Protein AF-V5A4F9-F1 (afdb_monomer_lite)

Foldseek 3Di:
DPDPAQAAPDWDDPPDPDDWDPQFDADDDDTGGAFAGPPDPVNRHHCQAVDDLPDDQVVQQVVLVVQQPDLRTWLASAQGEHCEHPQDQHERAHNVLHENHHENYEHNEEHAHDLYEYAHEYAHHNYEAAEEYHQANYEANGEYEQALYEAAEAYANALYEHEREYINAQYEGAEYHHAQYEYNGEYAHHCYEYVAEYELDNYEALEEYACALYEHAEEYHNHQYEHNYEYHCHNYEYLYEYANALYEALEEYAQDQYEHNEEYAHDNYEHNAEYHNELYEHQYEYHQALYEHAHAEHEQANYEHHAEYHLDLYEHPHYEYYHDLYEYLEEYAPAQYEHQEEYYHDNYEANYAYHLDLYEANEEYELDQYEHPYAYEHANYEHAYEYAHANYEYQHYAAQYEYQEEYELHNYEHQHEAENANYEYNYEYENANYEHCYAYECENYEALAHYECAQYEDQDHHAQHNYFHLADYDCVRYHHPPCVPDDPVVSCVVNVHQADHLVPFACAFPKDFCVCVPDDHDFDPLCVLQLDDDLVVLVLVLLLLVQDDPVVLCVACRVQLNNQLNLCRSDDDLQQKKWKKFFAADPPDDSRPGGTPHIHGQWIWGDDDGIIGTSHHDLDRSRGNYMQIFRQPQVLQVNTSNGRDSRSVSVRSSVRSVVVSVVVVVPDPCSVVNCSRCSVNRRVSVVSNVD

Secondary structure (DSSP, 8-state):
----PPBP--B------PPPPTTS----PPP-B--SBPSBTTTTB-GGGT--TTS-HHHHHHHHHHHHT-TTS--B-TT-EES-EE-TT-EE--TT---EE-TT-EE-S-EE-TT-EE-S-EE-TT-EESS-EE-TT-EESS-EE-TT-EESS-EE-TT-EEES-EE-TT-EES-EE-TT-EEES-EE-TT-EESS-EE-TT-EESS-EE-TT-EESS-EE-TT-EESS-EE-TT-EESS-EE-TT-EESS-EE-TT-EESS-EE-TT-EESS-EE-TT-EESSEEE-TT-EE-SSEEE-TT-EESSEEE-TT-EESSSEEE-TT-EESSEEE-TT-EESS-EE-TT-EE-S-EE--S-EE-S-EE-TT-EEEEEEE-TT-EESS-EE-TT-EEEEEE---EESS-EE-TT-EEEEEEE-TT-EE-S-EE-TT-EESS--B-TT-EE-S-EE-TT-EESS--B-TT-EESSPPP-TTSB-TT-TTS-HHHHHHHHT-----GGG-SSTTEEEEGGGGSSS----TTTGGGG---HHHHHHHHHHHHH--HHHHHHHHHHHHHHHHHHHTT-S-GGGEEEEEEEEE-TTS-TTTTSEEEEEEEEEEEEETTEEEEEEE-S--TT--EEEEEETT-TT-TT-GGG--HHHHHHHHHHHHHHHHHHHHTT-STHHHHHTTTHHHHHHHHHHT--

pLDDT: mean 90.41, std 10.75, range [37.41, 98.88]

Sequence (691 aa):
MTVETPRCGYEYQHLLDADPDTRVDISRPAPSQCPHPVVDAAEGQCLFHLMDDDYPVSEATEAFLDALDSESRSSSFAGAYLPGLELADEVIATADKQPLDLRGSIIDGDIDLTGSLIEVPVLLDGASVTGEFLAEDATFEAPVSLVGTIVRGGMHWQAADIAGGVVANELDAGYLDWRGVTVDGPIVFDSAAFASSLKLARGEVSDDLSLAETTFDWHIDATKLTVGGDIALSGLTADGNIDFVGTDVDGDADMRKLEVGGDAEWDHTSIGGELLASDCSIDGKAGFDDAQIRGGACVFDGAEIGEKADFASVAVPEGRFSAMEAVFHGEVWFTHAVIEGMTDLSRAVFNGATHLRDADFCADVSLRGVEGTGQTWMAGSTITGQFDCSGAEFDYFQFSATVHGDADFERTEFIDKTVFTSSTFHGRVWFDEASFAGSPDFSKTRFTNQVSFDDTEFLVEPVFEAARFASRPDFTVAEFPTDVDVDPEDRERRWQLVLVHPESLVNNGYALPIEELTGEFVVPAGVSHLVNDRLSRTKAVNAALSELEQGRWGDLVDNSLRTARTAVTQLDETEMMTLVFGVTVDTDGDFATGFFKDIVVAGVYERSSGTVVFGHLHPDLTAVDYLIPIPAIDKAFDAGAAVATRAELRKAMLRHERFRLAQLGEGGDDGERIHNAVVPVLVAAGQTSDS

Structure (mmCIF, N/CA/C/O backbone):
data_AF-V5A4F9-F1
#
_entry.id   AF-V5A4F9-F1
#
loop_
_atom_site.group_PDB
_atom_site.id
_atom_site.type_symbol
_atom_site.label_atom_id
_atom_site.label_alt_id
_atom_site.label_comp_id
_atom_site.label_asym_id
_atom_site.label_entity_id
_atom_site.label_seq_id
_atom_site.pdbx_PDB_ins_code
_atom_site.Cartn_x
_atom_site.Cartn_y
_atom_site.Cartn_z
_atom_site.occupancy
_atom_site.B_iso_or_equiv
_atom_site.auth_seq_id
_atom_site.auth_comp_id
_atom_site.auth_asym_id
_atom_site.auth_atom_id
_atom_site.pdbx_PDB_model_num
ATOM 1 N N . MET A 1 1 ? -44.267 -23.292 59.414 1.00 37.41 1 MET A N 1
ATOM 2 C CA . MET A 1 1 ? -44.729 -22.189 58.552 1.00 37.41 1 MET A CA 1
ATOM 3 C C . MET A 1 1 ? -43.613 -21.172 58.568 1.00 37.41 1 MET A C 1
ATOM 5 O O . MET A 1 1 ? -43.530 -20.387 59.501 1.00 37.41 1 MET A O 1
ATOM 9 N N . THR A 1 2 ? -42.669 -21.321 57.647 1.00 41.16 2 THR A N 1
ATOM 10 C CA . THR A 1 2 ? -41.676 -20.290 57.347 1.00 41.16 2 THR A CA 1
ATOM 11 C C . THR A 1 2 ? -42.453 -19.109 56.783 1.00 41.16 2 THR A C 1
ATOM 13 O O . THR A 1 2 ? -43.233 -19.276 55.849 1.00 41.16 2 THR A O 1
ATOM 16 N N . VAL A 1 3 ? -42.364 -17.961 57.447 1.00 47.56 3 VAL A N 1
ATOM 17 C CA . VAL A 1 3 ? -42.919 -16.713 56.925 1.00 47.56 3 VAL A CA 1
ATOM 18 C C . VAL A 1 3 ? -42.016 -16.352 55.751 1.00 47.56 3 VAL A C 1
ATOM 20 O O . VAL A 1 3 ? -40.855 -16.030 55.980 1.00 47.56 3 VAL A O 1
ATOM 23 N N . GLU A 1 4 ? -42.494 -16.520 54.517 1.00 57.84 4 GLU A N 1
ATOM 24 C CA . GLU A 1 4 ? -41.796 -15.992 53.343 1.00 57.84 4 GLU A CA 1
ATOM 25 C C . GLU A 1 4 ? -41.700 -14.477 53.520 1.00 57.84 4 GLU A C 1
ATOM 27 O O . GLU A 1 4 ? -42.716 -13.787 53.636 1.00 57.84 4 GLU A O 1
ATOM 32 N N . THR A 1 5 ? -40.475 -13.972 53.637 1.00 66.75 5 THR A N 1
ATOM 33 C CA . THR A 1 5 ? -40.205 -12.540 53.607 1.00 66.75 5 THR A CA 1
ATOM 34 C C . THR A 1 5 ? -40.685 -11.999 52.257 1.00 66.75 5 THR A C 1
ATOM 36 O O . THR A 1 5 ? -40.378 -12.603 51.225 1.00 66.75 5 THR A O 1
ATOM 39 N N . PRO A 1 6 ? -41.468 -10.907 52.231 1.00 82.44 6 PRO A N 1
ATOM 40 C CA . PRO A 1 6 ? -41.929 -10.322 50.977 1.00 82.44 6 PRO A CA 1
ATOM 41 C C . PRO A 1 6 ? -40.732 -9.919 50.102 1.00 82.44 6 PRO A C 1
ATOM 43 O O . PRO A 1 6 ? -39.720 -9.445 50.619 1.00 82.44 6 PRO A O 1
ATOM 46 N N . ARG A 1 7 ? -40.846 -10.140 48.787 1.00 85.75 7 ARG A N 1
ATOM 47 C CA . ARG A 1 7 ? -39.844 -9.751 47.777 1.00 85.75 7 ARG A CA 1
ATOM 48 C C . ARG A 1 7 ? -40.050 -8.305 47.335 1.00 85.75 7 ARG A C 1
ATOM 50 O O . ARG A 1 7 ? -41.179 -7.816 47.38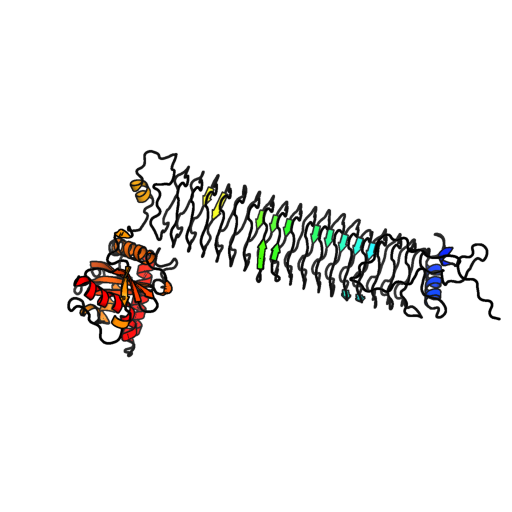0 1.00 85.75 7 ARG A O 1
ATOM 57 N N . CYS A 1 8 ? -38.967 -7.655 46.919 1.00 91.19 8 CYS A N 1
ATOM 58 C CA . CYS A 1 8 ? -38.968 -6.294 46.389 1.00 91.19 8 CYS A CA 1
ATOM 59 C C . CYS A 1 8 ? -40.014 -6.119 45.277 1.00 91.19 8 CYS A C 1
ATOM 61 O O . CYS A 1 8 ? -40.155 -6.970 44.401 1.00 91.19 8 CYS A O 1
ATOM 63 N N . GLY A 1 9 ? -40.757 -5.014 45.308 1.00 89.25 9 GLY A N 1
ATOM 64 C CA . GLY A 1 9 ? -41.769 -4.672 44.308 1.00 89.25 9 GLY A CA 1
ATOM 65 C C . GLY A 1 9 ? -41.211 -4.147 42.982 1.00 89.25 9 GLY A C 1
ATOM 66 O O . GLY A 1 9 ? -41.996 -3.921 42.067 1.00 89.25 9 GLY A O 1
ATOM 67 N N . TYR A 1 10 ? -39.895 -3.940 42.872 1.00 89.56 10 TYR A N 1
ATOM 68 C CA . TYR A 1 10 ? -39.260 -3.469 41.643 1.00 89.56 10 TYR A CA 1
ATOM 69 C C . TYR A 1 10 ? -39.286 -4.551 40.554 1.00 89.56 10 TYR A C 1
ATOM 71 O O . TYR A 1 10 ? -38.926 -5.705 40.800 1.00 89.56 10 TYR A O 1
ATOM 79 N N . GLU A 1 11 ? -39.689 -4.164 39.346 1.00 89.56 11 GLU A N 1
ATOM 80 C CA . GLU A 1 11 ? -39.709 -5.006 38.151 1.00 89.56 11 GLU A CA 1
ATOM 81 C C . GLU A 1 11 ? -38.848 -4.332 37.087 1.00 89.56 11 GLU A C 1
ATOM 83 O O . GLU A 1 11 ? -39.187 -3.254 36.594 1.00 89.56 11 GLU A O 1
ATOM 88 N N . TYR A 1 12 ? -37.715 -4.955 36.767 1.00 87.88 12 TYR A N 1
ATOM 89 C CA . TYR A 1 12 ? -36.831 -4.433 35.738 1.00 87.88 12 TYR A CA 1
ATOM 90 C C . TYR A 1 12 ? -37.509 -4.560 34.374 1.00 87.88 12 TYR A C 1
ATOM 92 O O . TYR A 1 12 ? -38.009 -5.628 34.013 1.00 87.88 12 TYR A O 1
ATOM 100 N N . GLN A 1 13 ? -37.506 -3.472 33.611 1.00 83.19 13 GLN A N 1
ATOM 101 C CA . GLN A 1 13 ? -37.866 -3.467 32.200 1.00 83.19 13 GLN A CA 1
ATOM 102 C C . GLN A 1 13 ? -36.619 -3.081 31.419 1.00 83.19 13 GLN A C 1
ATOM 104 O O . GLN A 1 13 ? -35.985 -2.074 31.723 1.00 83.19 13 GLN A O 1
ATOM 109 N N . HIS A 1 14 ? -36.266 -3.892 30.426 1.00 76.19 14 HIS A N 1
ATOM 110 C CA . HIS A 1 14 ? -35.176 -3.562 29.521 1.00 76.19 14 HIS A CA 1
ATOM 111 C C . HIS A 1 14 ? -35.612 -2.374 28.659 1.00 76.19 14 HIS A C 1
ATOM 113 O O . HIS A 1 14 ? -36.556 -2.500 27.879 1.00 76.19 14 HIS A O 1
ATOM 119 N N . LEU A 1 15 ? -34.980 -1.220 28.871 1.00 69.62 15 LEU A N 1
ATOM 120 C CA . LEU A 1 15 ? -35.311 0.047 28.210 1.00 69.62 15 LEU A CA 1
ATOM 121 C C . LEU A 1 15 ? -34.226 0.506 27.228 1.00 69.62 15 LEU A C 1
ATOM 123 O O . LEU A 1 15 ? -34.330 1.608 26.702 1.00 69.62 15 LEU A O 1
ATOM 127 N N . LEU A 1 16 ? -33.194 -0.309 27.001 1.00 73.44 16 LEU A N 1
ATOM 128 C CA . LEU A 1 16 ? -32.211 -0.035 25.958 1.00 73.44 16 LEU A CA 1
ATOM 129 C C . LEU A 1 16 ? -32.843 -0.254 24.592 1.00 73.44 16 LEU A C 1
ATOM 131 O O . LEU A 1 16 ? -33.449 -1.301 24.350 1.00 73.44 16 LEU A O 1
ATOM 135 N N . ASP A 1 17 ? -32.660 0.740 23.730 1.00 72.88 17 ASP A N 1
ATOM 136 C CA . ASP A 1 17 ? -32.975 0.648 22.308 1.00 72.88 17 ASP A CA 1
ATOM 137 C C . ASP A 1 17 ? -31.864 -0.097 21.531 1.00 72.88 17 ASP A C 1
ATOM 139 O O . ASP A 1 17 ? -32.134 -0.613 20.448 1.00 72.88 17 ASP A O 1
ATOM 143 N N . ALA A 1 18 ? -30.655 -0.195 22.104 1.00 77.75 18 ALA A N 1
ATOM 144 C CA . ALA A 1 18 ? -29.501 -0.906 21.555 1.00 77.75 18 ALA A CA 1
ATOM 145 C C . ALA A 1 18 ? -29.677 -2.432 21.639 1.00 77.75 18 ALA A C 1
ATOM 147 O O . ALA A 1 18 ? -29.839 -2.992 22.732 1.00 77.75 18 ALA A O 1
ATOM 148 N N . ASP A 1 19 ? -29.603 -3.114 20.496 1.00 84.44 19 ASP A N 1
ATOM 149 C CA . ASP A 1 19 ? -29.529 -4.572 20.449 1.00 84.44 19 ASP A CA 1
ATOM 150 C C . ASP A 1 19 ? -28.066 -5.013 20.661 1.00 84.44 19 ASP A C 1
ATOM 152 O O . ASP A 1 19 ? -27.168 -4.497 19.992 1.00 84.44 19 ASP A O 1
ATOM 156 N N . PRO A 1 20 ? -27.789 -5.962 21.573 1.00 86.31 20 PRO A N 1
ATOM 157 C CA . PRO A 1 20 ? -26.443 -6.490 21.746 1.00 86.31 20 PRO A CA 1
ATOM 158 C C . PRO A 1 20 ? -25.905 -7.171 20.490 1.00 86.31 20 PRO A C 1
ATOM 160 O O . PRO A 1 20 ? -26.603 -7.992 19.883 1.00 86.31 20 PRO A O 1
ATOM 163 N N . ASP A 1 21 ? -24.643 -6.906 20.160 1.00 91.31 21 ASP A N 1
ATOM 164 C CA . ASP A 1 21 ? -23.968 -7.609 19.072 1.00 91.31 21 ASP A CA 1
ATOM 165 C C . ASP A 1 21 ? -23.857 -9.118 19.354 1.00 91.31 21 ASP A C 1
ATOM 167 O O . ASP A 1 21 ? -23.641 -9.562 20.485 1.00 91.31 21 ASP A O 1
ATOM 171 N N . THR A 1 22 ? -24.027 -9.927 18.309 1.00 91.56 22 THR A N 1
ATOM 172 C CA . THR A 1 22 ? -24.073 -11.390 18.414 1.00 91.56 22 THR A CA 1
ATOM 173 C C . THR A 1 22 ? -22.709 -12.079 18.347 1.00 91.56 22 THR A C 1
ATOM 175 O O . THR A 1 22 ? -22.662 -13.293 18.535 1.00 91.56 22 THR A O 1
ATOM 178 N N . ARG A 1 23 ? -21.618 -11.352 18.061 1.00 93.06 23 ARG A N 1
ATOM 179 C CA . ARG A 1 23 ? -20.251 -11.907 18.018 1.00 93.06 23 ARG A CA 1
ATOM 180 C C . ARG A 1 23 ? -19.781 -12.414 19.383 1.00 93.06 23 ARG A C 1
ATOM 182 O O . ARG A 1 23 ? -19.034 -13.383 19.440 1.00 93.06 23 ARG A O 1
ATOM 189 N N . VAL A 1 24 ? -20.270 -11.822 20.473 1.00 94.50 24 VAL A N 1
ATOM 190 C CA . VAL A 1 24 ? -19.976 -12.257 21.847 1.00 94.50 24 VAL A CA 1
ATOM 191 C C . VAL A 1 24 ? -21.193 -12.994 22.418 1.00 94.50 24 VAL A C 1
ATOM 193 O O . VAL A 1 24 ? -22.259 -12.408 22.624 1.00 94.50 24 VAL A O 1
ATOM 196 N N . ASP A 1 25 ? -21.055 -14.294 22.688 1.00 92.62 25 ASP A N 1
ATOM 197 C CA . ASP A 1 25 ? -22.151 -15.114 23.222 1.00 92.62 25 ASP A CA 1
ATOM 198 C C . ASP A 1 25 ? -22.319 -14.910 24.735 1.00 92.62 25 ASP A C 1
ATOM 200 O O . ASP A 1 25 ? -21.581 -15.468 25.550 1.00 92.62 25 ASP A O 1
ATOM 204 N N . ILE A 1 26 ? -23.328 -14.120 25.120 1.00 92.25 26 ILE A N 1
ATOM 205 C CA . ILE A 1 26 ? -23.688 -13.888 26.523 1.00 92.25 26 ILE A CA 1
ATOM 206 C C . ILE A 1 26 ? -25.188 -14.085 26.730 1.00 92.25 26 ILE A C 1
ATOM 208 O O . ILE A 1 26 ? -26.036 -13.368 26.189 1.00 92.25 26 ILE A O 1
ATOM 212 N N . SER A 1 27 ? -25.532 -15.047 27.586 1.00 89.62 27 SER A N 1
ATOM 213 C CA . SER A 1 27 ? -26.918 -15.299 27.984 1.00 89.62 27 SER A CA 1
ATOM 214 C C . SER A 1 27 ? -27.457 -14.166 28.860 1.00 89.62 27 SER A C 1
ATOM 216 O O . SER A 1 27 ? -26.859 -13.828 29.874 1.00 89.62 27 SER A O 1
ATOM 218 N N . ARG A 1 28 ? -28.631 -13.620 28.519 1.00 89.31 28 ARG A N 1
ATOM 219 C CA . ARG A 1 28 ? -29.290 -12.549 29.289 1.00 89.31 28 ARG A CA 1
ATOM 220 C C . ARG A 1 28 ? -30.531 -13.068 30.023 1.00 89.31 28 ARG A C 1
ATOM 222 O O . ARG A 1 28 ? -31.419 -13.630 29.374 1.00 89.31 28 ARG A O 1
ATO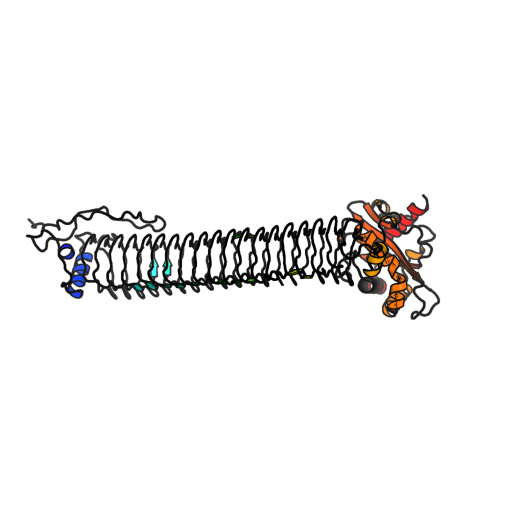M 229 N N . PRO A 1 29 ? -30.651 -12.871 31.351 1.00 86.69 29 PRO A N 1
ATOM 230 C CA . PRO A 1 29 ? -31.856 -13.241 32.087 1.00 86.69 29 PRO A CA 1
ATOM 231 C C . PRO A 1 29 ? -33.090 -12.486 31.576 1.00 86.69 29 PRO A C 1
ATOM 233 O O . PRO A 1 29 ? -33.024 -11.288 31.274 1.00 86.69 29 PRO A O 1
ATOM 236 N N . ALA A 1 30 ? -34.237 -13.170 31.515 1.00 83.44 30 ALA A N 1
ATOM 237 C CA . ALA A 1 30 ? -35.505 -12.525 31.184 1.00 83.44 30 ALA A CA 1
ATOM 238 C C . ALA A 1 30 ? -35.846 -11.439 32.227 1.00 83.44 30 ALA A C 1
ATOM 240 O O . ALA A 1 30 ? -35.592 -11.656 33.417 1.00 83.44 30 ALA A O 1
ATOM 241 N N . PRO A 1 31 ? -36.451 -10.306 31.817 1.00 78.38 31 PRO A N 1
ATOM 242 C CA . PRO A 1 31 ? -36.923 -9.290 32.751 1.00 78.38 31 PRO A CA 1
ATOM 243 C C . PRO A 1 31 ? -37.800 -9.918 33.837 1.00 78.38 31 PRO A C 1
ATOM 245 O O . PRO A 1 31 ? -38.687 -10.727 33.546 1.00 78.38 31 PRO A O 1
ATOM 248 N N . SER A 1 32 ? -37.512 -9.599 35.097 1.00 81.81 32 SER A N 1
ATOM 249 C CA . SER A 1 32 ? -38.165 -10.235 36.236 1.00 81.81 32 SER A CA 1
ATOM 250 C C . SER A 1 32 ? -38.253 -9.302 37.442 1.00 81.81 32 SER A C 1
ATOM 252 O O . SER A 1 32 ? -37.580 -8.272 37.520 1.00 81.81 32 SER A O 1
ATOM 254 N N . GLN A 1 33 ? -39.127 -9.658 38.382 1.00 89.06 33 GLN A N 1
ATOM 255 C CA . GLN A 1 33 ? -39.210 -8.994 39.677 1.00 89.06 33 GLN A CA 1
ATOM 256 C C . GLN A 1 33 ? -37.918 -9.223 40.473 1.00 89.06 33 GLN A C 1
ATOM 258 O O . GLN A 1 33 ? -37.438 -10.355 40.561 1.00 89.06 33 GLN A O 1
ATOM 263 N N . CYS A 1 34 ? -37.415 -8.166 41.110 1.00 91.38 34 CYS A N 1
ATOM 264 C CA . CYS A 1 34 ? -36.214 -8.206 41.939 1.00 91.38 34 CYS A CA 1
ATOM 265 C C . CYS A 1 34 ? -36.270 -9.351 42.986 1.00 91.38 34 CYS A C 1
ATOM 267 O O . CYS A 1 34 ? -37.263 -9.485 43.716 1.00 91.38 34 CYS A O 1
ATOM 269 N N . PRO A 1 35 ? -35.218 -10.192 43.092 1.00 89.56 35 PRO A N 1
ATOM 270 C CA . PRO A 1 35 ? -35.219 -11.388 43.942 1.00 89.56 35 PRO A CA 1
ATOM 271 C C . PRO A 1 35 ? -34.989 -11.083 45.431 1.00 89.56 35 PRO A C 1
ATOM 273 O O . PRO A 1 35 ? -35.155 -11.968 46.278 1.00 89.56 35 PRO A O 1
ATOM 276 N N . HIS A 1 36 ? -34.601 -9.850 45.762 1.00 91.06 36 HIS A N 1
ATOM 277 C CA . HIS A 1 36 ? -34.152 -9.459 47.096 1.00 91.06 36 HIS A CA 1
ATOM 278 C C . HIS A 1 36 ? -35.320 -9.188 48.058 1.00 91.06 36 HIS A C 1
ATOM 280 O O . HIS A 1 36 ? -36.369 -8.680 47.644 1.00 91.06 36 HIS A O 1
ATOM 286 N N . PRO A 1 37 ? -35.175 -9.523 49.355 1.00 89.81 37 PRO A N 1
ATOM 287 C CA . PRO A 1 37 ? -36.223 -9.301 50.343 1.00 89.81 37 PRO A CA 1
ATOM 288 C C . PRO A 1 37 ? -36.438 -7.807 50.609 1.00 89.81 37 PRO A C 1
ATOM 290 O O . PRO A 1 37 ? -35.503 -7.009 50.585 1.00 89.81 37 PRO A O 1
ATOM 293 N N . VAL A 1 38 ? -37.682 -7.445 50.915 1.00 90.69 38 VAL A N 1
ATOM 294 C CA . VAL A 1 38 ? -38.047 -6.094 51.345 1.00 90.69 38 VAL A CA 1
ATOM 295 C C . VAL A 1 38 ? -37.403 -5.791 52.696 1.00 90.69 38 VAL A C 1
ATOM 297 O O . VAL A 1 38 ? -37.549 -6.573 53.640 1.00 90.69 38 VAL A O 1
ATOM 300 N N . VAL A 1 39 ? -36.731 -4.644 52.792 1.00 85.88 39 VAL A N 1
ATOM 301 C CA . VAL A 1 39 ? -36.140 -4.151 54.048 1.00 85.88 39 VAL A CA 1
ATOM 302 C C . VAL A 1 39 ? -37.064 -3.126 54.711 1.00 85.88 39 VAL A C 1
ATOM 304 O O . VAL A 1 39 ? -37.223 -3.153 55.931 1.00 85.88 39 VAL A O 1
ATOM 307 N N . ASP A 1 40 ? -37.765 -2.311 53.912 1.00 72.94 40 ASP A N 1
ATOM 308 C CA . ASP A 1 40 ? -38.821 -1.409 54.380 1.00 72.94 40 ASP A CA 1
ATOM 309 C C . ASP A 1 40 ? -40.199 -1.823 53.837 1.00 72.94 40 ASP A C 1
ATOM 311 O O . ASP A 1 40 ? -40.502 -1.704 52.649 1.00 72.94 40 ASP A O 1
ATOM 315 N N . ALA A 1 41 ? -41.069 -2.301 54.729 1.00 68.44 41 ALA A N 1
ATOM 316 C CA . ALA A 1 41 ? -42.420 -2.732 54.380 1.00 68.44 41 ALA A CA 1
ATOM 317 C C . ALA A 1 41 ? -43.352 -1.588 53.924 1.00 68.44 41 ALA A C 1
ATOM 319 O O . ALA A 1 41 ? -44.408 -1.884 53.364 1.00 68.44 41 ALA A O 1
ATOM 320 N N . ALA A 1 42 ? -43.012 -0.320 54.191 1.00 73.94 42 ALA A N 1
ATOM 321 C CA . ALA A 1 42 ? -43.780 0.843 53.748 1.00 73.94 42 ALA A CA 1
ATOM 322 C C . ALA A 1 42 ? -43.519 1.172 52.272 1.00 73.94 42 ALA A C 1
ATOM 324 O O . ALA A 1 42 ? -44.476 1.411 51.537 1.00 73.94 42 ALA A O 1
ATOM 325 N N . GLU A 1 43 ? -42.256 1.118 51.847 1.00 79.00 43 GLU A N 1
ATOM 326 C CA . GLU A 1 43 ? -41.847 1.366 50.458 1.00 79.00 43 GLU A CA 1
ATOM 327 C C . GLU A 1 43 ? -41.951 0.102 49.586 1.00 79.00 43 GLU A C 1
ATOM 329 O O . GLU A 1 43 ? -42.124 0.172 48.372 1.00 79.00 43 GLU A O 1
ATOM 334 N N . GLY A 1 44 ? -41.902 -1.089 50.197 1.00 86.94 44 GLY A N 1
ATOM 335 C CA . GLY A 1 44 ? -42.039 -2.360 49.481 1.00 86.94 44 GLY A CA 1
ATOM 336 C C . GLY A 1 44 ? -40.829 -2.710 48.611 1.00 86.94 44 GLY A C 1
ATOM 337 O O . GLY A 1 44 ? -40.944 -3.542 47.711 1.00 86.94 44 GLY A O 1
ATOM 338 N N . GLN A 1 45 ? -39.676 -2.098 48.873 1.00 90.19 45 GLN A N 1
ATOM 339 C CA . GLN A 1 45 ? -38.439 -2.260 48.112 1.00 90.19 45 GLN A CA 1
ATOM 340 C C . GLN A 1 45 ? -37.331 -2.916 48.961 1.00 90.19 45 GLN A C 1
ATOM 342 O O . GLN A 1 45 ? -37.382 -2.927 50.198 1.00 90.19 45 GLN A O 1
ATOM 347 N N . CYS A 1 46 ? -36.356 -3.545 48.300 1.00 92.88 46 CYS A N 1
ATOM 348 C CA . CYS A 1 46 ? -35.147 -4.050 48.956 1.00 92.88 46 CYS A CA 1
ATOM 349 C C . CYS A 1 46 ? -34.139 -2.919 49.188 1.00 92.88 46 CYS A C 1
ATOM 351 O O . CYS A 1 46 ? -34.343 -1.802 48.723 1.00 92.88 46 CYS A O 1
ATOM 353 N N . LEU A 1 47 ? -33.035 -3.235 49.871 1.00 92.88 47 LEU A N 1
ATOM 354 C CA . LEU A 1 47 ? -31.951 -2.286 50.120 1.00 92.88 47 LEU A CA 1
ATOM 355 C C . LEU A 1 47 ? -31.461 -1.622 48.819 1.00 92.88 47 LEU A C 1
ATOM 357 O O . LEU A 1 47 ? -31.502 -0.408 48.725 1.00 92.88 47 LEU A O 1
ATOM 361 N N . PHE A 1 48 ? -31.112 -2.398 47.789 1.00 94.06 48 PHE A N 1
ATOM 362 C CA . PHE A 1 48 ? -30.542 -1.893 46.526 1.00 94.06 48 PHE A CA 1
ATOM 363 C C . PHE A 1 48 ? -31.477 -1.003 45.688 1.00 94.06 48 PHE A C 1
ATOM 365 O O . PHE A 1 48 ? -31.017 -0.275 44.819 1.00 94.06 48 PHE A O 1
ATOM 372 N N . HIS A 1 49 ? -32.792 -1.062 45.919 1.00 92.94 49 HIS A N 1
ATOM 373 C CA . HIS A 1 49 ? -33.772 -0.183 45.261 1.00 92.94 49 HIS A CA 1
ATOM 374 C C . HIS A 1 49 ? -34.244 0.962 46.174 1.00 92.94 49 HIS A C 1
ATOM 376 O O . HIS A 1 49 ? -35.115 1.728 45.770 1.00 92.94 49 HIS A O 1
ATOM 382 N N . LEU A 1 50 ? -33.682 1.059 47.386 1.00 91.06 50 LEU A N 1
ATOM 383 C CA . LEU A 1 50 ? -33.909 2.125 48.371 1.00 91.06 50 LEU A CA 1
ATOM 384 C C . LEU A 1 50 ? -32.649 2.921 48.721 1.00 91.06 50 LEU A C 1
ATOM 386 O O . LEU A 1 50 ? -32.792 3.993 49.303 1.00 91.06 50 LEU A O 1
ATOM 390 N N . MET A 1 51 ? -31.453 2.387 48.443 1.00 88.50 51 MET A N 1
ATOM 391 C CA . MET A 1 51 ? -30.182 3.070 48.691 1.00 88.50 51 MET A CA 1
ATOM 392 C C . MET A 1 51 ? -30.183 4.457 48.035 1.00 88.50 51 MET A C 1
ATOM 394 O O . MET A 1 51 ? -30.743 4.644 46.953 1.00 88.50 51 MET A O 1
ATOM 398 N N . ASP A 1 52 ? -29.542 5.404 48.713 1.00 85.88 52 ASP A N 1
ATOM 399 C CA . ASP A 1 52 ? -29.312 6.770 48.257 1.00 85.88 52 ASP A CA 1
ATOM 400 C C . ASP A 1 52 ? -27.810 7.101 48.265 1.00 85.88 52 ASP A C 1
ATOM 402 O O . ASP A 1 52 ? -26.968 6.270 48.618 1.00 85.88 52 ASP A O 1
ATOM 406 N N . ASP A 1 53 ? -27.478 8.314 47.832 1.00 82.75 53 ASP A N 1
ATOM 407 C CA . ASP A 1 53 ? -26.118 8.842 47.704 1.00 82.75 53 ASP A CA 1
ATOM 408 C C . ASP A 1 53 ? -25.374 8.991 49.040 1.00 82.75 53 ASP A C 1
ATOM 410 O O . ASP A 1 53 ? -24.146 9.046 49.058 1.00 82.75 53 ASP A O 1
ATOM 414 N N . ASP A 1 54 ? -26.089 9.000 50.166 1.00 88.06 54 ASP A N 1
ATOM 415 C CA . ASP A 1 54 ? -25.501 9.083 51.504 1.00 88.06 54 ASP A CA 1
ATOM 416 C C . ASP A 1 54 ? -25.146 7.694 52.089 1.00 88.06 54 ASP A C 1
ATOM 418 O O . ASP A 1 54 ? -24.541 7.614 53.169 1.00 88.06 54 ASP A O 1
ATOM 422 N N . TYR A 1 55 ? -25.512 6.589 51.420 1.00 90.94 55 TYR A N 1
ATOM 423 C CA . TYR A 1 55 ? -25.262 5.236 51.924 1.00 90.94 55 TYR A CA 1
ATOM 424 C C . TYR A 1 55 ? -23.763 4.865 51.850 1.00 90.94 55 TYR A C 1
ATOM 426 O O . TYR A 1 55 ? -23.154 4.996 50.788 1.00 90.94 55 TYR A O 1
ATOM 434 N N . PRO A 1 56 ? -23.129 4.370 52.936 1.00 93.62 56 PRO A N 1
ATOM 435 C CA . PRO A 1 56 ? -21.694 4.076 52.928 1.00 93.62 56 PRO A CA 1
ATOM 436 C C . PRO A 1 56 ? -21.308 2.981 51.924 1.00 93.62 56 PRO A C 1
ATOM 438 O O . PRO A 1 56 ? -21.848 1.876 51.974 1.00 93.62 56 PRO A O 1
ATOM 441 N N . VAL A 1 57 ? -20.309 3.257 51.079 1.00 93.69 57 VAL A N 1
ATOM 442 C CA . VAL A 1 57 ? -19.825 2.344 50.022 1.00 93.69 57 VAL A CA 1
ATOM 443 C C . VAL A 1 57 ? -19.407 0.980 50.567 1.00 93.69 57 VAL A C 1
ATOM 445 O O . VAL A 1 57 ? -19.824 -0.050 50.037 1.00 93.69 57 VAL A O 1
ATOM 448 N N . SER A 1 58 ? -18.662 0.951 51.674 1.00 94.62 58 SER A N 1
ATOM 449 C CA . SER A 1 58 ? -18.217 -0.305 52.283 1.00 94.62 58 SER A CA 1
ATOM 450 C C . SER A 1 58 ? -19.392 -1.155 52.787 1.00 94.62 58 SER A C 1
ATOM 452 O O . SER A 1 58 ? -19.402 -2.366 52.602 1.00 94.62 58 SER A O 1
ATOM 454 N N . GLU A 1 59 ? -20.420 -0.533 53.385 1.00 95.19 59 GLU A N 1
ATOM 455 C CA . GLU A 1 59 ? -21.621 -1.249 53.848 1.00 95.19 59 GLU A CA 1
ATOM 456 C C . GLU A 1 59 ? -22.475 -1.737 52.665 1.00 95.19 59 GLU A C 1
ATOM 458 O O . GLU A 1 59 ? -23.038 -2.832 52.719 1.00 95.19 59 GLU A O 1
ATOM 463 N N . ALA A 1 60 ? -22.561 -0.953 51.582 1.00 94.19 60 ALA A N 1
ATOM 464 C CA . ALA A 1 60 ? -23.250 -1.366 50.360 1.00 94.19 60 ALA A CA 1
ATOM 465 C C . ALA A 1 60 ? -22.554 -2.561 49.700 1.00 94.19 60 ALA A C 1
ATOM 467 O O . ALA A 1 60 ? -23.227 -3.506 49.290 1.00 94.19 60 ALA A O 1
ATOM 468 N N . THR A 1 61 ? -21.221 -2.530 49.648 1.00 96.12 61 THR A N 1
ATOM 469 C CA . THR A 1 61 ? -20.385 -3.593 49.081 1.00 96.12 61 THR A CA 1
ATOM 470 C C . THR A 1 61 ? -20.503 -4.884 49.894 1.00 96.12 61 THR A C 1
ATOM 472 O O . THR A 1 61 ? -20.763 -5.939 49.320 1.00 96.12 61 THR A O 1
ATOM 475 N N . GLU A 1 62 ? -20.425 -4.812 51.229 1.00 95.75 62 GLU A N 1
ATOM 476 C CA . GLU A 1 62 ? -20.667 -5.973 52.102 1.00 95.75 62 GLU A CA 1
ATOM 477 C C . GLU A 1 62 ? -22.063 -6.573 51.859 1.00 95.75 62 GLU A C 1
ATOM 479 O O . GLU A 1 62 ? -22.206 -7.783 51.678 1.00 95.75 62 GLU A O 1
ATOM 484 N N . ALA A 1 63 ? -23.104 -5.733 51.786 1.00 94.00 63 ALA A N 1
ATOM 485 C CA . ALA A 1 63 ? -24.466 -6.193 51.521 1.00 94.00 63 ALA A CA 1
ATOM 486 C C . ALA A 1 63 ? -24.631 -6.806 50.117 1.00 94.00 63 ALA A C 1
ATOM 488 O O . ALA A 1 63 ? -25.428 -7.734 49.941 1.00 94.00 63 ALA A O 1
ATOM 489 N N . PHE A 1 64 ? -23.907 -6.283 49.124 1.00 94.88 64 PHE A N 1
ATOM 490 C CA . PHE A 1 64 ? -23.864 -6.804 47.761 1.00 94.88 64 PHE A CA 1
ATOM 491 C C . PHE A 1 64 ? -23.232 -8.201 47.719 1.00 94.88 64 PHE A C 1
ATOM 493 O O . PHE A 1 64 ? -23.872 -9.127 47.217 1.00 94.88 64 PHE A O 1
ATOM 500 N N . LEU A 1 65 ? -22.052 -8.380 48.320 1.00 94.00 65 LEU A N 1
ATOM 501 C CA . LEU A 1 65 ? -21.366 -9.674 48.415 1.00 94.00 65 LEU A CA 1
ATOM 502 C C . LEU A 1 65 ? -22.215 -10.712 49.171 1.00 94.00 65 LEU A C 1
ATOM 504 O O . LEU A 1 65 ? -22.443 -11.813 48.671 1.00 94.00 65 LEU A O 1
ATOM 508 N N . ASP A 1 66 ? -22.815 -10.333 50.306 1.00 91.94 66 ASP A N 1
ATOM 509 C CA . ASP A 1 66 ? -23.737 -11.192 51.070 1.00 91.94 66 ASP A CA 1
ATOM 510 C C . ASP A 1 66 ? -24.969 -11.629 50.250 1.00 91.94 66 ASP A C 1
ATOM 512 O O . ASP A 1 66 ? -25.547 -12.708 50.452 1.00 91.94 66 ASP A O 1
ATOM 516 N N . ALA A 1 67 ? -25.449 -10.759 49.357 1.00 90.94 67 ALA A N 1
ATOM 517 C CA . ALA A 1 67 ? -26.555 -11.073 48.465 1.00 90.94 67 ALA A CA 1
ATOM 518 C C . ALA A 1 67 ? -26.117 -12.008 47.329 1.00 90.94 67 ALA A C 1
ATOM 520 O O . ALA A 1 67 ? -26.890 -12.906 46.977 1.00 90.94 67 ALA A O 1
ATOM 521 N N . LEU A 1 68 ? -24.902 -11.820 46.808 1.00 90.50 68 LEU A N 1
ATOM 522 C CA . LEU A 1 68 ? -24.296 -12.617 45.744 1.00 90.50 68 LEU A CA 1
ATOM 523 C C . LEU A 1 68 ? -24.044 -14.073 46.176 1.00 90.50 68 LEU A C 1
ATOM 525 O O . LEU A 1 68 ? -24.385 -15.000 45.440 1.00 90.50 68 LEU A O 1
ATOM 529 N N . ASP A 1 69 ? -23.586 -14.275 47.415 1.00 87.25 69 ASP A N 1
ATOM 530 C CA . ASP A 1 69 ? -23.320 -15.590 48.026 1.00 87.25 69 ASP A CA 1
ATOM 531 C C . ASP A 1 69 ? -24.589 -16.416 48.332 1.00 87.25 69 ASP A C 1
ATOM 533 O O . ASP A 1 69 ? -24.540 -17.559 48.804 1.00 87.25 69 ASP A O 1
ATOM 537 N N . SER A 1 70 ? -25.783 -15.862 48.105 1.00 84.62 70 SER A N 1
ATOM 538 C CA . SER A 1 70 ? -27.026 -16.502 48.523 1.00 84.62 70 SER A CA 1
ATOM 539 C C . SER A 1 70 ? -27.519 -17.584 47.554 1.00 84.62 70 SER A C 1
ATOM 541 O O . SER A 1 70 ? -28.186 -17.286 46.575 1.00 84.62 70 SER A O 1
ATOM 543 N N . GLU A 1 71 ? -27.422 -18.862 47.939 1.00 82.31 71 GLU A N 1
ATOM 544 C CA . GLU A 1 71 ? -27.979 -20.004 47.168 1.00 82.31 71 GLU A CA 1
ATOM 545 C C . GLU A 1 71 ? -29.507 -19.962 46.921 1.00 82.31 71 GLU A C 1
ATOM 547 O O . GLU A 1 71 ? -30.057 -20.754 46.157 1.00 82.31 71 GLU A O 1
ATOM 552 N N . SER A 1 72 ? -30.231 -19.089 47.625 1.00 76.88 72 SER A N 1
ATOM 553 C CA . SER A 1 72 ? -31.702 -19.032 47.602 1.00 76.88 72 SER A CA 1
ATOM 554 C C . SER A 1 72 ? -32.277 -17.924 46.716 1.00 76.88 72 SER A C 1
ATOM 556 O O . SER A 1 72 ? -33.502 -17.819 46.588 1.00 76.88 72 SER A O 1
ATOM 558 N N . ARG A 1 73 ? -31.416 -17.075 46.148 1.00 80.00 73 ARG A N 1
ATOM 559 C CA . ARG A 1 73 ? -31.774 -15.873 45.388 1.00 80.00 73 ARG A CA 1
ATOM 560 C C . ARG A 1 73 ? -30.924 -15.829 44.118 1.00 80.00 73 ARG A C 1
ATOM 562 O O . ARG A 1 73 ? -29.784 -16.259 44.143 1.00 80.00 73 ARG A O 1
ATOM 569 N N . SER A 1 74 ? -31.491 -15.342 43.019 1.00 82.25 74 SER A N 1
ATOM 570 C CA . SER A 1 74 ? -30.723 -15.114 41.792 1.00 82.25 74 SER A CA 1
ATOM 571 C C . SER A 1 74 ? -29.834 -13.881 41.943 1.00 82.25 74 SER A C 1
ATOM 573 O O . SER A 1 74 ? -30.235 -12.916 42.599 1.00 82.25 74 SER A O 1
ATOM 575 N N . SER A 1 75 ? -28.699 -13.865 41.255 1.00 85.31 75 SER A N 1
ATOM 576 C CA . SER A 1 75 ? -27.702 -12.784 41.279 1.00 85.31 75 SER A CA 1
ATOM 577 C C . SER A 1 75 ? -28.066 -11.584 40.395 1.00 85.31 75 SER A C 1
ATOM 579 O O . SER A 1 75 ? -27.228 -11.036 39.685 1.00 85.31 75 SER A O 1
ATOM 581 N N . SER A 1 76 ? -29.343 -11.189 40.420 1.00 91.56 76 SER A N 1
ATOM 582 C CA . SER A 1 76 ? -29.847 -10.038 39.669 1.00 91.56 76 SER A CA 1
ATOM 583 C C . SER A 1 76 ? -30.018 -8.824 40.574 1.00 91.56 76 SER A C 1
ATOM 585 O O . SER A 1 76 ? -30.718 -8.866 41.591 1.00 91.56 76 SER A O 1
ATOM 587 N N . PHE A 1 77 ? -29.375 -7.741 40.159 1.00 93.69 77 PHE A N 1
ATOM 588 C CA . PHE A 1 77 ? -29.382 -6.401 40.735 1.00 93.69 77 PHE A CA 1
ATOM 589 C C . PHE A 1 77 ? -29.821 -5.379 39.675 1.00 93.69 77 PHE A C 1
ATOM 591 O O . PHE A 1 77 ? -29.485 -4.200 39.752 1.00 93.69 77 PHE A O 1
ATOM 598 N N . ALA A 1 78 ? -30.587 -5.824 38.676 1.00 93.25 78 ALA A N 1
ATOM 599 C CA . ALA A 1 78 ? -31.024 -4.974 37.582 1.00 93.25 78 ALA A CA 1
ATOM 600 C C . ALA A 1 78 ? -31.802 -3.746 38.097 1.00 93.25 78 ALA A C 1
ATOM 602 O O . ALA A 1 78 ? -32.692 -3.851 38.955 1.00 93.25 78 ALA A O 1
ATOM 603 N N . GLY A 1 79 ? -31.443 -2.569 37.585 1.00 93.44 79 GLY A N 1
ATOM 604 C CA . GLY A 1 79 ? -32.009 -1.284 37.996 1.00 93.44 79 GLY A CA 1
ATOM 605 C C . GLY A 1 79 ? -31.682 -0.843 39.427 1.00 93.44 79 GLY A C 1
ATOM 606 O O . GLY A 1 79 ? -32.374 0.028 39.953 1.00 93.44 79 GLY A O 1
ATOM 607 N N . ALA A 1 80 ? -30.706 -1.471 40.092 1.00 94.88 80 ALA A N 1
ATOM 608 C CA . ALA A 1 80 ? -30.269 -1.083 41.431 1.00 94.88 80 ALA A CA 1
ATOM 609 C C . ALA A 1 80 ? -29.578 0.288 41.450 1.00 94.88 80 ALA A C 1
ATOM 611 O O . ALA A 1 80 ? -29.018 0.728 40.447 1.00 94.88 80 ALA A O 1
ATOM 612 N N . TYR A 1 81 ? -29.580 0.919 42.622 1.00 96.19 81 TYR A N 1
ATOM 613 C CA . TYR A 1 81 ? -28.686 2.017 42.961 1.00 96.19 81 TYR A CA 1
ATOM 614 C C . TYR A 1 81 ? -27.571 1.496 43.876 1.00 96.19 81 TYR A C 1
ATOM 616 O O . TYR A 1 81 ? -27.856 0.820 44.867 1.00 96.19 81 TYR A O 1
ATOM 624 N N . LEU A 1 82 ? -26.318 1.806 43.549 1.00 96.12 82 LEU A N 1
ATOM 625 C CA . LEU A 1 82 ? -25.128 1.441 44.317 1.00 96.12 82 LEU A CA 1
ATOM 626 C C . LEU A 1 82 ? -24.229 2.683 44.448 1.00 96.12 82 LEU A C 1
ATOM 628 O O . LEU A 1 82 ? -23.930 3.287 43.427 1.00 96.12 82 LEU A O 1
ATOM 632 N N . PRO A 1 83 ? -23.753 3.073 45.643 1.00 94.06 83 PRO A N 1
ATOM 633 C CA . PRO A 1 83 ? -22.883 4.250 45.826 1.00 94.06 83 PRO A CA 1
ATOM 634 C C . PRO A 1 83 ? -21.419 4.027 45.368 1.00 94.06 83 PRO A C 1
ATOM 636 O O . PRO A 1 83 ? -20.526 4.782 45.736 1.00 94.06 83 PRO A O 1
ATOM 639 N N . GLY A 1 84 ? -21.155 2.951 44.622 1.00 95.12 84 GLY A N 1
ATOM 640 C CA . GLY A 1 84 ? -19.827 2.408 44.320 1.00 95.12 84 GLY A CA 1
ATOM 641 C C . GLY A 1 84 ? -19.707 0.942 44.753 1.00 95.12 84 GLY A C 1
ATOM 642 O O . GLY A 1 84 ? -20.552 0.436 45.499 1.00 95.12 84 GLY A O 1
ATOM 643 N N . LEU A 1 85 ? -18.676 0.254 44.267 1.00 96.62 85 LEU A N 1
ATOM 644 C CA . LEU A 1 85 ? -18.378 -1.147 44.567 1.00 96.62 85 LEU A CA 1
ATOM 645 C C . LEU A 1 85 ? -16.873 -1.314 44.825 1.00 96.62 85 LEU A C 1
ATOM 647 O O . LEU A 1 85 ? -16.076 -1.230 43.895 1.00 96.62 85 LEU A O 1
ATOM 651 N N . GLU A 1 86 ? -16.492 -1.569 46.080 1.00 97.38 86 GLU A N 1
ATOM 652 C CA . GLU A 1 86 ? -15.096 -1.793 46.506 1.00 97.38 86 GLU A CA 1
ATOM 653 C C . GLU A 1 86 ? -14.771 -3.298 46.504 1.00 97.38 86 GLU A C 1
ATOM 655 O O . GLU A 1 86 ? -14.778 -3.948 47.547 1.00 97.38 86 GLU A O 1
ATOM 660 N N . LEU A 1 87 ? -14.539 -3.874 45.326 1.00 97.50 87 LEU A N 1
ATOM 661 C CA . LEU A 1 87 ? -14.433 -5.324 45.116 1.00 97.50 87 LEU A CA 1
ATOM 662 C C . LEU A 1 87 ? -12.995 -5.806 44.853 1.00 97.50 87 LEU A C 1
ATOM 664 O O . LEU A 1 87 ? -12.819 -6.932 44.404 1.00 97.50 87 LEU A O 1
ATOM 668 N N . ALA A 1 88 ? -11.975 -4.989 45.123 1.00 97.88 88 ALA A N 1
ATOM 669 C CA . ALA A 1 88 ? -10.582 -5.347 44.871 1.00 97.88 88 ALA A CA 1
ATOM 670 C C . ALA A 1 88 ? -10.154 -6.627 45.617 1.00 97.88 88 ALA A C 1
ATOM 672 O O . ALA A 1 88 ? -10.495 -6.823 46.784 1.00 97.88 88 ALA A O 1
ATOM 673 N N . ASP A 1 89 ? -9.361 -7.468 44.947 1.00 97.75 89 ASP A N 1
ATOM 674 C CA . ASP A 1 89 ? -8.887 -8.783 45.404 1.00 97.75 89 ASP A CA 1
ATOM 675 C C . ASP A 1 89 ? -10.003 -9.802 45.755 1.00 97.75 89 ASP A C 1
ATOM 677 O O . ASP A 1 89 ? -9.718 -10.858 46.336 1.00 97.75 89 ASP A O 1
ATOM 681 N N . GLU A 1 90 ? -11.266 -9.528 45.409 1.00 97.50 90 GLU A N 1
ATOM 682 C CA . GLU A 1 90 ? -12.390 -10.424 45.699 1.00 97.50 90 GLU A CA 1
ATOM 683 C C . GLU A 1 90 ? -12.591 -11.498 44.616 1.00 97.50 90 GLU A C 1
ATOM 685 O O . GLU A 1 90 ? -12.129 -11.397 43.474 1.00 97.50 90 GLU A O 1
ATOM 690 N N . VAL A 1 91 ? -13.323 -12.556 44.983 1.00 96.88 91 VAL A N 1
ATOM 691 C CA . VAL A 1 91 ? -13.803 -13.578 44.040 1.00 96.88 91 VAL A CA 1
ATOM 692 C C . VAL A 1 91 ? -15.291 -13.365 43.790 1.00 96.88 91 VAL A C 1
ATOM 694 O O . VAL A 1 91 ? -16.121 -13.601 44.668 1.00 96.88 91 VAL A O 1
ATOM 697 N N . ILE A 1 92 ? -15.637 -12.948 42.577 1.00 96.06 92 ILE A N 1
ATOM 698 C CA . ILE A 1 92 ? -17.009 -12.668 42.160 1.00 96.06 92 ILE A CA 1
ATOM 699 C C . ILE A 1 92 ? -17.577 -13.900 41.455 1.00 96.06 92 ILE A C 1
ATOM 701 O O . ILE A 1 92 ? -17.297 -14.166 40.286 1.00 96.06 92 ILE A O 1
ATOM 705 N N . ALA A 1 93 ? -18.407 -14.650 42.174 1.00 93.12 93 ALA A N 1
ATOM 706 C CA . ALA A 1 93 ? -19.080 -15.845 41.677 1.00 93.12 93 ALA A CA 1
ATOM 707 C C . ALA A 1 93 ? -20.567 -15.823 42.047 1.00 93.12 93 ALA A C 1
ATOM 709 O O . ALA A 1 93 ? -20.974 -15.165 42.999 1.00 93.12 93 ALA A O 1
ATOM 710 N N . THR A 1 94 ? -21.399 -16.568 41.318 1.00 87.88 94 THR A N 1
ATOM 711 C CA . THR A 1 94 ? -22.830 -16.714 41.631 1.00 87.88 94 THR A CA 1
ATOM 712 C C . THR A 1 94 ? -23.156 -18.159 41.975 1.00 87.88 94 THR A C 1
ATOM 714 O O . THR A 1 94 ? -22.676 -19.102 41.339 1.00 87.88 94 THR A O 1
ATOM 717 N N . ALA A 1 95 ? -24.007 -18.362 42.983 1.00 83.00 95 ALA A N 1
ATOM 718 C CA . ALA A 1 95 ? -24.343 -19.703 43.464 1.00 83.00 95 ALA A CA 1
ATOM 719 C C . ALA A 1 95 ? -25.002 -20.595 42.388 1.00 83.00 95 ALA A C 1
ATOM 721 O O . ALA A 1 95 ? -24.848 -21.819 42.404 1.00 83.00 95 ALA A O 1
ATOM 722 N N . ASP A 1 96 ? -25.736 -19.997 41.446 1.00 82.06 96 ASP A N 1
ATOM 723 C CA . ASP A 1 96 ? -26.417 -20.674 40.337 1.00 82.06 96 ASP A CA 1
ATOM 724 C C . ASP A 1 96 ? -25.636 -20.625 39.010 1.00 82.06 96 ASP A C 1
ATOM 726 O O . ASP A 1 96 ? -26.122 -21.142 37.995 1.00 82.06 96 ASP A O 1
ATOM 730 N N . LYS A 1 97 ? -24.425 -20.045 39.024 1.00 85.75 97 LYS A N 1
ATOM 731 C CA . LYS A 1 97 ? -23.578 -19.783 37.850 1.00 85.75 97 LYS A CA 1
ATOM 732 C C . LYS A 1 97 ? -24.268 -18.951 36.766 1.00 85.75 97 LYS A C 1
ATOM 734 O O . LYS A 1 97 ? -23.867 -19.003 35.604 1.00 85.75 97 LYS A O 1
ATOM 739 N N . GLN A 1 98 ? -25.348 -18.248 37.108 1.00 88.75 98 GLN A N 1
ATOM 740 C CA . GLN A 1 98 ? -25.958 -17.282 36.206 1.00 88.75 98 GLN A CA 1
ATOM 741 C C . GLN A 1 98 ? -25.104 -16.008 36.154 1.00 88.75 98 GLN A C 1
ATOM 743 O O . GLN A 1 98 ? -24.335 -15.751 37.084 1.00 88.75 98 GLN A O 1
ATOM 748 N N . PRO A 1 99 ? -25.234 -15.202 35.089 1.00 93.38 99 PRO A N 1
ATOM 749 C CA . PRO A 1 99 ? -24.548 -13.921 34.996 1.00 93.38 99 PRO A CA 1
ATOM 750 C C . PRO A 1 99 ? -24.810 -13.020 36.205 1.00 93.38 99 PRO A C 1
ATOM 752 O O . PRO A 1 99 ? -25.925 -12.995 36.738 1.00 93.38 99 PRO A O 1
ATOM 755 N N . LEU A 1 100 ? -23.804 -12.233 36.580 1.00 94.94 100 LEU A N 1
ATOM 756 C CA . LEU A 1 100 ? -23.988 -11.078 37.444 1.00 94.94 100 LEU A CA 1
ATOM 757 C C . LEU A 1 100 ? -24.762 -10.011 36.658 1.00 94.94 100 LEU A C 1
ATOM 759 O O . LEU A 1 100 ? -24.223 -9.371 35.757 1.00 94.94 100 LEU A O 1
ATOM 763 N N . ASP A 1 101 ? -26.047 -9.856 36.974 1.00 94.44 101 ASP A N 1
ATOM 764 C CA . ASP A 1 101 ? -26.957 -8.983 36.231 1.00 94.44 101 ASP A CA 1
ATOM 765 C C . ASP A 1 101 ? -27.088 -7.614 36.910 1.00 94.44 101 ASP A C 1
ATOM 767 O O . ASP A 1 101 ? -27.874 -7.450 37.846 1.00 94.44 101 ASP A O 1
ATOM 771 N N . LEU A 1 102 ? -26.317 -6.641 36.420 1.00 95.56 102 LEU A N 1
ATOM 772 C CA . LEU A 1 102 ? -26.303 -5.229 36.825 1.00 95.56 102 LEU A CA 1
ATOM 773 C C . LEU A 1 102 ? -26.955 -4.324 35.762 1.00 95.56 102 LEU A C 1
ATOM 775 O O . LEU A 1 102 ? -26.750 -3.112 35.745 1.00 95.56 102 LEU A O 1
ATOM 779 N N . ARG A 1 103 ? -27.764 -4.879 34.853 1.00 95.00 103 ARG A N 1
ATOM 780 C CA . ARG A 1 103 ? -28.336 -4.094 33.751 1.00 95.00 103 ARG A CA 1
ATOM 781 C C . ARG A 1 103 ? -29.195 -2.940 34.259 1.00 95.00 103 ARG A C 1
ATOM 783 O O . ARG A 1 103 ? -30.012 -3.098 35.170 1.00 95.00 103 ARG A O 1
ATOM 790 N N . GLY A 1 104 ? -29.042 -1.771 33.645 1.00 94.25 104 GLY A N 1
ATOM 791 C CA . GLY A 1 104 ? -29.767 -0.554 34.007 1.00 94.25 104 GLY A CA 1
ATOM 792 C C . GLY A 1 104 ? -29.477 -0.014 35.411 1.00 94.25 104 GLY A C 1
ATOM 793 O O . GLY A 1 104 ? -30.233 0.838 35.879 1.00 94.25 104 GLY A O 1
ATOM 794 N N . SER A 1 105 ? -28.461 -0.521 36.120 1.00 95.50 105 SER A N 1
ATOM 795 C CA . SER A 1 105 ? -28.111 -0.013 37.449 1.00 95.50 105 SER A CA 1
ATOM 796 C C . SER A 1 105 ? -27.463 1.369 37.379 1.00 95.50 105 SER A C 1
ATOM 798 O O . SER A 1 105 ? -26.753 1.681 36.424 1.00 95.50 105 SER A O 1
ATOM 800 N N . ILE A 1 106 ? -27.646 2.169 38.425 1.00 96.50 106 ILE A N 1
ATOM 801 C CA . ILE A 1 106 ? -26.889 3.400 38.654 1.00 96.50 106 ILE A CA 1
ATOM 802 C C . ILE A 1 106 ? -25.829 3.095 39.708 1.00 96.50 106 ILE A C 1
ATOM 804 O O . ILE A 1 106 ? -26.165 2.733 40.834 1.00 96.50 106 ILE A O 1
ATOM 808 N N . ILE A 1 107 ? -24.566 3.244 39.333 1.00 97.25 107 ILE A N 1
ATOM 809 C CA . ILE A 1 107 ? -23.412 3.080 40.210 1.00 97.25 107 ILE A CA 1
ATOM 810 C C . ILE A 1 107 ? -22.814 4.474 40.408 1.00 97.25 107 ILE A C 1
ATOM 812 O O . ILE A 1 107 ? -22.100 4.987 39.546 1.00 97.25 107 ILE A O 1
ATOM 816 N N . ASP A 1 108 ? -23.189 5.127 41.507 1.00 96.25 108 ASP A N 1
ATOM 817 C CA . ASP A 1 108 ? -22.767 6.487 41.841 1.00 96.25 108 ASP A CA 1
ATOM 818 C C . ASP A 1 108 ? -21.423 6.506 42.583 1.00 96.25 108 ASP A C 1
ATOM 820 O O . ASP A 1 108 ? -21.329 6.901 43.742 1.00 96.25 108 ASP A O 1
ATOM 824 N N . GLY A 1 109 ? -20.392 6.003 41.916 1.00 95.38 109 GLY A N 1
ATOM 825 C CA . GLY A 1 109 ? -19.042 5.866 42.439 1.00 95.38 109 GLY A CA 1
ATOM 826 C C . GLY A 1 109 ? -18.195 5.008 41.509 1.00 95.38 109 GLY A C 1
ATOM 827 O O . GLY A 1 109 ? -18.581 4.758 40.363 1.00 95.38 109 GLY A O 1
ATOM 828 N N . ASP A 1 110 ? -17.052 4.558 42.014 1.00 97.56 110 ASP A N 1
ATOM 829 C CA . ASP A 1 110 ? -16.151 3.676 41.277 1.00 97.56 110 ASP A CA 1
ATOM 830 C C . ASP A 1 110 ? -16.623 2.214 41.368 1.00 97.56 110 ASP A C 1
ATOM 832 O O . ASP A 1 110 ? -17.222 1.796 42.365 1.00 97.56 110 ASP A O 1
ATOM 836 N N . ILE A 1 111 ? -16.336 1.431 40.329 1.00 98.25 111 ILE A N 1
ATOM 837 C CA . ILE A 1 111 ? -16.317 -0.034 40.391 1.00 98.25 111 ILE A CA 1
ATOM 838 C C . ILE A 1 111 ? -14.848 -0.437 40.453 1.00 98.25 111 ILE A C 1
ATOM 840 O O . ILE A 1 111 ? -14.141 -0.282 39.461 1.00 98.25 111 ILE A O 1
ATOM 844 N N . ASP A 1 112 ? -14.391 -0.948 41.592 1.00 98.44 112 ASP A N 1
ATOM 845 C CA . ASP A 1 112 ? -13.012 -1.402 41.769 1.00 98.44 112 ASP A CA 1
ATOM 846 C C . ASP A 1 112 ? -12.943 -2.930 41.806 1.00 98.44 112 ASP A C 1
ATOM 848 O O . ASP A 1 112 ? -13.293 -3.537 42.809 1.00 98.44 112 ASP A O 1
ATOM 852 N N . LEU A 1 113 ? -12.508 -3.544 40.704 1.00 98.50 113 LEU A N 1
ATOM 853 C CA . LEU A 1 113 ? -12.230 -4.977 40.547 1.00 98.50 113 LEU A CA 1
ATOM 854 C C . LEU A 1 113 ? -10.724 -5.264 40.458 1.00 98.50 113 LEU A C 1
ATOM 856 O O . LEU A 1 113 ? -10.324 -6.309 39.943 1.00 98.50 113 LEU A O 1
ATOM 860 N N . THR A 1 114 ? -9.863 -4.362 40.932 1.00 98.62 114 THR A N 1
ATOM 861 C CA . THR A 1 114 ? -8.406 -4.546 40.853 1.00 98.62 114 THR A CA 1
ATOM 862 C C . THR A 1 114 ? -7.983 -5.890 41.463 1.00 98.62 114 THR A C 1
ATOM 864 O O . THR A 1 114 ? -8.396 -6.221 42.573 1.00 98.62 114 THR A O 1
ATOM 867 N N . GLY A 1 115 ? -7.207 -6.695 40.731 1.00 98.38 115 GLY A N 1
ATOM 868 C CA . GLY A 1 115 ? -6.711 -8.008 41.171 1.00 98.38 115 GLY A CA 1
ATOM 869 C C . GLY A 1 115 ? -7.784 -9.082 41.405 1.00 98.38 115 GLY A C 1
ATOM 870 O O . GLY A 1 115 ? -7.494 -10.122 41.999 1.00 98.38 115 GLY A O 1
ATOM 871 N N . SER A 1 116 ? -9.026 -8.838 40.983 1.00 98.56 116 SER A N 1
ATOM 872 C CA . SER A 1 116 ? -10.166 -9.711 41.291 1.00 98.56 116 SER A CA 1
ATOM 873 C C . SER A 1 116 ? -10.286 -10.887 40.326 1.00 98.56 116 SER A C 1
ATOM 875 O O . SER A 1 116 ? -9.875 -10.805 39.169 1.00 98.56 116 SER A O 1
ATOM 877 N N . LEU A 1 117 ? -10.919 -11.970 40.784 1.00 98.50 117 LEU A N 1
ATOM 878 C CA . LEU A 1 117 ? -11.315 -13.105 39.943 1.00 98.50 117 LEU A CA 1
ATOM 879 C C . LEU A 1 117 ? -12.833 -13.105 39.760 1.00 98.50 117 LEU A C 1
ATOM 881 O O . LEU A 1 117 ? -13.575 -13.233 40.729 1.00 98.50 117 LEU A O 1
ATOM 885 N N . ILE A 1 118 ? -13.301 -13.018 38.522 1.00 98.19 118 ILE A N 1
ATOM 886 C CA . ILE A 1 118 ? -14.717 -12.998 38.173 1.00 98.19 118 ILE A CA 1
ATOM 887 C C . ILE A 1 118 ? -15.053 -14.293 37.424 1.00 98.19 118 ILE A C 1
ATOM 889 O O . ILE A 1 118 ? -14.695 -14.460 36.263 1.00 98.19 118 ILE A O 1
ATOM 893 N N . GLU A 1 119 ? -15.745 -15.226 38.084 1.00 97.38 119 GLU A N 1
ATOM 894 C CA . GLU A 1 119 ? -16.001 -16.588 37.567 1.00 97.38 119 GLU A CA 1
ATOM 895 C C . GLU A 1 119 ? -17.228 -16.679 36.632 1.00 97.38 119 GLU A C 1
ATOM 897 O O . GLU A 1 119 ? -17.531 -17.739 36.074 1.00 97.38 119 GLU A O 1
ATOM 902 N N . VAL A 1 120 ? -18.006 -15.600 36.505 1.00 95.88 120 VAL A N 1
ATOM 903 C CA . VAL A 1 120 ? -19.297 -15.582 35.797 1.00 95.88 120 VAL A CA 1
ATOM 904 C C . VAL A 1 120 ? -19.405 -14.397 34.838 1.00 95.88 120 VAL A C 1
ATOM 906 O O . VAL A 1 120 ? -18.724 -13.395 35.044 1.00 95.88 120 VAL A O 1
ATOM 909 N N . PRO A 1 121 ? -20.281 -14.453 33.814 1.00 97.06 121 PRO A N 1
ATOM 910 C CA . PRO A 1 121 ? -20.466 -13.316 32.922 1.00 97.06 121 PRO A CA 1
ATOM 911 C C . PRO A 1 121 ? -20.965 -12.078 33.676 1.00 97.06 121 PRO A C 1
ATOM 913 O O . PRO A 1 121 ? -21.800 -12.200 34.578 1.00 97.06 121 PRO A O 1
ATOM 916 N N . VAL A 1 122 ? -20.516 -10.893 33.265 1.00 97.12 122 VAL A N 1
ATOM 917 C CA . VAL A 1 122 ? -20.942 -9.607 33.844 1.00 97.12 122 VAL A CA 1
ATOM 918 C C . VAL A 1 122 ? -21.821 -8.866 32.842 1.00 97.12 122 VAL A C 1
ATOM 920 O O . VAL A 1 122 ? -21.407 -8.628 31.710 1.00 97.12 122 VAL A O 1
ATOM 923 N N . LEU A 1 123 ? -23.041 -8.502 33.247 1.00 96.12 123 LEU A N 1
ATOM 924 C CA . LEU A 1 123 ? -23.988 -7.753 32.419 1.00 96.12 123 LEU A CA 1
ATOM 925 C C . LEU A 1 123 ? -24.208 -6.354 32.989 1.00 96.12 123 LEU A C 1
ATOM 927 O O . LEU A 1 123 ? -24.892 -6.201 33.999 1.00 96.12 123 LEU A O 1
ATOM 931 N N . LEU A 1 124 ? -23.687 -5.341 32.306 1.00 96.44 124 LEU A N 1
ATOM 932 C CA . LEU A 1 124 ? -23.839 -3.924 32.643 1.00 96.44 124 LEU A CA 1
ATOM 933 C C . LEU A 1 124 ? -24.674 -3.162 31.607 1.00 96.44 124 LEU A C 1
ATOM 935 O O . LEU A 1 124 ? -24.657 -1.934 31.605 1.00 96.44 124 LEU A O 1
ATOM 939 N N . ASP A 1 125 ? -25.424 -3.864 30.752 1.00 95.69 125 ASP A N 1
ATOM 940 C CA . ASP A 1 125 ? -26.199 -3.243 29.671 1.00 95.69 125 ASP A CA 1
ATOM 941 C C . ASP A 1 125 ? -27.046 -2.072 30.199 1.00 95.69 125 ASP A C 1
ATOM 943 O O . ASP A 1 125 ? -27.871 -2.241 31.108 1.00 95.69 125 ASP A O 1
ATOM 947 N N . GLY A 1 126 ? -26.832 -0.872 29.656 1.00 95.06 126 GLY A N 1
ATOM 948 C CA . GLY A 1 126 ? -27.525 0.363 30.042 1.00 95.06 126 GLY A CA 1
ATOM 949 C C . GLY A 1 126 ? -27.300 0.833 31.472 1.00 95.06 126 GLY A C 1
ATOM 950 O O . GLY A 1 126 ? -28.078 1.648 31.973 1.00 95.06 126 GLY A O 1
ATOM 951 N N . ALA A 1 127 ? -26.292 0.304 32.162 1.00 96.06 127 ALA A N 1
ATOM 952 C CA . ALA A 1 127 ? -25.865 0.824 33.448 1.00 96.06 127 ALA A CA 1
ATOM 953 C C . ALA A 1 127 ? -25.214 2.207 33.288 1.00 96.06 127 ALA A C 1
ATOM 955 O O . ALA A 1 127 ? -24.666 2.548 32.241 1.00 96.06 127 ALA A O 1
ATOM 956 N N . SER A 1 128 ? -25.257 3.002 34.352 1.00 96.88 128 SER A N 1
ATOM 957 C CA . SER A 1 128 ? -24.590 4.300 34.436 1.00 96.88 128 SER A CA 1
ATOM 958 C C . SER A 1 128 ? -23.621 4.288 35.609 1.00 96.88 128 SER A C 1
ATOM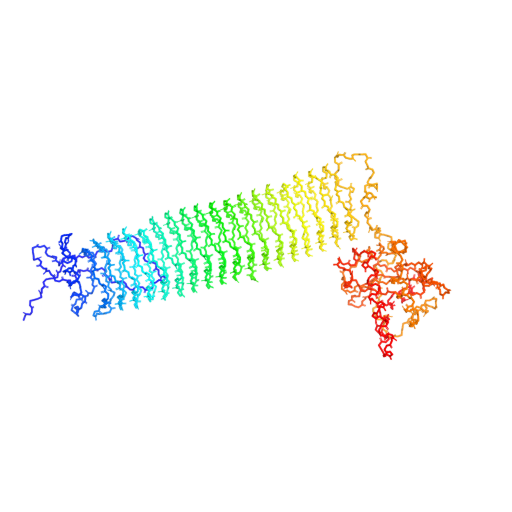 960 O O . SER A 1 128 ? -24.062 4.232 36.754 1.00 96.88 128 SER A O 1
ATOM 962 N N . VAL A 1 129 ? -22.328 4.414 35.331 1.00 97.69 129 VAL A N 1
ATOM 963 C CA . VAL A 1 129 ? -21.243 4.533 36.311 1.00 97.69 129 VAL A CA 1
ATOM 964 C C . VAL A 1 129 ? -20.789 5.990 36.351 1.00 97.69 129 VAL A C 1
ATOM 966 O O . VAL A 1 129 ? -20.398 6.557 35.327 1.00 97.69 129 VAL A O 1
ATOM 969 N N . THR A 1 130 ? -20.897 6.646 37.507 1.00 96.12 130 THR A N 1
ATOM 970 C CA . THR A 1 130 ? -20.488 8.055 37.638 1.00 96.12 130 THR A CA 1
ATOM 971 C C . THR A 1 130 ? -18.991 8.216 37.900 1.00 96.12 130 THR A C 1
ATOM 973 O O . THR A 1 130 ? -18.445 9.261 37.535 1.00 96.12 130 THR A O 1
ATOM 976 N N . GLY A 1 131 ? -18.347 7.202 38.487 1.00 95.88 131 GLY A N 1
ATOM 977 C CA . GLY A 1 131 ? -16.906 7.117 38.719 1.00 95.88 131 GLY A CA 1
ATOM 978 C C . GLY A 1 131 ? -16.146 6.344 37.637 1.00 95.88 131 GLY A C 1
ATOM 979 O O . GLY A 1 131 ? -16.567 6.288 36.477 1.00 95.88 131 GLY A O 1
ATOM 980 N N . GLU A 1 132 ? -15.001 5.781 38.019 1.00 97.00 132 GLU A N 1
ATOM 981 C CA . GLU A 1 132 ? -14.142 4.945 37.175 1.00 97.00 132 GLU A CA 1
ATOM 982 C C . GLU A 1 132 ? -14.495 3.455 37.291 1.00 97.00 132 GLU A C 1
ATOM 984 O O . GLU A 1 132 ? -14.998 2.984 38.311 1.00 97.00 132 GLU A O 1
ATOM 989 N N . PHE A 1 133 ? -14.203 2.695 36.236 1.00 97.88 133 PHE A N 1
ATOM 990 C CA . PHE A 1 133 ? -14.251 1.238 36.256 1.00 97.88 133 PHE A CA 1
ATOM 991 C C . PHE A 1 133 ? -12.821 0.689 36.237 1.00 97.88 133 PHE A C 1
ATOM 993 O O . PHE A 1 133 ? -12.181 0.600 35.186 1.00 97.88 133 PHE A O 1
ATOM 1000 N N . LEU A 1 134 ? -12.327 0.322 37.414 1.00 98.50 134 LEU A N 1
ATOM 1001 C CA . LEU A 1 134 ? -10.995 -0.221 37.637 1.00 98.50 134 LEU A CA 1
ATOM 1002 C C . LEU A 1 134 ? -11.054 -1.752 37.598 1.00 98.50 134 LEU A C 1
ATOM 1004 O O . LEU A 1 134 ? -11.879 -2.363 38.270 1.00 98.50 134 LEU A O 1
ATOM 1008 N N . ALA A 1 135 ? -10.191 -2.371 36.804 1.00 98.25 135 ALA A N 1
ATOM 1009 C CA . ALA A 1 135 ? -10.028 -3.821 36.727 1.00 98.25 135 ALA A CA 1
ATOM 1010 C C . ALA A 1 135 ? -8.566 -4.175 36.401 1.00 98.25 135 ALA A C 1
ATOM 1012 O O . ALA A 1 135 ? -8.297 -5.094 35.632 1.00 98.25 135 ALA A O 1
ATOM 1013 N N . GLU A 1 136 ? -7.614 -3.399 36.931 1.00 98.38 136 GLU A N 1
ATOM 1014 C CA . GLU A 1 136 ? -6.183 -3.672 36.753 1.00 98.38 136 GLU A CA 1
ATOM 1015 C C . GLU A 1 136 ? -5.848 -5.066 37.299 1.00 98.38 136 GLU A C 1
ATOM 1017 O O . GLU A 1 136 ? -6.287 -5.425 38.392 1.00 98.38 136 GLU A O 1
ATOM 1022 N N . ASP A 1 137 ? -5.102 -5.858 36.523 1.00 98.31 137 ASP A N 1
ATOM 1023 C CA . ASP A 1 137 ? -4.726 -7.243 36.849 1.00 98.31 137 ASP A CA 1
ATOM 1024 C C . ASP A 1 137 ? -5.922 -8.172 37.191 1.00 98.31 137 ASP A C 1
ATOM 1026 O O . ASP A 1 137 ? -5.751 -9.203 37.848 1.00 98.31 137 ASP A O 1
ATOM 1030 N N . ALA A 1 138 ? -7.147 -7.821 36.781 1.00 98.62 138 ALA A N 1
ATOM 1031 C CA . ALA A 1 138 ? -8.330 -8.645 37.016 1.00 98.62 138 ALA A CA 1
ATOM 1032 C C . ALA A 1 138 ? -8.408 -9.818 36.026 1.00 98.62 138 ALA A C 1
ATOM 1034 O O . ALA A 1 138 ? -8.001 -9.713 34.869 1.00 98.62 138 ALA A O 1
ATOM 1035 N N . THR A 1 139 ? -8.995 -10.933 36.455 1.00 98.81 139 THR A N 1
ATOM 1036 C CA . THR A 1 139 ? -9.273 -12.091 35.597 1.00 98.81 139 THR A CA 1
ATOM 1037 C C . THR A 1 139 ? -10.774 -12.318 35.494 1.00 98.81 139 THR A C 1
ATOM 1039 O O . THR A 1 139 ? -11.427 -12.646 36.483 1.00 98.81 139 THR A O 1
ATOM 1042 N N . PHE A 1 140 ? -11.321 -12.213 34.289 1.00 98.62 140 PHE A N 1
ATOM 1043 C CA . PHE A 1 140 ? -12.695 -12.575 33.966 1.00 98.62 140 PHE A CA 1
ATOM 1044 C C . PHE A 1 140 ? -12.695 -13.942 33.273 1.00 98.62 140 PHE A C 1
ATOM 1046 O O . PHE A 1 140 ? -12.235 -14.078 32.143 1.00 98.62 140 PHE A O 1
ATOM 1053 N N . GLU A 1 141 ? -13.233 -14.976 33.921 1.00 98.31 141 GLU A N 1
ATOM 1054 C CA . GLU A 1 141 ? -13.348 -16.328 33.343 1.00 98.31 141 GLU A CA 1
ATOM 1055 C C . GLU A 1 141 ? -14.529 -16.466 32.363 1.00 98.31 141 GLU A C 1
ATOM 1057 O O . GLU A 1 141 ? -14.799 -17.554 31.843 1.00 98.31 141 GLU A O 1
ATOM 1062 N N . ALA A 1 142 ? -15.255 -15.376 32.118 1.00 97.19 142 ALA A N 1
ATOM 1063 C CA . ALA A 1 142 ? -16.435 -15.330 31.276 1.00 97.19 142 ALA A CA 1
ATOM 1064 C C . ALA A 1 142 ? -16.637 -13.925 30.668 1.00 97.19 142 ALA A C 1
ATOM 1066 O O . ALA A 1 142 ? -16.115 -12.948 31.213 1.00 97.19 142 ALA A O 1
ATOM 1067 N N . PRO A 1 143 ? -17.421 -13.813 29.578 1.00 97.81 143 PRO A N 1
ATOM 1068 C CA . PRO A 1 143 ? -17.515 -12.567 28.829 1.00 97.81 143 PRO A CA 1
ATOM 1069 C C . PRO A 1 143 ? -18.161 -11.409 29.599 1.00 97.81 143 PRO A C 1
ATOM 1071 O O . PRO A 1 143 ? -18.983 -11.608 30.505 1.00 97.81 143 PRO A O 1
ATOM 1074 N N . VAL A 1 144 ? -17.850 -10.186 29.161 1.00 98.31 144 VAL A N 1
ATOM 1075 C CA . VAL A 1 144 ? -18.381 -8.939 29.733 1.00 98.31 144 VAL A CA 1
ATOM 1076 C C . VAL A 1 144 ? -19.271 -8.209 28.726 1.00 98.31 144 VAL A C 1
ATOM 1078 O O . VAL A 1 144 ? -18.922 -8.057 27.558 1.00 98.31 144 VAL A O 1
ATOM 1081 N N . SER A 1 145 ? -20.428 -7.736 29.190 1.00 97.75 145 SER A N 1
ATOM 1082 C CA . SER A 1 145 ? -21.374 -6.940 28.406 1.00 97.75 145 SER A CA 1
ATOM 1083 C C . SER A 1 145 ? -21.500 -5.530 28.976 1.00 97.75 145 SER A C 1
ATOM 1085 O O . SER A 1 145 ? -21.829 -5.369 30.151 1.00 97.75 145 SER A O 1
ATOM 1087 N N . LEU A 1 146 ? -21.271 -4.528 28.132 1.00 97.38 146 LEU A N 1
ATOM 1088 C CA . LEU A 1 146 ? -21.298 -3.089 28.416 1.00 97.38 146 LEU A CA 1
ATOM 1089 C C . LEU A 1 146 ? -22.183 -2.341 27.398 1.00 97.38 146 LEU A C 1
ATOM 1091 O O . LEU A 1 146 ? -21.935 -1.184 27.060 1.00 97.38 146 LEU A O 1
ATOM 1095 N N . VAL A 1 147 ? -23.189 -3.024 26.847 1.00 97.19 147 VAL A N 1
ATOM 1096 C CA . VAL A 1 147 ? -24.019 -2.499 25.753 1.00 97.19 147 VAL A CA 1
ATOM 1097 C C . VAL A 1 147 ? -24.788 -1.267 26.215 1.00 97.19 147 VAL A C 1
ATOM 1099 O O . VAL A 1 147 ? -25.572 -1.347 27.164 1.00 97.19 147 VAL A O 1
ATOM 1102 N N . GLY A 1 148 ? -24.582 -0.126 25.559 1.00 96.38 148 GLY A N 1
ATOM 1103 C CA . GLY A 1 148 ? -25.216 1.137 25.950 1.00 96.38 148 GLY A CA 1
ATOM 1104 C C . GLY A 1 148 ? -24.870 1.605 27.371 1.00 96.38 148 GLY A C 1
ATOM 1105 O O . GLY A 1 148 ? -25.623 2.386 27.958 1.00 96.38 148 GLY A O 1
ATOM 1106 N N . THR A 1 149 ? -23.805 1.075 27.981 1.00 96.88 149 THR A N 1
ATOM 1107 C CA . THR A 1 149 ? -23.345 1.504 29.305 1.00 96.88 149 THR A CA 1
ATOM 1108 C C . THR A 1 149 ? -22.757 2.910 29.206 1.00 96.88 149 THR A C 1
ATOM 1110 O O . THR A 1 149 ? -22.121 3.255 28.217 1.00 96.88 149 THR A O 1
ATOM 1113 N N . ILE A 1 150 ? -22.942 3.723 30.245 1.00 96.94 150 ILE A N 1
ATOM 1114 C CA . ILE A 1 150 ? -22.302 5.036 30.365 1.00 96.94 150 ILE A CA 1
ATOM 1115 C C . ILE A 1 150 ? -21.302 4.980 31.516 1.00 96.94 150 ILE A C 1
ATOM 1117 O O . ILE A 1 150 ? -21.696 4.722 32.653 1.00 96.94 150 ILE A O 1
ATOM 1121 N N . VAL A 1 151 ? -20.031 5.270 31.255 1.00 97.25 151 VAL A N 1
ATOM 1122 C CA . VAL A 1 151 ? -18.968 5.399 32.260 1.00 97.25 151 VAL A CA 1
ATOM 1123 C C . VAL A 1 151 ? -18.434 6.825 32.212 1.00 97.25 151 VAL A C 1
ATOM 1125 O O . VAL A 1 151 ? -17.608 7.173 31.374 1.00 97.25 151 VAL A O 1
ATOM 1128 N N . ARG A 1 152 ? -18.910 7.688 33.115 1.00 93.38 152 ARG A N 1
ATOM 1129 C CA . ARG A 1 152 ? -18.518 9.110 33.113 1.00 93.38 152 ARG A CA 1
ATOM 1130 C C . ARG A 1 152 ? -17.037 9.326 33.413 1.00 93.38 152 ARG A C 1
ATOM 1132 O O . ARG A 1 152 ? -16.470 10.310 32.938 1.00 93.38 152 ARG A O 1
ATOM 1139 N N . GLY A 1 153 ? -16.451 8.469 34.250 1.00 91.94 153 GLY A N 1
ATOM 1140 C CA . GLY A 1 153 ? -15.009 8.392 34.446 1.00 91.94 153 GLY A CA 1
ATOM 1141 C C . GLY A 1 153 ? -14.334 7.695 33.267 1.00 91.94 153 GLY A C 1
ATOM 1142 O O . GLY A 1 153 ? -14.729 7.860 32.118 1.00 91.94 153 GLY A O 1
ATOM 1143 N N . GLY A 1 154 ? -13.303 6.905 33.539 1.00 93.88 154 GLY A N 1
ATOM 1144 C CA . GLY A 1 154 ? -12.707 6.024 32.539 1.00 93.88 154 GLY A CA 1
ATOM 1145 C C . GLY A 1 154 ? -12.740 4.568 32.957 1.00 93.88 154 GLY A C 1
ATOM 1146 O O . GLY A 1 154 ? -13.164 4.224 34.059 1.00 93.88 154 GLY A O 1
ATOM 1147 N N . MET A 1 155 ? -12.260 3.719 32.061 1.00 96.81 155 MET A N 1
ATOM 1148 C CA . MET A 1 155 ? -12.044 2.304 32.317 1.00 96.81 155 MET A CA 1
ATOM 1149 C C . MET A 1 155 ? -10.542 2.033 32.368 1.00 96.81 155 MET A C 1
ATOM 1151 O O . MET A 1 155 ? -9.842 2.241 31.375 1.00 96.81 155 MET A O 1
ATOM 1155 N N . HIS A 1 156 ? -10.044 1.577 33.516 1.00 97.12 156 HIS A N 1
ATOM 1156 C CA . HIS A 1 156 ? -8.634 1.254 33.726 1.00 97.12 156 HIS A CA 1
ATOM 1157 C C . HIS A 1 156 ? -8.465 -0.245 33.957 1.00 97.12 156 HIS A C 1
ATOM 1159 O O . HIS A 1 156 ? -8.642 -0.736 35.069 1.00 97.12 156 HIS A O 1
ATOM 1165 N N . TRP A 1 157 ? -8.200 -0.983 32.882 1.00 97.44 157 TRP A N 1
ATOM 1166 C CA . TRP A 1 157 ? -8.197 -2.452 32.857 1.00 97.44 157 TRP A CA 1
ATOM 1167 C C . TRP A 1 157 ? -6.816 -2.997 32.503 1.00 97.44 157 TRP A C 1
ATOM 1169 O O . TRP A 1 157 ? -6.681 -4.059 31.912 1.00 97.44 157 TRP A O 1
ATOM 1179 N N . GLN A 1 158 ? -5.769 -2.234 32.799 1.00 97.31 158 GLN A N 1
ATOM 1180 C CA . GLN A 1 158 ? -4.407 -2.589 32.431 1.00 97.31 158 GLN A CA 1
ATOM 1181 C C . GLN A 1 158 ? -4.076 -4.028 32.868 1.00 97.31 158 GLN A C 1
ATOM 1183 O O . GLN A 1 158 ? -4.298 -4.390 34.020 1.00 97.31 158 GLN A O 1
ATOM 1188 N N . ALA A 1 159 ? -3.532 -4.821 31.941 1.00 97.56 159 ALA A N 1
ATOM 1189 C CA . ALA A 1 159 ? -3.154 -6.219 32.165 1.00 97.56 159 ALA A CA 1
ATOM 1190 C C . ALA A 1 159 ? -4.284 -7.160 32.644 1.00 97.56 159 ALA A C 1
ATOM 1192 O O . ALA A 1 159 ? -3.995 -8.219 33.196 1.00 97.56 159 ALA A O 1
ATOM 1193 N N . ALA A 1 160 ? -5.554 -6.804 32.428 1.00 98.56 160 ALA A N 1
ATOM 1194 C CA . ALA A 1 160 ? -6.664 -7.715 32.678 1.00 98.56 160 ALA A CA 1
ATOM 1195 C C . ALA A 1 160 ? -6.701 -8.862 31.652 1.00 98.56 160 ALA A C 1
ATOM 1197 O O . ALA A 1 160 ? -6.403 -8.663 30.472 1.00 98.56 160 ALA A O 1
ATOM 1198 N N . ASP A 1 161 ? -7.144 -10.036 32.098 1.00 98.75 161 ASP A N 1
ATOM 1199 C CA . ASP A 1 161 ? -7.386 -11.209 31.258 1.00 98.75 161 ASP A CA 1
ATOM 1200 C C . ASP A 1 161 ? -8.895 -11.483 31.188 1.00 98.75 161 ASP A C 1
ATOM 1202 O O . ASP A 1 161 ? -9.540 -11.669 32.221 1.00 98.75 161 ASP A O 1
ATOM 1206 N N . ILE A 1 162 ? -9.473 -11.523 29.987 1.00 98.69 162 ILE A N 1
ATOM 1207 C CA . ILE A 1 162 ? -10.913 -11.719 29.773 1.00 98.69 162 ILE A CA 1
ATOM 1208 C C . ILE A 1 162 ? -11.162 -12.917 28.864 1.00 98.69 162 ILE A C 1
ATOM 1210 O O . ILE A 1 162 ? -10.722 -12.943 27.720 1.00 98.69 162 ILE A O 1
ATOM 1214 N N . ALA A 1 163 ? -11.928 -13.895 29.338 1.00 98.31 163 ALA A N 1
ATOM 1215 C CA . ALA A 1 163 ? -12.380 -15.019 28.531 1.00 98.31 163 ALA A CA 1
ATOM 1216 C C . ALA A 1 163 ? -13.760 -14.758 27.915 1.00 98.31 163 ALA A C 1
ATOM 1218 O O . ALA A 1 163 ? -14.656 -14.219 28.556 1.00 98.31 163 ALA A O 1
ATOM 1219 N N . GLY A 1 164 ? -13.962 -15.213 26.683 1.00 96.19 164 GLY A N 1
ATOM 1220 C CA . GLY A 1 164 ? -15.249 -15.204 25.992 1.00 96.19 164 GLY A CA 1
ATOM 1221 C C . GLY A 1 164 ? -15.632 -13.889 25.310 1.00 96.19 164 GLY A C 1
ATOM 1222 O O . GLY A 1 164 ? -16.699 -13.849 24.702 1.00 96.19 164 GLY A O 1
ATOM 1223 N N . GLY A 1 165 ? -14.787 -12.855 25.367 1.00 98.06 165 GLY A N 1
ATOM 1224 C CA . GLY A 1 165 ? -14.973 -11.590 24.649 1.00 98.06 165 GLY A CA 1
ATOM 1225 C C . GLY A 1 165 ? -15.613 -10.452 25.454 1.00 98.06 165 GLY A C 1
ATOM 1226 O O . GLY A 1 165 ? -16.056 -10.618 26.595 1.00 98.06 165 GLY A O 1
ATOM 1227 N N . VAL A 1 166 ? -15.670 -9.274 24.831 1.00 98.50 166 VAL A N 1
ATOM 1228 C CA . VAL A 1 166 ? -16.318 -8.071 25.368 1.00 98.50 166 VAL A CA 1
ATOM 1229 C C . VAL A 1 166 ? -17.254 -7.471 24.325 1.00 98.50 166 VAL A C 1
ATOM 1231 O O . VAL A 1 166 ? -16.827 -7.136 23.223 1.00 98.50 166 VAL A O 1
ATOM 1234 N N . VAL A 1 167 ? -18.529 -7.296 24.677 1.00 98.25 167 VAL A N 1
ATOM 1235 C CA . VAL A 1 167 ? -19.511 -6.593 23.836 1.00 98.25 167 VAL A CA 1
ATOM 1236 C C . VAL A 1 167 ? -19.913 -5.284 24.492 1.00 98.25 167 VAL A C 1
ATOM 1238 O O . VAL A 1 167 ? -20.460 -5.259 25.589 1.00 98.25 167 VAL A O 1
ATOM 1241 N N . ALA A 1 168 ? -19.618 -4.189 23.815 1.00 97.06 168 ALA A N 1
ATOM 1242 C CA . ALA A 1 168 ? -19.717 -2.825 24.304 1.00 97.06 168 ALA A CA 1
ATOM 1243 C C . ALA A 1 168 ? -20.203 -1.884 23.189 1.00 97.06 168 ALA A C 1
ATOM 1245 O O . ALA A 1 168 ? -19.779 -0.731 23.109 1.00 97.06 168 ALA A O 1
ATOM 1246 N N . ASN A 1 169 ? -21.078 -2.378 22.303 1.00 96.31 169 ASN A N 1
ATOM 1247 C CA . ASN A 1 169 ? -21.692 -1.522 21.298 1.00 96.31 169 ASN A CA 1
ATOM 1248 C C . ASN A 1 169 ? -22.525 -0.418 21.971 1.00 96.31 169 ASN A C 1
ATOM 1250 O O . ASN A 1 169 ? -23.200 -0.665 22.975 1.00 96.31 169 ASN A O 1
ATOM 1254 N N . GLU A 1 170 ? -22.441 0.798 21.434 1.00 96.44 170 GLU A N 1
ATOM 1255 C CA . GLU A 1 170 ? -23.027 2.023 22.005 1.00 96.44 170 GLU A CA 1
ATOM 1256 C C . GLU A 1 170 ? -22.525 2.392 23.423 1.00 96.44 170 GLU A C 1
ATOM 1258 O O . GLU A 1 170 ? -23.197 3.127 24.147 1.00 96.44 170 GLU A O 1
ATOM 1263 N N . LEU A 1 171 ? -21.353 1.902 23.849 1.00 96.38 171 LEU A N 1
ATOM 1264 C CA . LEU A 1 171 ? -20.696 2.349 25.088 1.00 96.38 171 LEU A CA 1
ATOM 1265 C C . LEU A 1 171 ? -20.346 3.844 25.004 1.00 96.38 171 LEU A C 1
ATOM 1267 O O . LEU A 1 171 ? -19.737 4.278 24.034 1.00 96.38 171 LEU A O 1
ATOM 1271 N N . ASP A 1 172 ? -20.649 4.612 26.047 1.00 96.12 172 ASP A N 1
ATOM 1272 C CA . ASP A 1 172 ? -20.170 5.990 26.224 1.00 96.12 172 ASP A CA 1
ATOM 1273 C C . ASP A 1 172 ? -19.218 6.022 27.422 1.00 96.12 172 ASP A C 1
ATOM 1275 O O . ASP A 1 172 ? -19.637 5.770 28.556 1.00 96.12 172 ASP A O 1
ATOM 1279 N N . ALA A 1 173 ? -17.932 6.282 27.192 1.00 95.25 173 ALA A N 1
ATOM 1280 C CA . ALA A 1 173 ? -16.939 6.323 28.261 1.00 95.25 173 ALA A CA 1
ATOM 1281 C C . ALA A 1 173 ? -15.992 7.523 28.149 1.00 95.25 173 ALA A C 1
ATOM 1283 O O . ALA A 1 173 ? -15.676 8.006 27.066 1.00 95.25 173 ALA A O 1
ATOM 1284 N N . GLY A 1 174 ? -15.464 8.003 29.277 1.00 92.69 174 GLY A N 1
ATOM 1285 C CA . GLY A 1 174 ? -14.499 9.103 29.264 1.00 92.69 174 GLY A CA 1
ATOM 1286 C C . GLY A 1 174 ? -13.185 8.733 28.568 1.00 92.69 174 GLY A C 1
ATOM 1287 O O . GLY A 1 174 ? -12.780 9.398 27.621 1.00 92.69 174 GLY A O 1
ATOM 1288 N N . TYR A 1 175 ? -12.501 7.687 29.032 1.00 92.50 175 TYR A N 1
ATOM 1289 C CA . TYR A 1 175 ? -11.275 7.151 28.421 1.00 92.50 175 TYR A CA 1
ATOM 1290 C C . TYR A 1 175 ? -11.155 5.648 28.686 1.00 92.50 175 TYR A C 1
ATOM 1292 O O . TYR A 1 175 ? -11.672 5.172 29.697 1.00 92.50 175 TYR A O 1
ATOM 1300 N N . LEU A 1 176 ? -10.420 4.921 27.842 1.00 93.56 176 LEU A N 1
ATOM 1301 C CA . LEU A 1 176 ? -10.099 3.502 28.033 1.00 93.56 176 LEU A CA 1
ATOM 1302 C C . LEU A 1 176 ? -8.579 3.310 28.102 1.00 93.56 176 LEU A C 1
ATOM 1304 O O . LEU A 1 176 ? -7.853 3.632 27.162 1.00 93.56 176 LEU A O 1
ATOM 1308 N N . ASP A 1 177 ? -8.089 2.763 29.214 1.00 95.69 177 ASP A N 1
ATOM 1309 C CA . ASP A 1 177 ? -6.702 2.328 29.378 1.00 95.69 177 ASP A CA 1
ATOM 1310 C C . ASP A 1 177 ? -6.636 0.810 29.560 1.00 95.69 177 ASP A C 1
ATOM 1312 O O . ASP A 1 177 ? -6.791 0.283 30.662 1.00 95.69 177 ASP A O 1
ATOM 1316 N N . TRP A 1 178 ? -6.462 0.119 28.438 1.00 96.38 178 TRP A N 1
ATOM 1317 C CA . TRP A 1 178 ? -6.494 -1.335 28.281 1.00 96.38 178 TRP A CA 1
ATOM 1318 C C . TRP A 1 178 ? -5.134 -1.847 27.789 1.00 96.38 178 TRP A C 1
ATOM 1320 O O . TRP A 1 178 ? -5.015 -2.795 27.012 1.00 96.38 178 TRP A O 1
ATOM 1330 N N . ARG A 1 179 ? -4.059 -1.184 28.225 1.00 97.88 179 ARG A N 1
ATOM 1331 C CA . ARG A 1 179 ? -2.698 -1.588 27.868 1.00 97.88 179 ARG A CA 1
ATOM 1332 C C . ARG A 1 179 ? -2.402 -2.979 28.419 1.00 97.88 179 ARG A C 1
ATOM 1334 O O . ARG A 1 179 ? -2.548 -3.216 29.617 1.00 97.88 179 ARG A O 1
ATOM 1341 N N . GLY A 1 180 ? -1.917 -3.865 27.553 1.00 97.81 180 GLY A N 1
ATOM 1342 C CA . GLY A 1 180 ? -1.572 -5.237 27.926 1.00 97.81 180 GLY A CA 1
ATOM 1343 C C . GLY A 1 180 ? -2.761 -6.131 28.273 1.00 97.81 180 GLY A C 1
ATOM 1344 O O . GLY A 1 180 ? -2.534 -7.161 28.893 1.00 97.81 180 GLY A O 1
ATOM 1345 N N . VAL A 1 181 ? -3.993 -5.736 27.933 1.00 98.44 181 VAL A N 1
ATOM 1346 C CA . VAL A 1 181 ? -5.178 -6.583 28.118 1.00 98.44 181 VAL A CA 1
ATOM 1347 C C . VAL A 1 181 ? -5.125 -7.784 27.179 1.00 98.44 181 VAL A C 1
ATOM 1349 O O . VAL A 1 181 ? -4.819 -7.622 25.996 1.00 98.44 181 VAL A O 1
ATOM 1352 N N . THR A 1 182 ? -5.488 -8.956 27.693 1.00 98.75 182 THR A N 1
ATOM 1353 C CA . THR A 1 182 ? -5.708 -10.171 26.901 1.00 98.75 182 THR A CA 1
ATOM 1354 C C . THR A 1 182 ? -7.202 -10.459 26.830 1.00 98.75 182 THR A C 1
ATOM 1356 O O . THR A 1 182 ? -7.858 -10.573 27.865 1.00 98.75 182 THR A O 1
ATOM 1359 N N . VAL A 1 183 ? -7.751 -10.636 25.630 1.00 98.69 183 VAL A N 1
ATOM 1360 C CA . VAL A 1 183 ? -9.130 -11.095 25.430 1.00 98.69 183 VAL A CA 1
ATOM 1361 C C . VAL A 1 183 ? -9.131 -12.375 24.603 1.00 98.69 183 VAL A C 1
ATOM 1363 O O . VAL A 1 183 ? -8.758 -12.374 23.433 1.00 98.69 183 VAL A O 1
ATOM 1366 N N . ASP A 1 184 ? -9.571 -13.478 25.212 1.00 98.44 184 ASP A N 1
ATOM 1367 C CA . ASP A 1 184 ? -9.851 -14.729 24.509 1.00 98.44 184 ASP A CA 1
ATOM 1368 C C . ASP A 1 184 ? -11.279 -14.707 23.944 1.00 98.44 184 ASP A C 1
ATOM 1370 O O . ASP A 1 184 ? -12.222 -15.215 24.555 1.00 98.44 184 ASP A O 1
ATOM 1374 N N . GLY A 1 185 ? -11.448 -14.039 22.809 1.00 98.19 185 GLY A N 1
ATOM 1375 C CA . GLY A 1 185 ? -12.715 -13.806 22.125 1.00 98.19 185 GLY A CA 1
ATOM 1376 C C . GLY A 1 185 ? -12.757 -12.414 21.487 1.00 98.19 185 GLY A C 1
ATOM 1377 O O . GLY A 1 185 ? -11.783 -11.665 21.584 1.00 98.19 185 GLY A O 1
ATOM 1378 N N . PRO A 1 186 ? -13.880 -12.045 20.850 1.00 98.31 186 PRO A N 1
ATOM 1379 C CA . PRO A 1 186 ? -13.969 -10.781 20.135 1.00 98.31 186 PRO A CA 1
ATOM 1380 C C . PRO A 1 186 ? -14.182 -9.595 21.078 1.00 98.31 186 PRO A C 1
ATOM 1382 O O . PRO A 1 186 ? -14.775 -9.725 22.154 1.00 98.31 186 PRO A O 1
ATOM 1385 N N . ILE A 1 187 ? -13.742 -8.420 20.635 1.00 98.44 187 ILE A N 1
ATOM 1386 C CA . ILE A 1 187 ? -14.044 -7.128 21.254 1.00 98.44 187 ILE A CA 1
ATOM 1387 C C . ILE A 1 187 ? -14.904 -6.318 20.286 1.00 98.44 187 ILE A C 1
ATOM 1389 O O . ILE A 1 187 ? -14.498 -6.061 19.155 1.00 98.44 187 ILE A O 1
ATOM 1393 N N . VAL A 1 188 ? -16.081 -5.879 20.733 1.00 98.31 188 VAL A N 1
ATOM 1394 C CA . VAL A 1 188 ? -17.013 -5.090 19.917 1.00 98.31 188 VAL A CA 1
ATOM 1395 C C . VAL A 1 188 ? -17.349 -3.773 20.605 1.00 98.31 188 VAL A C 1
ATOM 1397 O O . VAL A 1 188 ? -18.058 -3.772 21.605 1.00 98.31 188 VAL A O 1
ATOM 1400 N N . PHE A 1 189 ? -16.902 -2.657 20.038 1.00 97.50 189 PHE A N 1
ATOM 1401 C CA . PHE A 1 189 ? -17.209 -1.286 20.471 1.00 97.50 189 PHE A CA 1
ATOM 1402 C C . PHE A 1 189 ? -18.006 -0.509 19.413 1.00 97.50 189 PHE A C 1
ATOM 1404 O O . PHE A 1 189 ? -17.936 0.719 19.344 1.00 97.50 189 PHE A O 1
ATOM 1411 N N . ASP A 1 190 ? -18.740 -1.210 18.555 1.00 97.44 190 ASP A N 1
ATOM 1412 C CA . ASP A 1 190 ? -19.445 -0.573 17.445 1.00 97.44 190 ASP A CA 1
ATOM 1413 C C . ASP A 1 190 ? -20.374 0.543 17.931 1.00 97.44 190 ASP A C 1
ATOM 1415 O O . ASP A 1 190 ? -21.102 0.388 18.914 1.00 97.44 190 ASP A O 1
ATOM 1419 N N . SER A 1 191 ? -20.324 1.691 17.259 1.00 97.00 191 SER A N 1
ATOM 1420 C CA . SER A 1 191 ? -21.079 2.895 17.626 1.00 97.00 191 SER A CA 1
ATOM 1421 C C . SER A 1 191 ? -20.825 3.409 19.053 1.00 97.00 191 SER A C 1
ATOM 1423 O O . SER A 1 191 ? -21.640 4.161 19.589 1.00 97.00 191 SER A O 1
ATOM 1425 N N . ALA A 1 192 ? -19.722 3.014 19.696 1.00 96.25 192 ALA A N 1
ATOM 1426 C CA . ALA A 1 192 ? -19.298 3.588 20.968 1.00 96.25 192 ALA A CA 1
ATOM 1427 C C . ALA A 1 192 ? -18.778 5.028 20.798 1.00 96.25 192 ALA A C 1
ATOM 1429 O O . ALA A 1 192 ? -18.371 5.454 19.715 1.00 96.25 192 ALA A O 1
ATOM 1430 N N . ALA A 1 193 ? -18.756 5.775 21.895 1.00 95.25 193 ALA A N 1
ATOM 1431 C CA . ALA A 1 193 ? -18.237 7.128 21.962 1.00 95.25 193 ALA A CA 1
ATOM 1432 C C . ALA A 1 193 ? -17.260 7.268 23.130 1.00 95.25 193 ALA A C 1
ATOM 1434 O O . ALA A 1 193 ? -17.536 6.840 24.253 1.00 95.25 193 ALA A O 1
ATOM 1435 N N . PHE A 1 194 ? -16.121 7.905 22.863 1.00 92.69 194 PHE A N 1
ATOM 1436 C CA . PHE A 1 194 ? -15.092 8.141 23.861 1.00 92.69 194 PHE A CA 1
ATOM 1437 C C . PHE A 1 194 ? -14.682 9.612 23.889 1.00 92.69 194 PHE A C 1
ATOM 1439 O O . PHE A 1 194 ? -14.150 10.145 22.915 1.00 92.69 194 PHE A O 1
ATOM 1446 N N . ALA A 1 195 ? -14.863 10.263 25.042 1.00 89.88 195 ALA A N 1
ATOM 1447 C CA . ALA A 1 195 ? -14.522 11.683 25.225 1.00 89.88 195 ALA A CA 1
ATOM 1448 C C . ALA A 1 195 ? -13.002 11.957 25.248 1.00 89.88 195 ALA A C 1
ATOM 1450 O O . ALA A 1 195 ? -12.541 13.093 25.394 1.00 89.88 195 ALA A O 1
ATOM 1451 N N . SER A 1 196 ? -12.192 10.904 25.199 1.00 91.19 196 SER A N 1
ATOM 1452 C CA . SER A 1 196 ? -10.741 10.955 25.256 1.00 91.19 196 SER A CA 1
ATOM 1453 C C . SER A 1 196 ? -10.162 9.708 24.589 1.00 91.19 196 SER A C 1
ATOM 1455 O O . SER A 1 196 ? -10.638 9.249 23.558 1.00 91.19 196 SER A O 1
ATOM 1457 N N . SER A 1 197 ? -9.064 9.205 25.134 1.00 88.31 197 SER A N 1
ATOM 1458 C CA . SER A 1 197 ? -8.172 8.269 24.469 1.00 88.31 197 SER A CA 1
ATOM 1459 C C . SER A 1 197 ? -8.551 6.816 24.703 1.00 88.31 197 SER A C 1
ATOM 1461 O O . SER A 1 197 ? -8.917 6.453 25.823 1.00 88.31 197 SER A O 1
ATOM 1463 N N . LEU A 1 198 ? -8.325 5.984 23.689 1.00 90.69 198 LEU A N 1
ATOM 1464 C CA . LEU A 1 198 ? -8.329 4.527 23.796 1.00 90.69 198 LEU A CA 1
ATOM 1465 C C . LEU A 1 198 ? -6.900 4.008 23.699 1.00 90.69 198 LEU A C 1
ATOM 1467 O O . LEU A 1 198 ? -6.199 4.288 22.732 1.00 90.69 198 LEU A O 1
ATOM 1471 N N . LYS A 1 199 ? -6.458 3.251 24.702 1.00 95.75 199 LYS A N 1
ATOM 1472 C CA . LYS A 1 199 ? -5.134 2.624 24.716 1.00 95.75 199 LYS A CA 1
ATOM 1473 C C . LYS A 1 199 ? -5.284 1.114 24.756 1.00 95.75 199 LYS A C 1
ATOM 1475 O O . LYS A 1 199 ? -5.643 0.570 25.793 1.00 95.75 199 LYS A O 1
ATOM 1480 N N . LEU A 1 200 ? -4.947 0.463 23.654 1.00 96.44 200 LEU A N 1
ATOM 1481 C CA . LEU A 1 200 ? -4.902 -0.991 23.479 1.00 96.44 200 LEU A CA 1
ATOM 1482 C C . LEU A 1 200 ? -3.462 -1.511 23.341 1.00 96.44 200 LEU A C 1
ATOM 1484 O O . LEU A 1 200 ? -3.238 -2.689 23.072 1.00 96.44 200 LEU A O 1
ATOM 1488 N N . ALA A 1 201 ? -2.467 -0.632 23.502 1.00 97.38 201 ALA A N 1
ATOM 1489 C CA . ALA A 1 201 ? -1.073 -0.961 23.249 1.00 97.38 201 ALA A CA 1
ATOM 1490 C C . ALA A 1 201 ? -0.616 -2.233 23.982 1.00 97.38 201 ALA A C 1
ATOM 1492 O O . ALA A 1 201 ? -0.769 -2.361 25.204 1.00 97.38 201 ALA A O 1
ATOM 1493 N N . ARG A 1 202 ? 0.041 -3.127 23.232 1.00 97.81 202 ARG A N 1
ATOM 1494 C CA . ARG A 1 202 ? 0.562 -4.430 23.692 1.00 97.81 202 ARG A CA 1
ATOM 1495 C C . ARG A 1 202 ? -0.502 -5.404 24.205 1.00 97.81 202 ARG A C 1
ATOM 1497 O O . ARG A 1 202 ? -0.140 -6.305 24.956 1.00 97.81 202 ARG A O 1
ATOM 1504 N N . GLY A 1 203 ? -1.773 -5.184 23.878 1.00 98.12 203 GLY A N 1
ATOM 1505 C CA . GLY A 1 203 ? -2.836 -6.147 24.139 1.00 98.12 203 GLY A CA 1
ATOM 1506 C C . GLY A 1 203 ? -2.837 -7.304 23.138 1.00 98.12 203 GLY A C 1
ATOM 1507 O O . GLY A 1 203 ? -2.164 -7.256 22.104 1.00 98.12 203 GLY A O 1
ATOM 1508 N N . GLU A 1 204 ? -3.626 -8.323 23.450 1.00 98.75 204 GLU A N 1
ATOM 1509 C CA . GLU A 1 204 ? -3.862 -9.492 22.605 1.00 98.75 204 GLU A CA 1
ATOM 1510 C C . GLU A 1 204 ? -5.372 -9.753 22.530 1.00 98.75 204 GLU A C 1
ATOM 1512 O O . GLU A 1 204 ? -6.038 -9.864 23.557 1.00 98.75 204 GLU A O 1
ATOM 1517 N N . VAL A 1 205 ? -5.918 -9.855 21.319 1.00 98.75 205 VAL A N 1
ATOM 1518 C CA . VAL A 1 205 ? -7.311 -10.243 21.054 1.00 98.75 205 VAL A CA 1
ATOM 1519 C C . VAL A 1 205 ? -7.269 -11.507 20.209 1.00 98.75 205 VAL A C 1
ATOM 1521 O O . VAL A 1 205 ? -6.688 -11.496 19.127 1.00 98.75 205 VAL A O 1
ATOM 1524 N N . SER A 1 206 ? -7.819 -12.621 20.696 1.00 98.56 206 SER A N 1
ATOM 1525 C CA . SER A 1 206 ? -7.718 -13.907 19.982 1.00 98.56 206 SER A CA 1
ATOM 1526 C C . SER A 1 206 ? -8.643 -14.021 18.762 1.00 98.56 206 SER A C 1
ATOM 1528 O O . SER A 1 206 ? -8.480 -14.946 17.968 1.00 98.56 206 SER A O 1
ATOM 1530 N N . ASP A 1 207 ? -9.581 -13.085 18.612 1.00 98.56 207 ASP A N 1
ATOM 1531 C CA . ASP A 1 207 ? -10.614 -13.022 17.571 1.00 98.56 207 ASP A CA 1
ATOM 1532 C C . ASP A 1 207 ? -10.729 -11.567 17.045 1.00 98.56 207 ASP A C 1
ATOM 1534 O O . ASP A 1 207 ? -9.771 -10.800 17.161 1.00 98.56 207 ASP A O 1
ATOM 1538 N N . ASP A 1 208 ? -11.870 -11.174 16.475 1.00 98.56 208 ASP A N 1
ATOM 1539 C CA . ASP A 1 208 ? -12.091 -9.840 15.893 1.00 98.56 208 ASP A CA 1
ATOM 1540 C C . ASP A 1 208 ? -12.020 -8.671 16.903 1.00 98.56 208 ASP A C 1
ATOM 1542 O O . ASP A 1 208 ? -12.558 -8.737 18.017 1.00 98.56 208 ASP A O 1
ATOM 1546 N N . LEU A 1 209 ? -11.462 -7.538 16.458 1.00 98.62 209 LEU A N 1
ATOM 1547 C CA . LEU A 1 209 ? -11.579 -6.227 17.104 1.00 98.62 209 LEU A CA 1
ATOM 1548 C C . LEU A 1 209 ? -12.416 -5.287 16.231 1.00 98.62 209 LEU A C 1
ATOM 1550 O O . LEU A 1 209 ? -12.002 -4.875 15.149 1.00 98.62 209 LEU A O 1
ATOM 1554 N N . SER A 1 210 ? -13.570 -4.873 16.742 1.00 98.44 210 SER A N 1
ATOM 1555 C CA . SER A 1 210 ? -14.493 -3.987 16.038 1.00 98.44 210 SER A CA 1
ATOM 1556 C C . SER A 1 210 ? -14.638 -2.647 16.754 1.00 98.44 210 SER A C 1
ATOM 1558 O O . SER A 1 210 ? -15.020 -2.591 17.924 1.00 98.44 210 SER A O 1
ATOM 1560 N N . LEU A 1 211 ? -14.324 -1.574 16.034 1.00 97.81 211 LEU A N 1
ATOM 1561 C CA . LEU A 1 211 ? -14.477 -0.164 16.402 1.00 97.81 211 LEU A CA 1
ATOM 1562 C C . LEU A 1 211 ? -15.312 0.557 15.316 1.00 97.81 211 LEU A C 1
ATOM 1564 O O . LEU A 1 211 ? -15.047 1.708 14.962 1.00 97.81 211 LEU A O 1
ATOM 1568 N N . ALA A 1 212 ? -16.267 -0.147 14.700 1.00 98.12 212 ALA A N 1
ATOM 1569 C CA . ALA A 1 212 ? -17.004 0.375 13.555 1.00 98.12 212 ALA A CA 1
ATOM 1570 C C . ALA A 1 212 ? -17.948 1.506 13.986 1.00 98.12 212 ALA A C 1
ATOM 1572 O O . ALA A 1 212 ? -18.669 1.385 14.974 1.00 98.12 212 ALA A O 1
ATOM 1573 N N . GLU A 1 213 ? -17.959 2.608 13.237 1.00 98.00 213 GLU A N 1
ATOM 1574 C CA . GLU A 1 213 ? -18.740 3.817 13.554 1.00 98.00 213 GLU A CA 1
ATOM 1575 C C . GLU A 1 213 ? -18.495 4.382 14.970 1.00 98.00 213 GLU A C 1
ATOM 1577 O O . GLU A 1 213 ? -19.340 5.086 15.525 1.00 98.00 213 GLU A O 1
ATOM 1582 N N . THR A 1 214 ? -17.347 4.073 15.579 1.00 96.94 214 THR A N 1
ATOM 1583 C CA . THR A 1 214 ? -16.951 4.615 16.882 1.00 96.94 214 THR A CA 1
ATOM 1584 C C . THR A 1 214 ? -16.428 6.047 16.737 1.00 96.94 214 THR A C 1
ATOM 1586 O O . THR A 1 214 ? -15.755 6.371 15.758 1.00 96.94 214 THR A O 1
ATOM 1589 N N . THR A 1 215 ? -16.677 6.905 17.730 1.00 95.81 215 THR A N 1
ATOM 1590 C CA . THR A 1 215 ? -16.161 8.286 17.755 1.00 95.81 215 THR A CA 1
ATOM 1591 C C . THR A 1 215 ? -15.185 8.529 18.906 1.00 95.81 215 THR A C 1
ATOM 1593 O O . THR A 1 215 ? -15.506 8.221 20.057 1.00 95.81 215 THR A O 1
ATOM 1596 N N . PHE A 1 216 ? -14.040 9.149 18.613 1.00 92.31 216 PHE A N 1
ATOM 1597 C CA . PHE A 1 216 ? -13.015 9.547 19.581 1.00 92.31 216 PHE A CA 1
ATOM 1598 C C . PHE A 1 216 ? -12.707 11.045 19.492 1.00 92.31 216 PHE A C 1
ATOM 1600 O O . PHE A 1 216 ? -12.282 11.534 18.449 1.00 92.31 216 PHE A O 1
ATOM 1607 N N . ASP A 1 217 ? -12.790 11.754 20.618 1.00 89.12 217 ASP A N 1
ATOM 1608 C CA . ASP A 1 217 ? -12.405 13.176 20.691 1.00 89.12 217 ASP A CA 1
ATOM 1609 C C . ASP A 1 217 ? -10.868 13.386 20.659 1.00 89.12 217 ASP A C 1
ATOM 1611 O O . ASP A 1 217 ? -10.383 14.514 20.566 1.00 89.12 217 ASP A O 1
ATOM 1615 N N . TRP A 1 218 ? -10.074 12.318 20.819 1.00 90.50 218 TRP A N 1
ATOM 1616 C CA . TRP A 1 218 ? -8.605 12.370 20.893 1.00 90.50 218 TRP A CA 1
ATOM 1617 C C . TRP A 1 218 ? -7.965 11.200 20.125 1.00 90.50 218 TRP A C 1
ATOM 1619 O O . TRP A 1 218 ? -8.368 10.910 19.005 1.00 90.50 218 TRP A O 1
ATOM 1629 N N . HIS A 1 219 ? -6.920 10.573 20.680 1.00 91.56 219 HIS A N 1
ATOM 1630 C CA . HIS A 1 219 ? -6.113 9.561 19.997 1.00 91.56 219 HIS A CA 1
ATOM 1631 C C . HIS A 1 219 ? -6.446 8.113 20.388 1.00 91.56 219 HIS A C 1
ATOM 1633 O O . HIS A 1 219 ? -6.832 7.843 21.535 1.00 91.56 219 HIS A O 1
ATOM 1639 N N . ILE A 1 220 ? -6.192 7.195 19.456 1.00 95.06 220 ILE A N 1
ATOM 1640 C CA . ILE A 1 220 ? -6.147 5.745 19.664 1.00 95.06 220 ILE A CA 1
ATOM 1641 C C . ILE A 1 220 ? -4.679 5.308 19.671 1.00 95.06 220 ILE A C 1
ATOM 1643 O O . ILE A 1 220 ? -3.952 5.599 18.730 1.00 95.06 220 ILE A O 1
ATOM 1647 N N . ASP A 1 221 ? -4.248 4.585 20.704 1.00 97.38 221 ASP A N 1
ATOM 1648 C CA . ASP A 1 221 ? -2.927 3.949 20.774 1.00 97.38 221 ASP A CA 1
ATOM 1649 C C . ASP A 1 221 ? -3.091 2.429 20.864 1.00 97.38 221 ASP A C 1
ATOM 1651 O O . ASP A 1 221 ? -3.319 1.869 21.940 1.00 97.38 221 ASP A O 1
ATOM 1655 N N . ALA A 1 222 ? -2.967 1.764 19.721 1.00 97.50 222 ALA A N 1
ATOM 1656 C CA . ALA A 1 222 ? -2.956 0.317 19.549 1.00 97.50 222 ALA A CA 1
ATOM 1657 C C . ALA A 1 222 ? -1.543 -0.200 19.214 1.00 97.50 222 ALA A C 1
ATOM 1659 O O . ALA A 1 222 ? -1.381 -1.264 18.623 1.00 97.50 222 ALA A O 1
ATOM 1660 N N . THR A 1 223 ? -0.493 0.524 19.617 1.00 98.38 223 THR A N 1
ATOM 1661 C CA . THR A 1 223 ? 0.896 0.154 19.316 1.00 98.38 223 THR A CA 1
ATOM 1662 C C . THR A 1 223 ? 1.216 -1.270 19.783 1.00 98.38 223 THR A C 1
ATOM 1664 O O . THR A 1 223 ? 1.123 -1.583 20.978 1.00 98.38 223 THR A O 1
ATOM 1667 N N . LYS A 1 224 ? 1.701 -2.115 18.866 1.00 98.38 224 LYS A N 1
ATOM 1668 C CA . LYS A 1 224 ? 2.014 -3.537 19.103 1.00 98.38 224 LYS A CA 1
ATOM 1669 C C . LYS A 1 224 ? 0.835 -4.363 19.619 1.00 98.38 224 LYS A C 1
ATOM 1671 O O . LYS A 1 224 ? 1.037 -5.250 20.449 1.00 98.38 224 LYS A O 1
ATOM 1676 N N . LEU A 1 225 ? -0.377 -4.040 19.190 1.00 98.69 225 LEU A N 1
ATOM 1677 C CA . LEU A 1 225 ? -1.533 -4.900 19.400 1.00 98.69 225 LEU A CA 1
ATOM 1678 C C . LEU A 1 225 ? -1.384 -6.188 18.566 1.00 98.69 225 LEU A C 1
ATOM 1680 O O . LEU A 1 225 ? -0.755 -6.182 17.509 1.00 98.69 225 LEU A O 1
ATOM 1684 N N . THR A 1 226 ? -1.933 -7.299 19.050 1.00 98.88 226 THR A N 1
ATOM 1685 C CA . THR A 1 226 ? -2.110 -8.529 18.260 1.00 98.88 226 THR A CA 1
ATOM 1686 C C . THR A 1 226 ? -3.595 -8.857 18.170 1.00 98.88 226 THR A C 1
ATOM 1688 O O . THR A 1 226 ? -4.268 -8.870 19.201 1.00 98.88 226 THR A O 1
ATOM 1691 N N . VAL A 1 227 ? -4.094 -9.119 16.963 1.00 98.88 227 VAL A N 1
ATOM 1692 C CA . VAL A 1 227 ? -5.494 -9.479 16.690 1.00 98.88 227 VAL A CA 1
ATOM 1693 C C . VAL A 1 227 ? -5.530 -10.755 15.849 1.00 98.88 227 VAL A C 1
ATOM 1695 O O . VAL A 1 227 ? -4.974 -10.793 14.754 1.00 98.88 227 VAL A O 1
ATOM 1698 N N . GLY A 1 228 ? -6.156 -11.809 16.375 1.00 98.69 228 GLY A N 1
ATOM 1699 C CA . GLY A 1 228 ? -6.269 -13.119 15.719 1.00 98.69 228 GLY A CA 1
ATOM 1700 C C . GLY A 1 228 ? -7.356 -13.198 14.638 1.00 98.69 228 GLY A C 1
ATOM 1701 O O . GLY A 1 228 ? -7.372 -14.148 13.855 1.00 98.69 228 GLY A O 1
ATOM 1702 N N . GLY A 1 229 ? -8.258 -12.215 14.599 1.00 98.56 229 GLY A N 1
ATOM 1703 C CA . GLY A 1 229 ? -9.273 -12.033 13.560 1.00 98.56 229 GLY A CA 1
ATOM 1704 C C . GLY A 1 229 ? -9.069 -10.744 12.763 1.00 98.56 229 GLY A C 1
ATOM 1705 O O . GLY A 1 229 ? -7.936 -10.336 12.491 1.00 98.56 229 GLY A O 1
ATOM 1706 N N . ASP A 1 230 ? -10.179 -10.107 12.406 1.00 98.69 230 ASP A N 1
ATOM 1707 C CA . ASP A 1 230 ? -10.207 -8.857 11.649 1.00 98.69 230 ASP A CA 1
ATOM 1708 C C . ASP A 1 230 ? -10.134 -7.630 12.578 1.00 98.69 230 ASP A C 1
ATOM 1710 O O . ASP A 1 230 ? -10.628 -7.642 13.711 1.00 98.69 230 ASP A O 1
ATOM 1714 N N . ILE A 1 231 ? -9.572 -6.526 12.077 1.00 98.75 231 ILE A N 1
ATOM 1715 C CA . ILE A 1 231 ? -9.753 -5.189 12.655 1.00 98.75 231 ILE A CA 1
ATOM 1716 C C . ILE A 1 231 ? -10.753 -4.414 11.794 1.00 98.75 231 ILE A C 1
ATOM 1718 O O . ILE A 1 231 ? -10.470 -4.090 10.641 1.00 98.75 231 ILE A O 1
ATOM 1722 N N . ALA A 1 232 ? -11.896 -4.045 12.373 1.00 98.62 232 ALA A N 1
ATOM 1723 C CA . ALA A 1 232 ? -12.916 -3.233 11.712 1.00 98.62 232 ALA A CA 1
ATOM 1724 C C . ALA A 1 232 ? -12.960 -1.809 12.286 1.00 98.62 232 ALA A C 1
ATOM 1726 O O . ALA A 1 232 ? -13.444 -1.586 13.391 1.00 98.62 232 ALA A O 1
ATOM 1727 N N . LEU A 1 233 ? -12.487 -0.835 11.512 1.00 98.56 233 LEU A N 1
ATOM 1728 C CA . LEU A 1 233 ? -12.512 0.612 11.782 1.00 98.56 233 LEU A CA 1
ATOM 1729 C C . LEU A 1 233 ? -13.438 1.360 10.809 1.00 98.56 233 LEU A C 1
ATOM 1731 O O . LEU A 1 233 ? -13.321 2.573 10.629 1.00 98.56 233 LEU A O 1
ATOM 1735 N N . SER A 1 234 ? -14.328 0.645 10.119 1.00 98.50 234 SER A N 1
ATOM 1736 C CA . SER A 1 234 ? -15.166 1.236 9.080 1.00 98.50 234 SER A CA 1
ATOM 1737 C C . SER A 1 234 ? -16.057 2.341 9.653 1.00 98.50 234 SER A C 1
ATOM 1739 O O . SER A 1 234 ? -16.809 2.095 10.598 1.00 98.50 234 SER A O 1
ATOM 1741 N N . GLY A 1 235 ? -15.995 3.541 9.074 1.00 98.38 235 GLY A N 1
ATOM 1742 C CA . GLY A 1 235 ? -16.761 4.703 9.534 1.00 98.38 235 GLY A CA 1
ATOM 1743 C C . GLY A 1 235 ? -16.336 5.265 10.895 1.00 98.38 235 GLY A C 1
ATOM 1744 O O . GLY A 1 235 ? -17.076 6.069 11.453 1.00 98.38 235 GLY A O 1
ATOM 1745 N N . LEU A 1 236 ? -15.199 4.832 11.452 1.00 98.19 236 LEU A N 1
ATOM 1746 C CA . LEU A 1 236 ? -14.656 5.397 12.686 1.00 98.19 236 LEU A CA 1
ATOM 1747 C C . LEU A 1 236 ? -14.264 6.864 12.475 1.00 98.19 236 LEU A C 1
ATOM 1749 O O . LEU A 1 236 ? -13.699 7.212 11.438 1.00 98.19 236 LEU A O 1
ATOM 1753 N N . THR A 1 237 ? -14.492 7.701 13.486 1.00 97.88 237 THR A N 1
ATOM 1754 C CA . THR A 1 237 ? -14.024 9.093 13.512 1.00 97.88 237 THR A CA 1
ATOM 1755 C C . THR A 1 237 ? -13.110 9.317 14.712 1.00 97.88 237 THR A C 1
ATOM 1757 O O . THR A 1 237 ? -13.494 9.034 15.847 1.00 97.88 237 THR A O 1
ATOM 1760 N N . ALA A 1 238 ? -11.916 9.858 14.483 1.00 96.81 238 ALA A N 1
ATOM 1761 C CA . ALA A 1 238 ? -11.001 10.301 15.529 1.00 96.81 238 ALA A CA 1
ATOM 1762 C C . ALA A 1 238 ? -10.548 11.743 15.269 1.00 96.81 238 ALA A C 1
ATOM 1764 O O . ALA A 1 238 ? -9.920 12.025 14.254 1.00 96.81 238 ALA A O 1
ATOM 1765 N N . ASP A 1 239 ? -10.808 12.655 16.206 1.00 95.88 239 ASP A N 1
ATOM 1766 C CA . ASP A 1 239 ? -10.342 14.049 16.114 1.00 95.88 239 ASP A CA 1
ATOM 1767 C C . ASP A 1 239 ? -8.803 14.150 16.217 1.00 95.88 239 ASP A C 1
ATOM 1769 O O . ASP A 1 239 ? -8.201 15.121 15.754 1.00 95.88 239 ASP A O 1
ATOM 1773 N N . GLY A 1 240 ? -8.162 13.167 16.863 1.00 95.56 240 GLY A N 1
ATOM 1774 C CA . GLY A 1 240 ? -6.713 13.071 17.035 1.00 95.56 240 GLY A CA 1
ATOM 1775 C C . GLY A 1 240 ? -6.049 12.040 16.120 1.00 95.56 240 GLY A C 1
ATOM 1776 O O . GLY A 1 240 ? -6.487 11.800 15.002 1.00 95.56 240 GLY A O 1
ATOM 1777 N N . ASN A 1 241 ? -4.959 11.444 16.612 1.00 97.06 241 ASN A N 1
ATOM 1778 C CA . ASN A 1 241 ? -4.178 10.445 15.879 1.00 97.06 241 ASN A CA 1
ATOM 1779 C C . ASN A 1 241 ? -4.697 9.020 16.118 1.00 97.06 241 ASN A C 1
ATOM 1781 O O . ASN A 1 241 ? -5.221 8.722 17.192 1.00 97.06 241 ASN A O 1
ATOM 1785 N N . ILE A 1 242 ? -4.448 8.114 15.178 1.00 97.94 242 ILE A N 1
ATOM 1786 C CA . ILE A 1 242 ? -4.557 6.672 15.402 1.00 97.94 242 ILE A CA 1
ATOM 1787 C C . ILE A 1 242 ? -3.189 6.015 15.196 1.00 97.94 242 ILE A C 1
ATOM 1789 O O . ILE A 1 242 ? -2.574 6.161 14.145 1.00 97.94 242 ILE A O 1
ATOM 1793 N N . ASP A 1 243 ? -2.712 5.287 16.201 1.00 98.25 243 ASP A N 1
ATOM 1794 C CA . ASP A 1 243 ? -1.402 4.637 16.187 1.00 98.25 243 ASP A CA 1
ATOM 1795 C C . ASP A 1 243 ? -1.576 3.113 16.263 1.00 98.25 243 ASP A C 1
ATOM 1797 O O . ASP A 1 243 ? -1.841 2.554 17.326 1.00 98.25 243 ASP A O 1
ATOM 1801 N N . PHE A 1 244 ? -1.386 2.427 15.139 1.00 98.31 244 PHE A N 1
ATOM 1802 C CA . PHE A 1 244 ? -1.369 0.964 15.009 1.00 98.31 244 PHE A CA 1
ATOM 1803 C C . PHE A 1 244 ? 0.044 0.432 14.733 1.00 98.31 244 PHE A C 1
ATOM 1805 O O . PHE A 1 244 ? 0.221 -0.687 14.257 1.00 98.31 244 PHE A O 1
ATOM 1812 N N . VAL A 1 245 ? 1.078 1.200 15.078 1.00 98.62 245 VAL A N 1
ATOM 1813 C CA . VAL A 1 245 ? 2.480 0.872 14.787 1.00 98.62 245 VAL A CA 1
ATOM 1814 C C . VAL A 1 245 ? 2.872 -0.512 15.317 1.00 98.62 245 VAL A C 1
ATOM 1816 O O . VAL A 1 245 ? 2.767 -0.805 16.515 1.00 98.62 245 VAL A O 1
ATOM 1819 N N . GLY A 1 246 ? 3.393 -1.359 14.429 1.00 98.38 246 GLY A N 1
ATOM 1820 C CA . GLY A 1 246 ? 3.849 -2.710 14.754 1.00 98.38 246 GLY A CA 1
ATOM 1821 C C . GLY A 1 246 ? 2.742 -3.676 15.184 1.00 98.38 246 GLY A C 1
ATOM 1822 O O . GLY A 1 246 ? 3.047 -4.627 15.904 1.00 98.38 246 GLY A O 1
ATOM 1823 N N . THR A 1 247 ? 1.488 -3.400 14.818 1.00 98.62 247 THR A N 1
ATOM 1824 C CA . THR A 1 247 ? 0.340 -4.292 15.051 1.00 98.62 247 THR A CA 1
ATOM 1825 C C . THR A 1 247 ? 0.400 -5.510 14.131 1.00 98.62 247 THR A C 1
ATOM 1827 O O . THR A 1 247 ? 0.763 -5.382 12.958 1.00 98.62 247 THR A O 1
ATOM 1830 N N . ASP A 1 248 ? 0.043 -6.677 14.667 1.00 98.75 248 ASP A N 1
ATOM 1831 C CA . ASP A 1 248 ? -0.116 -7.926 13.914 1.00 98.75 248 ASP A CA 1
ATOM 1832 C C . ASP A 1 248 ? -1.602 -8.295 13.854 1.00 98.75 248 ASP A C 1
ATOM 1834 O O . ASP A 1 248 ? -2.269 -8.367 14.888 1.00 98.75 248 ASP A O 1
ATOM 1838 N N . VAL A 1 249 ? -2.115 -8.479 12.644 1.00 98.69 249 VAL A N 1
ATOM 1839 C CA . VAL A 1 249 ? -3.510 -8.810 12.345 1.00 98.69 249 VAL A CA 1
ATOM 1840 C C . VAL A 1 249 ? -3.499 -10.076 11.505 1.00 98.69 249 VAL A C 1
ATOM 1842 O O . VAL A 1 249 ? -2.938 -10.078 10.411 1.00 98.69 249 VAL A O 1
ATOM 1845 N N . ASP A 1 250 ? -4.096 -11.158 11.995 1.00 98.69 250 ASP A N 1
ATOM 1846 C CA . ASP A 1 250 ? -4.177 -12.413 11.239 1.00 98.69 250 ASP A CA 1
ATOM 1847 C C . ASP A 1 250 ? -5.191 -12.316 10.080 1.00 98.69 250 ASP A C 1
ATOM 1849 O O . ASP A 1 250 ? -4.990 -12.943 9.034 1.00 98.69 250 ASP A O 1
ATOM 1853 N N . GLY A 1 251 ? -6.257 -11.526 10.255 1.00 98.50 251 GLY A N 1
ATOM 1854 C CA . GLY A 1 251 ? -7.312 -11.267 9.273 1.00 98.50 251 GLY A CA 1
ATOM 1855 C C . GLY A 1 251 ? -7.154 -9.957 8.493 1.00 98.50 251 GLY A C 1
ATOM 1856 O O . GLY A 1 251 ? -6.039 -9.503 8.213 1.00 98.50 251 GLY A O 1
ATOM 1857 N N . ASP A 1 252 ? -8.288 -9.374 8.112 1.00 98.62 252 ASP A N 1
ATOM 1858 C CA . ASP A 1 252 ? -8.395 -8.134 7.339 1.00 98.62 252 ASP A CA 1
ATOM 1859 C C . ASP A 1 252 ? -8.301 -6.887 8.240 1.00 98.62 252 ASP A C 1
ATOM 1861 O O . ASP A 1 252 ? -8.683 -6.898 9.411 1.00 98.62 252 ASP A O 1
ATOM 1865 N N . ALA A 1 253 ? -7.841 -5.771 7.672 1.00 98.62 253 ALA A N 1
ATOM 1866 C CA . ALA A 1 253 ? -7.935 -4.444 8.275 1.00 98.62 253 ALA A CA 1
ATOM 1867 C C . ALA A 1 253 ? -8.868 -3.560 7.431 1.00 98.62 253 ALA A C 1
ATOM 1869 O O . ALA A 1 253 ? -8.510 -3.097 6.344 1.00 98.62 253 ALA A O 1
ATOM 1870 N N . ASP A 1 254 ? -10.080 -3.319 7.929 1.00 98.75 254 ASP A N 1
ATOM 1871 C CA . ASP A 1 254 ? -11.097 -2.502 7.267 1.00 98.75 254 ASP A CA 1
ATOM 1872 C C . ASP A 1 254 ? -11.134 -1.087 7.850 1.00 98.75 254 ASP A C 1
ATOM 1874 O O . ASP A 1 254 ? -11.597 -0.860 8.959 1.00 98.75 254 ASP A O 1
ATOM 1878 N N . MET A 1 255 ? -10.674 -0.118 7.072 1.00 98.50 255 MET A N 1
ATOM 1879 C CA . MET A 1 255 ? -10.605 1.311 7.383 1.00 98.50 255 MET A CA 1
ATOM 1880 C C . MET A 1 255 ? -11.482 2.137 6.431 1.00 98.50 255 MET A C 1
ATOM 1882 O O . MET A 1 255 ? -11.238 3.327 6.215 1.00 98.50 255 MET A O 1
ATOM 1886 N N . ARG A 1 256 ? -12.484 1.521 5.791 1.00 98.81 256 ARG A N 1
ATOM 1887 C CA . ARG A 1 256 ? -13.325 2.227 4.818 1.00 98.81 256 ARG A CA 1
ATOM 1888 C C . ARG A 1 256 ? -14.074 3.371 5.488 1.00 98.81 256 ARG A C 1
ATOM 1890 O O . ARG A 1 256 ? -14.735 3.161 6.503 1.00 98.81 256 ARG A O 1
ATOM 1897 N N . LYS A 1 257 ? -14.041 4.560 4.882 1.00 98.62 257 LYS A N 1
ATOM 1898 C CA . LYS A 1 257 ? -14.677 5.782 5.413 1.00 98.62 257 LYS A CA 1
ATOM 1899 C C . LYS A 1 257 ? -14.194 6.185 6.807 1.00 98.62 257 LYS A C 1
ATOM 1901 O O . LYS A 1 257 ? -14.934 6.820 7.550 1.00 98.62 257 LYS A O 1
ATOM 1906 N N . LEU A 1 258 ? -12.987 5.771 7.175 1.00 98.62 258 LEU A N 1
ATOM 1907 C CA . LEU A 1 258 ? -12.315 6.259 8.368 1.00 98.62 258 LEU A CA 1
ATOM 1908 C C . LEU A 1 258 ? -12.064 7.770 8.233 1.00 98.62 258 LEU A C 1
ATOM 1910 O O . LEU A 1 258 ? -11.581 8.214 7.193 1.00 98.62 258 LEU A O 1
ATOM 1914 N N . GLU A 1 259 ? -12.328 8.531 9.290 1.00 98.69 259 GLU A N 1
ATOM 1915 C CA . GLU A 1 259 ? -12.035 9.963 9.386 1.00 98.69 259 GLU A CA 1
ATOM 1916 C C . GLU A 1 259 ? -11.052 10.221 10.539 1.00 98.69 259 GLU A C 1
ATOM 1918 O O . GLU A 1 259 ? -11.351 9.928 11.697 1.00 98.69 259 GLU A O 1
ATOM 1923 N N . VAL A 1 260 ? -9.871 10.768 10.236 1.00 98.50 260 VAL A N 1
ATOM 1924 C CA . VAL A 1 260 ? -8.816 11.078 11.215 1.00 98.50 260 VAL A CA 1
ATOM 1925 C C . VAL A 1 260 ? -8.400 12.541 11.075 1.00 98.50 260 VAL A C 1
ATOM 1927 O O . VAL A 1 260 ? -7.866 12.942 10.042 1.00 98.50 260 VAL A O 1
ATOM 1930 N N . GLY A 1 261 ? -8.614 13.340 12.122 1.00 97.88 261 GLY A N 1
ATOM 1931 C CA . GLY A 1 261 ? -8.210 14.752 12.176 1.00 97.88 261 GLY A CA 1
ATOM 1932 C C . GLY A 1 261 ? -6.704 14.966 12.390 1.00 97.88 261 GLY A C 1
ATOM 1933 O O . GLY A 1 261 ? -6.197 16.076 12.211 1.00 97.88 261 GLY A O 1
ATOM 1934 N N . GLY A 1 262 ? -5.982 13.914 12.785 1.00 97.69 262 GLY A N 1
ATOM 1935 C CA . GLY A 1 262 ? -4.529 13.884 12.940 1.00 97.69 262 GLY A CA 1
ATOM 1936 C C . GLY A 1 262 ? -3.832 12.872 12.025 1.00 97.69 262 GLY A C 1
ATOM 1937 O O . GLY A 1 262 ? -4.205 12.693 10.867 1.00 97.69 262 GLY A O 1
ATOM 1938 N N . ASP A 1 263 ? -2.792 12.228 12.555 1.00 98.50 263 ASP A N 1
ATOM 1939 C CA . ASP A 1 263 ? -2.002 11.209 11.853 1.00 98.50 263 ASP A CA 1
ATOM 1940 C C . ASP A 1 263 ? -2.616 9.805 12.020 1.00 98.50 263 ASP A C 1
ATOM 1942 O O . ASP A 1 263 ? -3.127 9.467 13.087 1.00 98.50 263 ASP A O 1
ATOM 1946 N N . ALA A 1 264 ? -2.527 8.970 10.986 1.00 98.50 264 ALA A N 1
ATOM 1947 C CA . ALA A 1 264 ? -2.846 7.549 11.015 1.00 98.50 264 ALA A CA 1
ATOM 1948 C C . ALA A 1 264 ? -1.578 6.729 10.735 1.00 98.50 264 ALA A C 1
ATOM 1950 O O . ALA A 1 264 ? -1.124 6.648 9.595 1.00 98.50 264 ALA A O 1
ATOM 1951 N N . GLU A 1 265 ? -1.009 6.119 11.771 1.00 98.62 265 GLU A N 1
ATOM 1952 C CA . GLU A 1 265 ? 0.296 5.456 11.721 1.00 98.62 265 GLU A CA 1
ATOM 1953 C C . GLU A 1 265 ? 0.150 3.928 11.799 1.00 98.62 265 GLU A C 1
ATOM 1955 O O . GLU A 1 265 ? -0.220 3.366 12.829 1.00 98.62 265 GLU A O 1
ATOM 1960 N N . TRP A 1 266 ? 0.482 3.247 10.705 1.00 98.56 266 TRP A N 1
ATOM 1961 C CA . TRP A 1 266 ? 0.451 1.791 10.512 1.00 98.56 266 TRP A CA 1
ATOM 1962 C C . TRP A 1 266 ? 1.831 1.240 10.133 1.00 98.56 266 TRP A C 1
ATOM 1964 O O . TRP A 1 266 ? 1.955 0.157 9.555 1.00 98.56 266 TRP A O 1
ATOM 1974 N N . ASP A 1 267 ? 2.889 1.971 10.471 1.00 98.69 267 ASP A N 1
ATOM 1975 C CA . ASP A 1 267 ? 4.264 1.556 10.216 1.00 98.69 267 ASP A CA 1
ATOM 1976 C C . ASP A 1 267 ? 4.576 0.197 10.863 1.00 98.69 267 ASP A C 1
ATOM 1978 O O . ASP A 1 267 ? 4.166 -0.102 11.992 1.00 98.69 267 ASP A O 1
ATOM 1982 N N . HIS A 1 268 ? 5.356 -0.623 10.160 1.00 98.44 268 HIS A N 1
ATOM 1983 C CA . HIS A 1 268 ? 5.795 -1.957 10.585 1.00 98.44 268 HIS A CA 1
ATOM 1984 C C . HIS A 1 268 ? 4.657 -2.942 10.902 1.00 98.44 268 HIS A C 1
ATOM 1986 O O . HIS A 1 268 ? 4.867 -3.909 11.644 1.00 98.44 268 HIS A O 1
ATOM 1992 N N . THR A 1 269 ? 3.449 -2.695 10.395 1.00 98.50 269 THR A N 1
ATOM 1993 C CA . THR A 1 269 ? 2.302 -3.584 10.603 1.00 98.50 269 THR A CA 1
ATOM 1994 C C . THR A 1 269 ? 2.380 -4.835 9.739 1.00 98.50 269 THR A C 1
ATOM 1996 O O . THR A 1 269 ? 2.995 -4.871 8.671 1.00 98.50 269 THR A O 1
ATOM 1999 N N . SER A 1 270 ? 1.748 -5.895 10.223 1.00 98.50 270 SER A N 1
ATOM 2000 C CA . SER A 1 270 ? 1.625 -7.179 9.549 1.00 98.50 270 SER A CA 1
ATOM 2001 C C . SER A 1 270 ? 0.140 -7.508 9.475 1.00 98.50 270 SER A C 1
ATOM 2003 O O . SER A 1 270 ? -0.500 -7.656 10.505 1.00 98.50 270 SER A O 1
ATOM 2005 N N . ILE A 1 271 ? -0.410 -7.569 8.264 1.00 98.69 271 ILE A N 1
ATOM 2006 C CA . ILE A 1 271 ? -1.819 -7.864 7.997 1.00 98.69 271 ILE A CA 1
ATOM 2007 C C . ILE A 1 271 ? -1.858 -9.146 7.164 1.00 98.69 271 ILE A C 1
ATOM 2009 O O . ILE A 1 271 ? -1.286 -9.219 6.071 1.00 98.69 271 ILE A O 1
ATOM 2013 N N . GLY A 1 272 ? -2.454 -10.200 7.713 1.00 98.19 272 GLY A N 1
ATOM 2014 C CA . GLY A 1 272 ? -2.595 -11.505 7.074 1.00 98.19 272 GLY A CA 1
ATOM 2015 C C . GLY A 1 272 ? -3.601 -11.487 5.924 1.00 98.19 272 GLY A C 1
ATOM 2016 O O . GLY A 1 272 ? -3.384 -12.174 4.924 1.00 98.19 272 GLY A O 1
ATOM 2017 N N . GLY A 1 273 ? -4.646 -10.672 6.057 1.00 98.12 273 GLY A N 1
ATOM 2018 C CA . GLY A 1 273 ? -5.696 -10.415 5.079 1.00 98.12 273 GLY A CA 1
ATOM 2019 C C . GLY A 1 273 ? -5.491 -9.144 4.244 1.00 98.12 273 GLY A C 1
ATOM 2020 O O . GLY A 1 273 ? -4.359 -8.721 3.989 1.00 98.12 273 GLY A O 1
ATOM 2021 N N . GLU A 1 274 ? -6.595 -8.582 3.756 1.00 98.44 274 GLU A N 1
ATOM 2022 C CA . GLU A 1 274 ? -6.642 -7.362 2.943 1.00 98.44 274 GLU A CA 1
ATOM 2023 C C . GLU A 1 274 ? -6.581 -6.092 3.809 1.00 98.44 274 GLU A C 1
ATOM 2025 O O . GLU A 1 274 ? -7.065 -6.061 4.939 1.00 98.44 274 GLU A O 1
ATOM 2030 N N . LEU A 1 275 ? -6.030 -5.011 3.247 1.00 98.69 275 LEU A N 1
ATOM 2031 C CA . LEU A 1 275 ? -6.124 -3.661 3.809 1.00 98.69 275 LEU A CA 1
ATOM 2032 C C . LEU A 1 275 ? -7.093 -2.831 2.960 1.00 98.69 275 LEU A C 1
ATOM 2034 O O . LEU A 1 275 ? -6.812 -2.533 1.795 1.00 98.69 275 LEU A O 1
ATOM 2038 N N . LEU A 1 276 ? -8.233 -2.452 3.540 1.00 98.75 276 LEU A N 1
ATOM 2039 C CA . LEU A 1 276 ? -9.328 -1.768 2.849 1.00 98.75 276 LEU A CA 1
ATOM 2040 C C . LEU A 1 276 ? -9.567 -0.376 3.442 1.00 98.75 276 LEU A C 1
ATOM 2042 O O . LEU A 1 276 ? -10.311 -0.226 4.395 1.00 98.75 276 LEU A O 1
ATOM 2046 N N . ALA A 1 277 ? -9.000 0.661 2.844 1.00 98.62 277 ALA A N 1
ATOM 2047 C CA . ALA A 1 277 ? -9.084 2.059 3.271 1.00 98.62 277 ALA A CA 1
ATOM 2048 C C . ALA A 1 277 ? -9.776 2.958 2.225 1.00 98.62 277 ALA A C 1
ATOM 2050 O O . ALA A 1 277 ? -9.408 4.115 2.034 1.00 98.62 277 ALA A O 1
ATOM 2051 N N . SER A 1 278 ? -10.776 2.429 1.511 1.00 98.81 278 SER A N 1
ATOM 2052 C CA . SER A 1 278 ? -11.535 3.218 0.530 1.00 98.81 278 SER A CA 1
ATOM 2053 C C . SER A 1 278 ? -12.305 4.365 1.186 1.00 98.81 278 SER A C 1
ATOM 2055 O O . SER A 1 278 ? -12.902 4.184 2.250 1.00 98.81 278 SER A O 1
ATOM 2057 N N . ASP A 1 279 ? -12.355 5.510 0.509 1.00 98.75 279 ASP A N 1
ATOM 2058 C CA . ASP A 1 279 ? -13.063 6.721 0.938 1.00 98.75 279 ASP A CA 1
ATOM 2059 C C . ASP A 1 279 ? -12.646 7.233 2.336 1.00 98.75 279 ASP A C 1
ATOM 2061 O O . ASP A 1 279 ? -13.449 7.873 3.016 1.00 98.75 279 ASP A O 1
ATOM 2065 N N . CYS A 1 280 ? -11.434 6.919 2.814 1.00 98.69 280 CYS A N 1
ATOM 2066 C CA . CYS A 1 280 ? -10.941 7.450 4.087 1.00 98.69 280 CYS A CA 1
ATOM 2067 C C . CYS A 1 280 ? -10.443 8.899 3.950 1.00 98.69 280 CYS A C 1
ATOM 2069 O O . CYS A 1 280 ? -10.003 9.317 2.880 1.00 98.69 280 CYS A O 1
ATOM 2071 N N . SER A 1 281 ? -10.494 9.657 5.043 1.00 98.81 281 SER A N 1
ATOM 2072 C CA . SER A 1 281 ? -9.986 11.027 5.144 1.00 98.81 281 SER A CA 1
ATOM 2073 C C . SER A 1 281 ? -9.004 11.117 6.305 1.00 98.81 281 SER A C 1
ATOM 2075 O O . SER A 1 281 ? -9.381 10.877 7.451 1.00 98.81 281 SER A O 1
ATOM 2077 N N . ILE A 1 282 ? -7.750 11.459 6.019 1.00 98.75 282 ILE A N 1
ATOM 2078 C CA . ILE A 1 282 ? -6.686 11.634 7.014 1.00 98.75 282 ILE A CA 1
ATOM 2079 C C . ILE A 1 282 ? -6.102 13.034 6.829 1.00 98.75 282 ILE A C 1
ATOM 2081 O O . ILE A 1 282 ? -5.394 13.296 5.854 1.00 98.75 282 ILE A O 1
ATOM 2085 N N . ASP A 1 283 ? -6.389 13.939 7.763 1.00 98.56 283 ASP A N 1
ATOM 2086 C CA . ASP A 1 283 ? -5.950 15.339 7.696 1.00 98.56 283 ASP A CA 1
ATOM 2087 C C . ASP A 1 283 ? -4.423 15.473 7.848 1.00 98.56 283 ASP A C 1
ATOM 2089 O O . ASP A 1 283 ? -3.810 16.379 7.273 1.00 98.56 283 ASP A O 1
ATOM 2093 N N . GLY A 1 284 ? -3.805 14.579 8.625 1.00 98.19 284 GLY A N 1
ATOM 2094 C CA . GLY A 1 284 ? -2.366 14.521 8.860 1.00 98.19 284 GLY A CA 1
ATOM 2095 C C . GLY A 1 284 ? -1.635 13.569 7.913 1.00 98.19 284 GLY A C 1
ATOM 2096 O O . GLY A 1 284 ? -1.831 13.566 6.692 1.00 98.19 284 GLY A O 1
ATOM 2097 N N . LYS A 1 285 ? -0.717 12.787 8.479 1.00 98.44 285 LYS A N 1
ATOM 2098 C CA . LYS A 1 285 ? 0.069 11.777 7.764 1.00 98.44 285 LYS A CA 1
ATOM 2099 C C . LYS A 1 285 ? -0.603 10.416 7.823 1.00 98.44 285 LYS A C 1
ATOM 2101 O O . LYS A 1 285 ? -1.160 10.043 8.842 1.00 98.44 285 LYS A O 1
ATOM 2106 N N . ALA A 1 286 ? -0.477 9.661 6.745 1.00 98.69 286 ALA A N 1
ATOM 2107 C CA . ALA A 1 286 ? -0.859 8.266 6.645 1.00 98.69 286 ALA A CA 1
ATOM 2108 C C . ALA A 1 286 ? 0.426 7.431 6.501 1.00 98.69 286 ALA A C 1
ATOM 2110 O O . ALA A 1 286 ? 1.018 7.394 5.419 1.00 98.69 286 ALA A O 1
ATOM 2111 N N . GLY A 1 287 ? 0.903 6.848 7.600 1.00 98.69 287 GLY A N 1
ATOM 2112 C CA . GLY A 1 287 ? 2.134 6.055 7.656 1.00 98.69 287 GLY A CA 1
ATOM 2113 C C . GLY A 1 287 ? 1.864 4.570 7.446 1.00 98.69 287 GLY A C 1
ATOM 2114 O O . GLY A 1 287 ? 1.028 3.993 8.129 1.00 98.69 287 GLY A O 1
ATOM 2115 N N . PHE A 1 288 ? 2.548 3.960 6.486 1.00 98.62 288 PHE A N 1
ATOM 2116 C CA . PHE A 1 288 ? 2.523 2.532 6.168 1.00 98.62 288 PHE A CA 1
ATOM 2117 C C . PHE A 1 288 ? 3.944 2.045 5.814 1.00 98.62 288 PHE A C 1
ATOM 2119 O O . PHE A 1 288 ? 4.102 1.119 5.008 1.00 98.62 288 PHE A O 1
ATOM 2126 N N . ASP A 1 289 ? 4.988 2.676 6.376 1.00 98.62 289 ASP A N 1
ATOM 2127 C CA . ASP A 1 289 ? 6.373 2.285 6.098 1.00 98.62 289 ASP A CA 1
ATOM 2128 C C . ASP A 1 289 ? 6.614 0.863 6.605 1.00 98.62 289 ASP A C 1
ATOM 2130 O O . ASP A 1 289 ? 6.298 0.531 7.749 1.00 98.62 289 ASP A O 1
ATOM 2134 N N . ASP A 1 290 ? 7.166 0.004 5.746 1.00 98.38 290 ASP A N 1
ATOM 2135 C CA . ASP A 1 290 ? 7.453 -1.405 6.063 1.00 98.38 290 ASP A CA 1
ATOM 2136 C C . ASP A 1 290 ? 6.204 -2.204 6.511 1.00 98.38 290 ASP A C 1
ATOM 2138 O O . ASP A 1 290 ? 6.306 -3.204 7.225 1.00 98.38 290 ASP A O 1
ATOM 2142 N N . ALA A 1 291 ? 5.008 -1.785 6.077 1.00 98.44 291 ALA A N 1
ATOM 2143 C CA . ALA A 1 291 ? 3.780 -2.552 6.268 1.00 98.44 291 ALA A CA 1
ATOM 2144 C C . ALA A 1 291 ? 3.726 -3.769 5.323 1.00 98.44 291 ALA A C 1
ATOM 2146 O O . ALA A 1 291 ? 4.058 -3.685 4.136 1.00 98.44 291 ALA A O 1
ATOM 2147 N N . GLN A 1 292 ? 3.280 -4.917 5.839 1.00 98.44 292 GLN A N 1
ATOM 2148 C CA . GLN A 1 292 ? 3.153 -6.170 5.088 1.00 98.44 292 GLN A CA 1
ATOM 2149 C C . GLN A 1 292 ? 1.687 -6.581 4.966 1.00 98.44 292 GLN A C 1
ATOM 2151 O O . GLN A 1 292 ? 1.097 -7.012 5.951 1.00 98.44 292 GLN A O 1
ATOM 2156 N N . ILE A 1 293 ? 1.124 -6.509 3.758 1.00 98.44 293 ILE A N 1
ATOM 2157 C CA . ILE A 1 293 ? -0.274 -6.859 3.472 1.00 98.44 293 ILE A CA 1
ATOM 2158 C C . ILE A 1 293 ? -0.282 -8.157 2.670 1.00 98.44 293 ILE A C 1
ATOM 2160 O O . ILE A 1 293 ? 0.053 -8.166 1.485 1.00 98.44 293 ILE A O 1
ATOM 2164 N N . ARG A 1 294 ? -0.605 -9.275 3.321 1.00 96.38 294 ARG A N 1
ATOM 2165 C CA . ARG A 1 294 ? -0.466 -10.620 2.737 1.00 96.38 294 ARG A CA 1
ATOM 2166 C C . ARG A 1 294 ? -1.743 -11.141 2.088 1.00 96.38 294 ARG A C 1
ATOM 2168 O O . ARG A 1 294 ? -1.647 -12.074 1.296 1.00 96.38 294 ARG A O 1
ATOM 2175 N N . GLY A 1 295 ? -2.897 -10.545 2.366 1.00 83.44 295 GLY A N 1
ATOM 2176 C CA . GLY A 1 295 ? -4.142 -10.863 1.686 1.00 83.44 295 GLY A CA 1
ATOM 2177 C C . GLY A 1 295 ? -4.384 -9.904 0.533 1.00 83.44 295 GLY A C 1
ATOM 2178 O O . GLY A 1 295 ? -4.458 -8.704 0.740 1.00 83.44 295 GLY A O 1
ATOM 2179 N N . GLY A 1 296 ? -4.481 -10.468 -0.672 1.00 88.12 296 GLY A N 1
ATOM 2180 C CA . GLY A 1 296 ? -5.153 -10.030 -1.911 1.00 88.12 296 GLY A CA 1
ATOM 2181 C C . GLY A 1 296 ? -5.123 -8.574 -2.406 1.00 88.12 296 GLY A C 1
ATOM 2182 O O . GLY A 1 296 ? -5.102 -8.344 -3.626 1.00 88.12 296 GLY A O 1
ATOM 2183 N N . ALA A 1 297 ? -5.211 -7.583 -1.527 1.00 95.44 297 ALA A N 1
ATOM 2184 C CA . ALA A 1 297 ? -5.458 -6.198 -1.864 1.00 95.44 297 ALA A CA 1
ATOM 2185 C C . ALA A 1 297 ? -5.011 -5.226 -0.762 1.00 95.44 297 ALA A C 1
ATOM 2187 O O . ALA A 1 297 ? -5.262 -5.425 0.423 1.00 95.44 297 ALA A O 1
ATOM 2188 N N . CYS A 1 298 ? -4.431 -4.114 -1.203 1.00 98.50 298 CYS A N 1
ATOM 2189 C CA . CYS A 1 298 ? -4.209 -2.904 -0.425 1.00 98.50 298 CYS A CA 1
ATOM 2190 C C . CYS A 1 298 ? -4.914 -1.755 -1.166 1.00 98.50 298 CYS A C 1
ATOM 2192 O O . CYS A 1 298 ? -4.550 -1.449 -2.304 1.00 98.50 298 CYS A O 1
ATOM 2194 N N . VAL A 1 299 ? -5.991 -1.207 -0.598 1.00 98.81 299 VAL A N 1
ATOM 2195 C CA . VAL A 1 299 ? -6.948 -0.350 -1.322 1.00 98.81 299 VAL A CA 1
ATOM 2196 C C . VAL A 1 299 ? -7.174 0.973 -0.599 1.00 98.81 299 VAL A C 1
ATOM 2198 O O . VAL A 1 299 ? -7.664 0.985 0.517 1.00 98.81 299 VAL A O 1
ATOM 2201 N N . PHE A 1 300 ? -6.916 2.080 -1.284 1.00 98.88 300 PHE A N 1
ATOM 2202 C CA . PHE A 1 300 ? -7.097 3.474 -0.867 1.00 98.88 300 PHE A CA 1
ATOM 2203 C C . PHE A 1 300 ? -7.928 4.254 -1.899 1.00 98.88 300 PHE A C 1
ATOM 2205 O O . PHE A 1 300 ? -7.753 5.455 -2.088 1.00 98.88 300 PHE A O 1
ATOM 2212 N N . ASP A 1 301 ? -8.796 3.562 -2.639 1.00 98.88 301 ASP A N 1
ATOM 2213 C CA . ASP A 1 301 ? -9.626 4.192 -3.669 1.00 98.88 301 ASP A CA 1
ATOM 2214 C C . ASP A 1 301 ? -10.485 5.310 -3.059 1.00 98.88 301 ASP A C 1
ATOM 2216 O O . ASP A 1 301 ? -11.167 5.089 -2.059 1.00 98.88 301 ASP A O 1
ATOM 2220 N N . GLY A 1 302 ? -10.440 6.505 -3.650 1.00 98.81 302 GLY A N 1
ATOM 2221 C CA . GLY A 1 302 ? -11.167 7.684 -3.175 1.00 98.81 302 GLY A CA 1
ATOM 2222 C C . GLY A 1 302 ? -10.652 8.290 -1.864 1.00 98.81 302 GLY A C 1
ATOM 2223 O O . GLY A 1 302 ? -11.325 9.158 -1.314 1.00 98.81 302 GLY A O 1
ATOM 2224 N N . ALA A 1 303 ? -9.499 7.852 -1.346 1.00 98.88 303 ALA A N 1
ATOM 2225 C CA . ALA A 1 303 ? -8.939 8.386 -0.106 1.00 98.88 303 ALA A CA 1
ATOM 2226 C C . ALA A 1 303 ? -8.463 9.844 -0.252 1.00 98.88 303 ALA A C 1
ATOM 2228 O O . ALA A 1 303 ? -7.940 10.235 -1.296 1.00 98.88 303 ALA A O 1
ATOM 2229 N N . GLU A 1 304 ? -8.576 10.629 0.817 1.00 98.88 304 GLU A N 1
ATOM 2230 C CA . GLU A 1 304 ? -8.048 11.991 0.927 1.00 98.88 304 GLU A CA 1
ATOM 2231 C C . GLU A 1 304 ? -6.989 12.052 2.039 1.00 98.88 304 GLU A C 1
ATOM 2233 O O . GLU A 1 304 ? -7.278 11.762 3.198 1.00 98.88 304 GLU A O 1
ATOM 2238 N N . ILE A 1 305 ? -5.744 12.400 1.688 1.00 98.69 305 ILE A N 1
ATOM 2239 C CA . ILE A 1 305 ? -4.608 12.433 2.628 1.00 98.69 305 ILE A CA 1
ATOM 2240 C C . ILE A 1 305 ? -3.937 13.810 2.600 1.00 98.69 305 ILE A C 1
ATOM 2242 O O . ILE A 1 305 ? -3.494 14.282 1.548 1.00 98.69 305 ILE A O 1
ATOM 2246 N N . GLY A 1 306 ? -3.848 14.452 3.766 1.00 98.12 306 GLY A N 1
ATOM 2247 C CA . GLY A 1 306 ? -3.458 15.853 3.928 1.00 98.12 306 GLY A CA 1
ATOM 2248 C C . GLY A 1 306 ? -1.957 16.144 3.821 1.00 98.12 306 GLY A C 1
ATOM 2249 O O . GLY A 1 306 ? -1.534 16.943 2.984 1.00 98.12 306 GLY A O 1
ATOM 2250 N N . GLU A 1 307 ? -1.118 15.538 4.665 1.00 97.00 307 GLU A N 1
ATOM 2251 C CA . GLU A 1 307 ? 0.306 15.914 4.747 1.00 97.00 307 GLU A CA 1
ATOM 2252 C C . GLU A 1 307 ? 1.255 14.968 4.008 1.00 97.00 307 GLU A C 1
ATOM 2254 O O . GLU A 1 307 ? 2.116 15.409 3.242 1.00 97.00 307 GLU A O 1
ATOM 2259 N N . LYS A 1 308 ? 1.177 13.667 4.277 1.00 98.31 308 LYS A N 1
ATOM 2260 C CA . LYS A 1 308 ? 2.077 12.676 3.678 1.00 98.31 308 LYS A CA 1
ATOM 2261 C C . LYS A 1 308 ? 1.407 11.314 3.662 1.00 98.31 308 LYS A C 1
ATOM 2263 O O . LYS A 1 308 ? 0.909 10.895 4.695 1.00 98.31 308 LYS A O 1
ATOM 2268 N N . ALA A 1 309 ? 1.478 10.609 2.542 1.00 98.69 309 ALA A N 1
ATOM 2269 C CA . ALA A 1 309 ? 1.194 9.183 2.463 1.00 98.69 309 ALA A CA 1
ATOM 2270 C C . ALA A 1 309 ? 2.520 8.423 2.321 1.00 98.69 309 ALA A C 1
ATOM 2272 O O . ALA A 1 309 ? 3.204 8.541 1.299 1.00 98.69 309 ALA A O 1
ATOM 2273 N N . ASP A 1 310 ? 2.925 7.701 3.363 1.00 98.75 310 ASP A N 1
ATOM 2274 C CA . ASP A 1 310 ? 4.191 6.972 3.403 1.00 98.75 310 ASP A CA 1
ATOM 2275 C C . ASP A 1 310 ? 3.985 5.471 3.213 1.00 98.75 310 ASP A C 1
ATOM 2277 O O . ASP A 1 310 ? 3.813 4.737 4.170 1.00 98.75 310 ASP A O 1
ATOM 2281 N N . PHE A 1 311 ? 4.035 5.008 1.969 1.00 98.69 311 PHE A N 1
ATOM 2282 C CA . PHE A 1 311 ? 4.056 3.589 1.604 1.00 98.69 311 PHE A CA 1
ATOM 2283 C C . PHE A 1 311 ? 5.487 3.105 1.313 1.00 98.69 311 PHE A C 1
ATOM 2285 O O . PHE A 1 311 ? 5.701 2.208 0.489 1.00 98.69 311 PHE A O 1
ATOM 2292 N N . ALA A 1 312 ? 6.506 3.739 1.905 1.00 98.56 312 ALA A N 1
ATOM 2293 C CA . ALA A 1 312 ? 7.878 3.281 1.740 1.00 98.56 312 ALA A CA 1
ATOM 2294 C C . ALA A 1 312 ? 8.013 1.826 2.217 1.00 98.56 312 ALA A C 1
ATOM 2296 O O . ALA A 1 312 ? 7.406 1.399 3.187 1.00 98.56 312 ALA A O 1
ATOM 2297 N N . SER A 1 313 ? 8.774 1.018 1.486 1.00 98.38 313 SER A N 1
ATOM 2298 C CA . SER A 1 313 ? 9.021 -0.389 1.827 1.00 98.38 313 SER A CA 1
ATOM 2299 C C . SER A 1 313 ? 7.768 -1.272 1.983 1.00 98.38 313 SER A C 1
ATOM 2301 O O . SER A 1 313 ? 7.903 -2.405 2.444 1.00 98.38 313 SER A O 1
ATOM 2303 N N . VAL A 1 314 ? 6.571 -0.801 1.593 1.00 98.38 314 VAL A N 1
ATOM 2304 C CA . VAL A 1 314 ? 5.342 -1.598 1.684 1.00 98.38 314 VAL A CA 1
ATOM 2305 C C . VAL A 1 314 ? 5.489 -2.869 0.851 1.00 98.38 314 VAL A C 1
ATOM 2307 O O . VAL A 1 314 ? 6.015 -2.837 -0.268 1.00 98.38 314 VAL A O 1
ATOM 2310 N N . ALA A 1 315 ? 5.021 -3.991 1.391 1.00 98.38 315 ALA A N 1
ATOM 2311 C CA . ALA A 1 315 ? 5.065 -5.283 0.724 1.00 98.38 315 ALA A CA 1
ATOM 2312 C C . ALA A 1 315 ? 3.654 -5.848 0.535 1.00 98.38 315 ALA A C 1
ATOM 2314 O O . ALA A 1 315 ? 2.955 -6.128 1.510 1.00 98.38 315 ALA A O 1
ATOM 2315 N N . VAL A 1 316 ? 3.274 -6.082 -0.723 1.00 98.38 316 VAL A N 1
ATOM 2316 C CA . VAL A 1 316 ? 2.026 -6.757 -1.113 1.00 98.38 316 VAL A CA 1
ATOM 2317 C C . VAL A 1 316 ? 2.389 -8.005 -1.934 1.00 98.38 316 VAL A C 1
ATOM 2319 O O . VAL A 1 316 ? 2.378 -7.956 -3.168 1.00 98.38 316 VAL A O 1
ATOM 2322 N N . PRO A 1 317 ? 2.801 -9.116 -1.282 1.00 96.75 317 PRO A N 1
ATOM 2323 C CA . PRO A 1 317 ? 3.304 -10.314 -1.962 1.00 96.75 317 PRO A CA 1
ATOM 2324 C C . PRO A 1 317 ? 2.223 -11.112 -2.702 1.00 96.75 317 PRO A C 1
ATOM 2326 O O . PRO A 1 317 ? 2.530 -11.918 -3.575 1.00 96.75 317 PRO A O 1
ATOM 2329 N N . GLU A 1 318 ? 0.956 -10.930 -2.345 1.00 90.38 318 GLU A N 1
ATOM 2330 C CA . GLU A 1 318 ? -0.160 -11.637 -2.962 1.00 90.38 318 GLU A CA 1
ATOM 2331 C C . GLU A 1 318 ? -1.286 -10.641 -3.207 1.00 90.38 318 GLU A C 1
ATOM 2333 O O . GLU A 1 318 ? -2.243 -10.599 -2.450 1.00 90.38 318 GLU A O 1
ATOM 2338 N N . GLY A 1 319 ? -1.191 -9.796 -4.236 1.00 93.44 319 GLY A N 1
ATOM 2339 C CA . GLY A 1 319 ? -2.288 -8.864 -4.482 1.00 93.44 319 GLY A CA 1
ATOM 2340 C C . GLY A 1 319 ? -1.947 -7.581 -5.201 1.00 93.44 319 GLY A C 1
ATOM 2341 O O . GLY A 1 319 ? -0.818 -7.361 -5.623 1.00 93.44 319 GLY A O 1
ATOM 2342 N N . ARG A 1 320 ? -2.969 -6.738 -5.341 1.00 97.56 320 ARG A N 1
ATOM 2343 C CA . ARG A 1 320 ? -2.877 -5.426 -5.990 1.00 97.56 320 ARG A CA 1
ATOM 2344 C C . ARG A 1 320 ? -2.746 -4.301 -4.966 1.00 97.56 320 ARG A C 1
ATOM 2346 O O . ARG A 1 320 ? -3.259 -4.420 -3.855 1.00 97.56 320 ARG A O 1
ATOM 2353 N N . PHE A 1 321 ? -2.170 -3.188 -5.396 1.00 98.81 321 PHE A N 1
ATOM 2354 C CA . PHE A 1 321 ? -2.290 -1.899 -4.727 1.00 98.81 321 PHE A CA 1
ATOM 2355 C C . PHE A 1 321 ? -3.218 -0.999 -5.549 1.00 98.81 321 PHE A C 1
ATOM 2357 O O . PHE A 1 321 ? -3.070 -0.912 -6.767 1.00 98.81 321 PHE A O 1
ATOM 2364 N N . SER A 1 322 ? -4.172 -0.333 -4.911 1.00 98.88 322 SER A N 1
ATOM 2365 C CA . SER A 1 322 ? -5.123 0.553 -5.587 1.00 98.88 322 SER A CA 1
ATOM 2366 C C . SER A 1 322 ? -5.290 1.837 -4.788 1.00 98.88 322 SER A C 1
ATOM 2368 O O . SER A 1 322 ? -5.511 1.768 -3.588 1.00 98.88 322 SER A O 1
ATOM 2370 N N . ALA A 1 323 ? -5.180 2.991 -5.434 1.00 98.81 323 ALA A N 1
ATOM 2371 C CA . ALA A 1 323 ? -5.558 4.295 -4.893 1.00 98.81 323 ALA A CA 1
ATOM 2372 C C . ALA A 1 323 ? -6.202 5.129 -6.009 1.00 98.81 323 ALA A C 1
ATOM 2374 O O . ALA A 1 323 ? -5.789 6.251 -6.313 1.00 98.81 323 ALA A O 1
ATOM 2375 N N . MET A 1 324 ? -7.178 4.526 -6.688 1.00 98.81 324 MET A N 1
ATOM 2376 C CA . MET A 1 324 ? -7.895 5.169 -7.782 1.00 98.81 324 MET A CA 1
ATOM 2377 C C . MET A 1 324 ? -8.658 6.381 -7.257 1.00 98.81 324 MET A C 1
ATOM 2379 O O . MET A 1 324 ? -9.319 6.288 -6.228 1.00 98.81 324 MET A O 1
ATOM 2383 N N . GLU A 1 325 ? -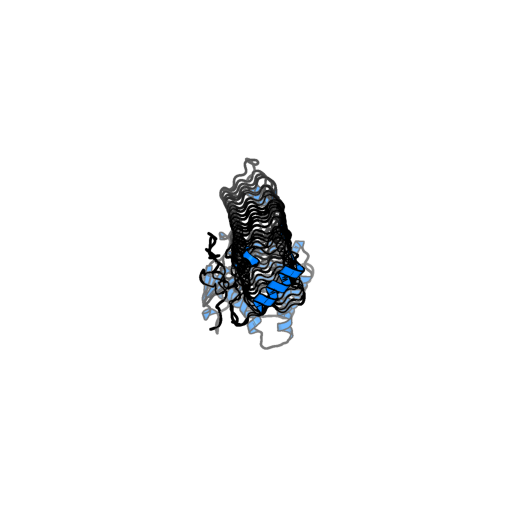8.610 7.502 -7.977 1.00 98.75 325 GLU A N 1
ATOM 2384 C CA . GLU A 1 325 ? -9.324 8.737 -7.597 1.00 98.75 325 GLU A CA 1
ATOM 2385 C C . GLU A 1 325 ? -8.951 9.285 -6.203 1.00 98.75 325 GLU A C 1
ATOM 2387 O O . GLU A 1 325 ? -9.664 10.127 -5.662 1.00 98.75 325 GLU A O 1
ATOM 2392 N N . ALA A 1 326 ? -7.831 8.838 -5.624 1.00 98.81 326 ALA A N 1
ATOM 2393 C CA . ALA A 1 326 ? -7.333 9.355 -4.356 1.00 98.81 326 ALA A CA 1
ATOM 2394 C C . ALA A 1 326 ? -6.724 10.757 -4.524 1.00 98.81 326 ALA A C 1
ATOM 2396 O O . ALA A 1 326 ? -6.113 11.076 -5.549 1.00 98.81 326 ALA A O 1
ATOM 2397 N N . VAL A 1 327 ? -6.855 11.591 -3.496 1.00 98.88 327 VAL A N 1
ATOM 2398 C CA . VAL A 1 327 ? -6.312 12.951 -3.450 1.00 98.88 327 VAL A CA 1
ATOM 2399 C C . VAL A 1 327 ? -5.220 13.020 -2.393 1.00 98.88 327 VAL A C 1
ATOM 2401 O O . VAL A 1 327 ? -5.476 12.910 -1.195 1.00 98.88 327 VAL A O 1
ATOM 2404 N N . PHE A 1 328 ? -3.991 13.258 -2.841 1.00 98.62 328 PHE A N 1
ATOM 2405 C CA . PHE A 1 328 ? -2.836 13.442 -1.974 1.00 98.62 328 PHE A CA 1
ATOM 2406 C C . PHE A 1 328 ? -2.440 14.917 -1.970 1.00 98.62 328 PHE A C 1
ATOM 2408 O O . PHE A 1 328 ? -1.886 15.440 -2.944 1.00 98.62 328 PHE A O 1
ATOM 2415 N N . HIS A 1 329 ? -2.728 15.607 -0.869 1.00 98.31 329 HIS A N 1
ATOM 2416 C CA . HIS A 1 329 ? -2.419 17.031 -0.710 1.00 98.31 329 HIS A CA 1
ATOM 2417 C C . HIS A 1 329 ? -0.929 17.292 -0.480 1.00 98.31 329 HIS A C 1
ATOM 2419 O O . HIS A 1 329 ? -0.421 18.345 -0.873 1.00 98.31 329 HIS A O 1
ATOM 2425 N N . GLY A 1 330 ? -0.220 16.326 0.101 1.00 97.94 330 GLY A N 1
ATOM 2426 C CA . GLY A 1 330 ? 1.216 16.395 0.330 1.00 97.94 330 GLY A CA 1
ATOM 2427 C C . GLY A 1 330 ? 2.002 15.265 -0.332 1.00 97.94 330 GLY A C 1
ATOM 2428 O O . GLY A 1 330 ? 1.690 14.850 -1.447 1.00 97.94 330 GLY A O 1
ATOM 2429 N N . GLU A 1 331 ? 3.104 14.846 0.289 1.00 98.19 331 GLU A N 1
ATOM 2430 C CA . GLU A 1 331 ? 4.049 13.926 -0.356 1.00 98.19 331 GLU A CA 1
ATOM 2431 C C . GLU A 1 331 ? 3.544 12.478 -0.366 1.00 98.19 331 GLU A C 1
ATOM 2433 O O . GLU A 1 331 ? 2.975 12.009 0.614 1.00 98.19 331 GLU A O 1
ATOM 2438 N N . VAL A 1 332 ? 3.836 11.736 -1.434 1.00 98.62 332 VAL A N 1
ATOM 2439 C CA . VAL A 1 332 ? 3.502 10.311 -1.570 1.00 98.62 332 VAL A CA 1
ATOM 2440 C C . VAL A 1 332 ? 4.778 9.510 -1.763 1.00 98.62 332 VAL A C 1
ATOM 2442 O O . VAL A 1 332 ? 5.589 9.833 -2.631 1.00 98.62 332 VAL A O 1
ATOM 2445 N N . TRP A 1 333 ? 4.995 8.480 -0.954 1.00 98.75 333 TRP A N 1
ATOM 2446 C CA . TRP A 1 333 ? 6.238 7.714 -0.952 1.00 98.75 333 TRP A CA 1
ATOM 2447 C C . TRP A 1 333 ? 5.952 6.236 -1.193 1.00 98.75 333 TRP A C 1
ATOM 2449 O O . TRP A 1 333 ? 5.240 5.624 -0.427 1.00 98.75 333 TRP A O 1
ATOM 2459 N N . PHE A 1 334 ? 6.556 5.656 -2.227 1.00 98.62 334 PHE A N 1
ATOM 2460 C CA . PHE A 1 334 ? 6.597 4.210 -2.499 1.00 98.62 334 PHE A CA 1
ATOM 2461 C C . PHE A 1 334 ? 8.051 3.730 -2.591 1.00 98.62 334 PHE A C 1
ATOM 2463 O O . PHE A 1 334 ? 8.383 2.804 -3.327 1.00 98.62 334 PHE A O 1
ATOM 2470 N N . THR A 1 335 ? 8.972 4.419 -1.910 1.00 98.25 335 THR A N 1
ATOM 2471 C CA . THR A 1 335 ? 10.400 4.115 -2.050 1.00 98.25 335 THR A CA 1
ATOM 2472 C C . THR A 1 335 ? 10.682 2.708 -1.524 1.00 98.25 335 THR A C 1
ATOM 2474 O O . THR A 1 335 ? 10.357 2.438 -0.376 1.00 98.25 335 THR A O 1
ATOM 2477 N N . HIS A 1 336 ? 11.306 1.836 -2.323 1.00 97.94 336 HIS A N 1
ATOM 2478 C CA . HIS A 1 336 ? 11.536 0.417 -1.986 1.00 97.94 336 HIS A CA 1
ATOM 2479 C C . HIS A 1 336 ? 10.274 -0.440 -1.798 1.00 97.94 336 HIS A C 1
ATOM 2481 O O . HIS A 1 336 ? 10.374 -1.534 -1.245 1.00 97.94 336 HIS A O 1
ATOM 2487 N N . ALA A 1 337 ? 9.107 0.021 -2.254 1.00 98.50 337 ALA A N 1
ATOM 2488 C CA . ALA A 1 337 ? 7.900 -0.799 -2.250 1.00 98.50 337 ALA A CA 1
ATOM 2489 C C . ALA A 1 337 ? 8.071 -2.041 -3.144 1.00 98.50 337 ALA A C 1
ATOM 2491 O O . ALA A 1 337 ? 8.721 -1.972 -4.192 1.00 98.50 337 ALA A O 1
ATOM 2492 N N . VAL A 1 338 ? 7.456 -3.154 -2.740 1.00 98.50 338 VAL A N 1
ATOM 2493 C CA . VAL A 1 338 ? 7.389 -4.401 -3.513 1.00 98.50 338 VAL A CA 1
ATOM 2494 C C . VAL A 1 338 ? 5.931 -4.828 -3.628 1.00 98.50 338 VAL A C 1
ATOM 2496 O O . VAL A 1 338 ? 5.311 -5.239 -2.646 1.00 98.50 338 VAL A O 1
ATOM 2499 N N . ILE A 1 339 ? 5.371 -4.727 -4.832 1.00 98.56 339 ILE A N 1
ATOM 2500 C CA . ILE A 1 339 ? 3.958 -5.026 -5.093 1.00 98.56 339 ILE A CA 1
ATOM 2501 C C . ILE A 1 339 ? 3.894 -6.073 -6.204 1.00 98.56 339 ILE A C 1
ATOM 2503 O O . ILE A 1 339 ? 4.327 -5.819 -7.330 1.00 98.56 339 ILE A O 1
ATOM 2507 N N . GLU A 1 340 ? 3.384 -7.263 -5.875 1.00 98.06 340 GLU A N 1
ATOM 2508 C CA . GLU A 1 340 ? 3.391 -8.401 -6.802 1.00 98.06 340 GLU A CA 1
ATOM 2509 C C . GLU A 1 340 ? 2.324 -8.282 -7.901 1.00 98.06 340 GLU A C 1
ATOM 2511 O O . GLU A 1 340 ? 2.560 -8.653 -9.051 1.00 98.06 340 GLU A O 1
ATOM 2516 N N . GLY A 1 341 ? 1.143 -7.764 -7.563 1.00 98.06 341 GLY A N 1
ATOM 2517 C CA . GLY A 1 341 ? 0.052 -7.509 -8.502 1.00 98.06 341 GLY A CA 1
ATOM 2518 C C . GLY A 1 341 ? 0.034 -6.080 -9.038 1.00 98.06 341 GLY A C 1
ATOM 2519 O O . GLY A 1 341 ? 1.002 -5.333 -8.940 1.00 98.06 341 GLY A O 1
ATOM 2520 N N . MET A 1 342 ? -1.081 -5.718 -9.676 1.00 98.38 342 MET A N 1
ATOM 2521 C CA . MET A 1 342 ? -1.247 -4.412 -10.321 1.00 98.38 342 MET A CA 1
ATOM 2522 C C . MET A 1 342 ? -1.160 -3.268 -9.302 1.00 98.38 342 MET A C 1
ATOM 2524 O O . MET A 1 342 ? -1.726 -3.377 -8.215 1.00 98.38 342 MET A O 1
ATOM 2528 N N . THR A 1 343 ? -0.531 -2.161 -9.689 1.00 98.81 343 THR A N 1
ATOM 2529 C CA . THR A 1 343 ? -0.583 -0.887 -8.961 1.00 98.81 343 THR A CA 1
ATOM 2530 C C . THR A 1 343 ? -1.428 0.102 -9.755 1.00 98.81 343 THR A C 1
ATOM 2532 O O . THR A 1 343 ? -0.992 0.595 -10.796 1.00 98.81 343 THR A O 1
ATOM 2535 N N . ASP A 1 344 ? -2.640 0.391 -9.285 1.00 98.88 344 ASP A N 1
ATOM 2536 C CA . ASP A 1 344 ? -3.568 1.320 -9.939 1.00 98.88 344 ASP A CA 1
ATOM 2537 C C . ASP A 1 344 ? -3.691 2.630 -9.155 1.00 98.88 344 ASP A C 1
ATOM 2539 O O . ASP A 1 344 ? -4.269 2.676 -8.074 1.00 98.88 344 ASP A O 1
ATOM 2543 N N . LEU A 1 345 ? -3.143 3.706 -9.713 1.00 98.81 345 LEU A N 1
ATOM 2544 C CA . LEU A 1 345 ? -3.251 5.080 -9.215 1.00 98.81 345 LEU A CA 1
ATOM 2545 C C . LEU A 1 345 ? -4.014 5.952 -10.226 1.00 98.81 345 LEU A C 1
ATOM 2547 O O . LEU A 1 345 ? -3.803 7.163 -10.304 1.00 98.81 345 LEU A O 1
ATOM 2551 N N . SER A 1 346 ? -4.856 5.345 -11.071 1.00 98.81 346 SER A N 1
ATOM 2552 C CA . SER A 1 346 ? -5.561 6.085 -12.115 1.00 98.81 346 SER A CA 1
ATOM 2553 C C . SER A 1 346 ? -6.479 7.160 -11.538 1.00 98.81 346 SER A C 1
ATOM 2555 O O . SER A 1 346 ? -7.180 6.958 -10.545 1.00 98.81 346 SER A O 1
ATOM 2557 N N . ARG A 1 347 ? -6.489 8.321 -12.199 1.00 98.75 347 ARG A N 1
ATOM 2558 C CA . ARG A 1 347 ? -7.240 9.521 -11.800 1.00 98.75 347 ARG A CA 1
ATOM 2559 C C . ARG A 1 347 ? -6.911 10.049 -10.398 1.00 98.75 347 ARG A C 1
ATOM 2561 O O . ARG A 1 347 ? -7.690 10.831 -9.862 1.00 98.75 347 ARG A O 1
ATOM 2568 N N . ALA A 1 348 ? -5.790 9.638 -9.805 1.00 98.75 348 ALA A N 1
ATOM 2569 C CA . ALA A 1 348 ? -5.318 10.230 -8.562 1.00 98.75 348 ALA A CA 1
ATOM 2570 C C . ALA A 1 348 ? -4.819 11.669 -8.786 1.00 98.75 348 ALA A C 1
ATOM 2572 O O . ALA A 1 348 ? -4.344 12.019 -9.871 1.00 98.75 348 ALA A O 1
ATOM 2573 N N . VAL A 1 349 ? -4.896 12.486 -7.737 1.00 98.75 349 VAL A N 1
ATOM 2574 C CA . VAL A 1 349 ? -4.386 13.862 -7.719 1.00 98.75 349 VAL A CA 1
ATOM 2575 C C . VAL A 1 349 ? -3.168 13.934 -6.805 1.00 98.75 349 VAL A C 1
ATOM 2577 O O . VAL A 1 349 ? -3.259 13.631 -5.614 1.00 98.75 349 VAL A O 1
ATOM 2580 N N . PHE A 1 350 ? -2.033 14.373 -7.348 1.00 98.38 350 PHE A N 1
ATOM 2581 C CA . PHE A 1 350 ? -0.781 14.559 -6.616 1.00 98.38 350 PHE A CA 1
ATOM 2582 C C . PHE A 1 350 ? -0.442 16.049 -6.500 1.00 98.38 350 PHE A C 1
ATOM 2584 O O . PHE A 1 350 ? 0.155 16.651 -7.401 1.00 98.38 350 PHE A O 1
ATOM 2591 N N . ASN A 1 351 ? -0.792 16.654 -5.364 1.00 97.56 351 ASN A N 1
ATOM 2592 C CA . ASN A 1 351 ? -0.456 18.053 -5.079 1.00 97.56 351 ASN A CA 1
ATOM 2593 C C . ASN A 1 351 ? 0.967 18.214 -4.522 1.00 97.56 351 ASN A C 1
ATOM 2595 O O . ASN A 1 351 ? 1.592 19.264 -4.687 1.00 97.56 351 ASN A O 1
ATOM 2599 N N . GLY A 1 352 ? 1.494 17.174 -3.871 1.00 96.19 352 GLY A N 1
ATOM 2600 C CA . GLY A 1 352 ? 2.863 17.127 -3.376 1.00 96.19 352 GLY A CA 1
ATOM 2601 C C . GLY A 1 352 ? 3.787 16.221 -4.189 1.00 96.19 352 GLY A C 1
ATOM 2602 O O . GLY A 1 352 ? 3.443 15.648 -5.223 1.00 96.19 352 GLY A O 1
ATOM 2603 N N . ALA A 1 353 ? 5.025 16.127 -3.716 1.00 97.50 353 ALA A N 1
ATOM 2604 C CA . ALA A 1 353 ? 6.063 15.320 -4.338 1.00 97.50 353 ALA A CA 1
ATOM 2605 C C . ALA A 1 353 ? 5.719 13.819 -4.270 1.00 97.50 353 ALA A C 1
ATOM 2607 O O . ALA A 1 353 ? 5.425 13.301 -3.198 1.00 97.50 353 ALA A O 1
ATOM 2608 N N . THR A 1 354 ? 5.794 13.118 -5.400 1.00 98.25 354 THR A N 1
ATOM 2609 C CA . THR A 1 354 ? 5.416 11.706 -5.540 1.00 98.25 354 THR A CA 1
ATOM 2610 C C . THR A 1 354 ? 6.636 10.856 -5.887 1.00 98.25 354 THR A C 1
ATOM 2612 O O . THR A 1 354 ? 7.224 10.955 -6.965 1.00 98.25 354 THR A O 1
ATOM 2615 N N . HIS A 1 355 ? 7.051 10.011 -4.950 1.00 98.38 355 HIS A N 1
ATOM 2616 C CA . HIS A 1 355 ? 8.256 9.192 -5.001 1.00 98.38 355 HIS A CA 1
ATOM 2617 C C . HIS A 1 355 ? 7.925 7.718 -5.266 1.00 98.38 355 HIS A C 1
ATOM 2619 O O . HIS A 1 355 ? 7.915 6.906 -4.347 1.00 98.38 355 HIS A O 1
ATOM 2625 N N . LEU A 1 356 ? 7.765 7.347 -6.533 1.00 97.88 356 LEU A N 1
ATOM 2626 C CA . LEU A 1 356 ? 7.638 5.962 -7.014 1.00 97.88 356 LEU A CA 1
ATOM 2627 C C . LEU A 1 356 ? 9.007 5.346 -7.360 1.00 97.88 356 LEU A C 1
ATOM 2629 O O . LEU A 1 356 ? 9.126 4.597 -8.329 1.00 97.88 356 LEU A O 1
ATOM 2633 N N . ARG A 1 357 ? 10.066 5.747 -6.648 1.00 96.44 357 ARG A N 1
ATOM 2634 C CA . ARG A 1 357 ? 11.477 5.466 -6.972 1.00 96.44 357 ARG A CA 1
ATOM 2635 C C . ARG A 1 357 ? 12.009 4.244 -6.230 1.00 96.44 357 ARG A C 1
ATOM 2637 O O . ARG A 1 357 ? 11.544 3.943 -5.140 1.00 96.44 357 ARG A O 1
ATOM 2644 N N . ASP A 1 358 ? 13.040 3.611 -6.775 1.00 97.88 358 ASP A N 1
ATOM 2645 C CA . ASP A 1 358 ? 13.706 2.446 -6.184 1.00 97.88 358 ASP A CA 1
ATOM 2646 C C . ASP A 1 358 ? 12.721 1.320 -5.790 1.00 97.88 358 ASP A C 1
ATOM 2648 O O . ASP A 1 358 ? 12.972 0.605 -4.826 1.00 97.88 358 ASP A O 1
ATOM 2652 N N . ALA A 1 359 ? 11.589 1.206 -6.495 1.00 98.38 359 ALA A N 1
ATOM 2653 C CA . ALA A 1 359 ? 10.485 0.292 -6.197 1.00 98.38 359 ALA A CA 1
ATOM 2654 C C . ALA A 1 359 ? 10.399 -0.846 -7.225 1.00 98.38 359 ALA A C 1
ATOM 2656 O O . ALA A 1 359 ? 10.712 -0.647 -8.403 1.00 98.38 359 ALA A O 1
ATOM 2657 N N . ASP A 1 360 ? 9.924 -2.010 -6.792 1.00 98.56 360 ASP A N 1
ATOM 2658 C CA . ASP A 1 360 ? 9.695 -3.175 -7.643 1.00 98.56 360 ASP A CA 1
ATOM 2659 C C . ASP A 1 360 ? 8.184 -3.402 -7.816 1.00 98.56 360 ASP A C 1
ATOM 2661 O O . ASP A 1 360 ? 7.491 -3.906 -6.931 1.00 98.56 360 ASP A O 1
ATOM 2665 N N . PHE A 1 361 ? 7.671 -3.019 -8.986 1.00 98.62 361 PHE A N 1
ATOM 2666 C CA . PHE A 1 361 ? 6.303 -3.292 -9.416 1.00 98.62 361 PHE A CA 1
ATOM 2667 C C . PHE A 1 361 ? 6.312 -4.542 -10.309 1.00 98.62 361 PHE A C 1
ATOM 2669 O O . PHE A 1 361 ? 6.742 -4.501 -11.468 1.00 98.62 361 PHE A O 1
ATOM 2676 N N . CYS A 1 362 ? 5.879 -5.687 -9.780 1.00 98.19 362 CYS A N 1
ATOM 2677 C CA . CYS A 1 362 ? 6.005 -6.974 -10.477 1.00 98.19 362 CYS A CA 1
ATOM 2678 C C . CYS A 1 362 ? 4.884 -7.242 -11.498 1.00 98.19 362 CYS A C 1
ATOM 2680 O O . CYS A 1 362 ? 4.937 -8.244 -12.215 1.00 98.19 362 CYS A O 1
ATOM 2682 N N . ALA A 1 363 ? 3.918 -6.331 -11.627 1.00 98.50 363 ALA A N 1
ATOM 2683 C CA . ALA A 1 363 ? 2.876 -6.360 -12.649 1.00 98.50 363 ALA A CA 1
ATOM 2684 C C . ALA A 1 363 ? 2.674 -4.971 -13.291 1.00 98.50 363 ALA A C 1
ATOM 2686 O O . ALA A 1 363 ? 3.636 -4.214 -13.444 1.00 98.50 363 ALA A O 1
ATOM 2687 N N . ASP A 1 364 ? 1.451 -4.681 -13.743 1.00 98.81 364 ASP A N 1
ATOM 2688 C CA . ASP A 1 364 ? 1.099 -3.441 -14.437 1.00 98.81 364 ASP A CA 1
ATOM 2689 C C . ASP A 1 364 ? 1.019 -2.253 -13.465 1.00 98.81 364 ASP A C 1
ATOM 2691 O O . ASP A 1 364 ? 0.512 -2.383 -12.350 1.00 98.81 364 ASP A O 1
ATOM 2695 N N . VAL A 1 365 ? 1.478 -1.081 -13.909 1.00 98.88 365 VAL A N 1
ATOM 2696 C CA . VAL A 1 365 ? 1.360 0.195 -13.191 1.00 98.88 365 VAL A CA 1
ATOM 2697 C C . VAL A 1 365 ? 0.522 1.163 -14.020 1.00 98.88 365 VAL A C 1
ATOM 2699 O O . VAL A 1 365 ? 0.873 1.478 -15.156 1.00 98.88 365 VAL A O 1
ATOM 2702 N N . SER A 1 366 ? -0.561 1.665 -13.435 1.00 98.81 366 SER A N 1
ATOM 2703 C CA . SER A 1 366 ? -1.483 2.613 -14.063 1.00 98.81 366 SER A CA 1
ATOM 2704 C C . SER A 1 366 ? -1.458 3.950 -13.322 1.00 98.81 366 SER A C 1
ATOM 2706 O O . SER A 1 366 ? -1.864 4.041 -12.169 1.00 98.81 366 SER A O 1
ATOM 2708 N N . LEU A 1 367 ? -0.993 4.996 -14.000 1.00 98.69 367 LEU A N 1
ATOM 2709 C CA . LEU A 1 367 ? -1.115 6.416 -13.655 1.00 98.69 367 LEU A CA 1
ATOM 2710 C C . LEU A 1 367 ? -2.079 7.130 -14.621 1.00 98.69 367 LEU A C 1
ATOM 2712 O O . LEU A 1 367 ? -1.968 8.334 -14.857 1.00 98.69 367 LEU A O 1
ATOM 2716 N N . ARG A 1 368 ? -2.987 6.385 -15.258 1.00 98.75 368 ARG A N 1
ATOM 2717 C CA . ARG A 1 368 ? -3.871 6.913 -16.296 1.00 98.75 368 ARG A CA 1
ATOM 2718 C C . ARG A 1 368 ? -4.718 8.072 -15.771 1.00 98.75 368 ARG A C 1
ATOM 2720 O O . ARG A 1 368 ? -5.454 7.910 -14.798 1.00 98.75 368 ARG A O 1
ATOM 2727 N N . GLY A 1 369 ? -4.684 9.209 -16.462 1.00 98.50 369 GLY A N 1
ATOM 2728 C CA . GLY A 1 369 ? -5.479 10.387 -16.107 1.00 98.50 369 GLY A CA 1
ATOM 2729 C C . GLY A 1 369 ? -5.126 11.019 -14.759 1.00 98.50 369 GLY A C 1
ATOM 2730 O O . GLY A 1 369 ? -5.988 11.662 -14.174 1.00 98.50 369 GLY A O 1
ATOM 2731 N N . VAL A 1 370 ? -3.919 10.779 -14.237 1.00 98.56 370 VAL A N 1
ATOM 2732 C CA . VAL A 1 370 ? -3.412 11.449 -13.030 1.00 98.56 370 VAL A CA 1
ATOM 2733 C C . VAL A 1 370 ? -3.249 12.948 -13.272 1.00 98.56 370 VAL A C 1
ATOM 2735 O O . VAL A 1 370 ? -2.791 13.344 -14.339 1.00 98.56 370 VAL A O 1
ATOM 2738 N N . GLU A 1 371 ? -3.539 13.762 -12.259 1.00 98.19 371 GLU A N 1
ATOM 2739 C CA . GLU A 1 371 ? -3.227 15.197 -12.238 1.00 98.19 371 GLU A CA 1
ATOM 2740 C C . GLU A 1 371 ? -2.117 15.460 -11.208 1.00 98.19 371 GLU A C 1
ATOM 2742 O O . GLU A 1 371 ? -2.329 15.341 -10.000 1.00 98.19 371 GLU A O 1
ATOM 2747 N N . GLY A 1 372 ? -0.907 15.786 -11.667 1.00 94.25 372 GLY A N 1
ATOM 2748 C CA . GLY A 1 372 ? 0.273 15.966 -10.821 1.00 94.25 372 GLY A CA 1
ATOM 2749 C C . GLY A 1 372 ? 0.876 17.366 -10.911 1.00 94.25 372 GLY A C 1
ATOM 2750 O O . GLY A 1 372 ? 1.604 17.671 -11.855 1.00 94.25 372 GLY A O 1
ATOM 2751 N N . THR A 1 373 ? 0.665 18.189 -9.882 1.00 93.31 373 THR A N 1
ATOM 2752 C CA . THR A 1 373 ? 1.318 19.513 -9.758 1.00 93.31 373 THR A CA 1
ATOM 2753 C C . THR A 1 373 ? 2.658 19.432 -9.013 1.00 93.31 373 THR A C 1
ATOM 2755 O O . THR A 1 373 ? 3.544 20.276 -9.169 1.00 93.31 373 THR A O 1
ATOM 2758 N N . GLY A 1 374 ? 2.848 18.379 -8.213 1.00 90.62 374 GLY A N 1
ATOM 2759 C CA . GLY A 1 374 ? 4.122 18.059 -7.580 1.00 90.62 374 GLY A CA 1
ATOM 2760 C C . GLY A 1 374 ? 5.111 17.335 -8.502 1.00 90.62 374 GLY A C 1
ATOM 2761 O O . GLY A 1 374 ? 4.807 16.923 -9.620 1.00 90.62 374 GLY A O 1
ATOM 2762 N N . GLN A 1 375 ? 6.343 17.153 -8.017 1.00 95.00 375 GLN A N 1
ATOM 2763 C CA . GLN A 1 375 ? 7.367 16.398 -8.746 1.00 95.00 375 GLN A CA 1
ATOM 2764 C C . GLN A 1 375 ? 7.109 14.896 -8.640 1.00 95.00 375 GLN A C 1
ATOM 2766 O O . GLN A 1 375 ? 7.049 14.371 -7.534 1.00 95.00 375 GLN A O 1
ATOM 2771 N N . THR A 1 376 ? 7.024 14.202 -9.775 1.00 97.00 376 THR A N 1
ATOM 2772 C CA . THR A 1 376 ? 6.865 12.742 -9.826 1.00 97.00 376 THR A CA 1
ATOM 2773 C C . THR A 1 376 ? 8.181 12.071 -10.217 1.00 97.00 376 THR A C 1
ATOM 2775 O O . THR A 1 376 ? 8.770 12.389 -11.254 1.00 97.00 376 THR A O 1
ATOM 2778 N N . TRP A 1 377 ? 8.655 11.130 -9.396 1.00 97.00 377 TRP A N 1
ATOM 2779 C CA . TRP A 1 377 ? 9.925 10.422 -9.575 1.00 97.00 377 TRP A CA 1
ATOM 2780 C C . TRP A 1 377 ? 9.745 8.913 -9.632 1.00 97.00 377 TRP A C 1
ATOM 2782 O O . TRP A 1 377 ? 9.254 8.320 -8.681 1.00 97.00 377 TRP A O 1
ATOM 2792 N N . MET A 1 378 ? 10.282 8.282 -10.676 1.00 96.12 378 MET A N 1
ATOM 2793 C CA . MET A 1 378 ? 10.315 6.817 -10.825 1.00 96.12 378 MET A CA 1
ATOM 2794 C C . MET A 1 378 ? 11.743 6.272 -10.969 1.00 96.12 378 MET A C 1
ATOM 2796 O O . MET A 1 378 ? 11.982 5.241 -11.591 1.00 96.12 378 MET A O 1
ATOM 2800 N N . ALA A 1 379 ? 12.744 7.014 -10.491 1.00 94.50 379 ALA A N 1
ATOM 2801 C CA . ALA A 1 379 ? 14.140 6.656 -10.717 1.00 94.50 379 ALA A CA 1
ATOM 2802 C C . ALA A 1 379 ? 14.510 5.337 -10.022 1.00 94.50 379 ALA A C 1
ATOM 2804 O O . ALA A 1 379 ? 14.219 5.167 -8.848 1.00 94.50 379 ALA A O 1
ATOM 2805 N N . GLY A 1 380 ? 15.182 4.429 -10.729 1.00 93.50 380 GLY A N 1
ATOM 2806 C CA . GLY A 1 380 ? 15.658 3.167 -10.152 1.00 93.50 380 GLY A CA 1
ATOM 2807 C C . GLY A 1 380 ? 14.599 2.069 -10.020 1.00 93.50 380 GLY A C 1
ATOM 2808 O O . GLY A 1 380 ? 14.961 0.959 -9.648 1.00 93.50 380 GLY A O 1
ATOM 2809 N N . SER A 1 381 ? 13.339 2.349 -10.357 1.00 98.06 381 SER A N 1
ATOM 2810 C CA . SER A 1 381 ? 12.246 1.382 -10.243 1.00 98.06 381 SER A CA 1
ATOM 2811 C C . SER A 1 381 ? 12.193 0.403 -11.414 1.00 98.06 381 SER A C 1
ATOM 2813 O O . SER A 1 381 ? 12.598 0.727 -12.540 1.00 98.06 381 SER A O 1
ATOM 2815 N N . THR A 1 382 ? 11.645 -0.781 -11.152 1.00 98.31 382 THR A N 1
ATOM 2816 C CA . THR A 1 382 ? 11.382 -1.816 -12.156 1.00 98.31 382 THR A CA 1
ATOM 2817 C C . THR A 1 382 ? 9.881 -2.042 -12.268 1.00 98.31 382 THR A C 1
ATOM 2819 O O . THR A 1 382 ? 9.200 -2.195 -11.261 1.00 98.31 382 THR A O 1
ATOM 2822 N N . ILE A 1 383 ? 9.370 -2.076 -13.496 1.00 98.69 383 ILE A N 1
ATOM 2823 C CA . ILE A 1 383 ? 7.985 -2.419 -13.818 1.00 98.69 383 ILE A CA 1
ATOM 2824 C C . ILE A 1 383 ? 8.030 -3.649 -14.719 1.00 98.69 383 ILE A C 1
ATOM 2826 O O . ILE A 1 383 ? 8.544 -3.591 -15.839 1.00 98.69 383 ILE A O 1
ATOM 2830 N N . THR A 1 384 ? 7.544 -4.781 -14.219 1.00 98.25 384 THR A N 1
ATOM 2831 C CA . THR A 1 384 ? 7.567 -6.048 -14.968 1.00 98.25 384 THR A CA 1
ATOM 2832 C C . THR A 1 384 ? 6.432 -6.118 -15.995 1.00 98.25 384 THR A C 1
ATOM 2834 O O . THR A 1 384 ? 6.612 -6.683 -17.076 1.00 98.25 384 THR A O 1
ATOM 2837 N N . GLY A 1 385 ? 5.278 -5.529 -15.676 1.00 98.06 385 GLY A N 1
ATOM 2838 C CA . GLY A 1 385 ? 4.127 -5.432 -16.567 1.00 98.06 385 GLY A CA 1
ATOM 2839 C C . GLY A 1 385 ? 4.158 -4.200 -17.471 1.00 98.06 385 GLY A C 1
ATOM 2840 O O . GLY A 1 385 ? 5.219 -3.687 -17.841 1.00 98.06 385 GLY A O 1
ATOM 2841 N N . GLN A 1 386 ? 2.966 -3.753 -17.850 1.00 98.56 386 GLN A N 1
ATOM 2842 C CA . GLN A 1 386 ? 2.724 -2.534 -18.612 1.00 98.56 386 GLN A CA 1
ATOM 2843 C C . GLN A 1 386 ? 2.818 -1.290 -17.723 1.00 98.56 386 GLN A C 1
ATOM 2845 O O . GLN A 1 386 ? 2.562 -1.343 -16.522 1.00 98.56 386 GLN A O 1
ATOM 2850 N N . PHE A 1 387 ? 3.161 -0.158 -18.327 1.00 98.81 387 PHE A N 1
ATOM 2851 C CA . PHE A 1 387 ? 3.082 1.155 -17.697 1.00 98.81 387 PHE A CA 1
ATOM 2852 C C . PHE A 1 387 ? 2.111 2.026 -18.496 1.00 98.81 387 PHE A C 1
ATOM 2854 O O . PHE A 1 387 ? 2.335 2.229 -19.682 1.00 98.81 387 PHE A O 1
ATOM 2861 N N . ASP A 1 388 ? 1.053 2.539 -17.877 1.00 98.81 388 ASP A N 1
ATOM 2862 C CA . ASP A 1 388 ? 0.063 3.404 -18.536 1.00 98.81 388 ASP A CA 1
ATOM 2863 C C . ASP A 1 388 ? -0.053 4.724 -17.772 1.00 98.81 388 ASP A C 1
ATOM 2865 O O . ASP A 1 388 ? -0.527 4.735 -16.642 1.00 98.81 388 ASP A O 1
ATOM 2869 N N . CYS A 1 389 ? 0.361 5.841 -18.369 1.00 98.44 389 CYS A N 1
ATOM 2870 C CA . CYS A 1 389 ? 0.047 7.188 -17.884 1.00 98.44 389 CYS A CA 1
ATOM 2871 C C . CYS A 1 389 ? -0.705 8.019 -18.934 1.00 98.44 389 CYS A C 1
ATOM 2873 O O . CYS A 1 389 ? -0.613 9.252 -18.963 1.00 98.44 389 CYS A O 1
ATOM 2875 N N . SER A 1 390 ? -1.472 7.342 -19.791 1.00 98.75 390 SER A N 1
ATOM 2876 C CA . SER A 1 390 ? -2.249 7.978 -20.845 1.00 98.75 390 SER A CA 1
ATOM 2877 C C . SER A 1 390 ? -3.223 9.016 -20.278 1.00 98.75 390 SER A C 1
ATOM 2879 O O . SER A 1 390 ? -3.869 8.820 -19.241 1.00 98.75 390 SER A O 1
ATOM 2881 N N . GLY A 1 391 ? -3.313 10.164 -20.946 1.00 98.31 391 GLY A N 1
ATOM 2882 C CA . GLY A 1 391 ? -4.170 11.279 -20.538 1.00 98.31 391 GLY A CA 1
ATOM 2883 C C . GLY A 1 391 ? -3.824 11.921 -19.189 1.00 98.31 391 GLY A C 1
ATOM 2884 O O . GLY A 1 391 ? -4.669 12.634 -18.657 1.00 98.31 391 GLY A O 1
ATOM 2885 N N . ALA A 1 392 ? -2.658 11.630 -18.602 1.00 98.62 392 ALA A N 1
ATOM 2886 C CA . ALA A 1 392 ? -2.203 12.266 -17.367 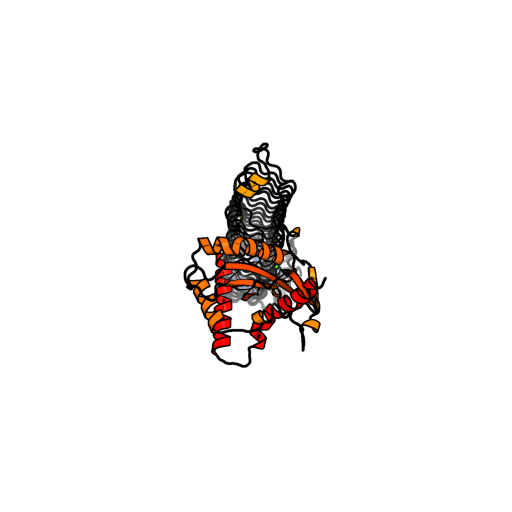1.00 98.62 392 ALA A CA 1
ATOM 2887 C C . ALA A 1 392 ? -1.607 13.662 -17.620 1.00 98.62 392 ALA A C 1
ATOM 2889 O O . ALA A 1 392 ? -1.134 13.957 -18.716 1.00 98.62 392 ALA A O 1
ATOM 2890 N N . GLU A 1 393 ? -1.566 14.489 -16.583 1.00 98.56 393 GLU A N 1
ATOM 2891 C CA . GLU A 1 393 ? -0.964 15.821 -16.569 1.00 98.56 393 GLU A CA 1
ATOM 2892 C C . GLU A 1 393 ? 0.135 15.868 -15.500 1.00 98.56 393 GLU A C 1
ATOM 2894 O O . GLU A 1 393 ? -0.098 15.517 -14.343 1.00 98.56 393 GLU A O 1
ATOM 2899 N N . PHE A 1 394 ? 1.344 16.292 -15.876 1.00 97.81 394 PHE A N 1
ATOM 2900 C CA . PHE A 1 394 ? 2.469 16.442 -14.954 1.00 97.81 394 PHE A CA 1
ATOM 2901 C C . PHE A 1 394 ? 3.202 17.769 -15.160 1.00 97.81 394 PHE A C 1
ATOM 2903 O O . PHE A 1 394 ? 3.741 18.033 -16.239 1.00 97.81 394 PHE A O 1
ATOM 2910 N N . ASP A 1 395 ? 3.367 18.541 -14.086 1.00 95.81 395 ASP A N 1
ATOM 2911 C CA . ASP A 1 395 ? 4.270 19.696 -14.089 1.00 95.81 395 ASP A CA 1
ATOM 2912 C C . ASP A 1 395 ? 5.732 19.233 -14.205 1.00 95.81 395 ASP A C 1
ATOM 2914 O O . ASP A 1 395 ? 6.480 19.629 -15.102 1.00 95.81 395 ASP A O 1
ATOM 2918 N N . TYR A 1 396 ? 6.154 18.328 -13.321 1.00 94.44 396 TYR A N 1
ATOM 2919 C CA . TYR A 1 396 ? 7.529 17.833 -13.266 1.00 94.44 396 TYR A CA 1
ATOM 2920 C C . TYR A 1 396 ? 7.548 16.310 -13.244 1.00 94.44 396 TYR A C 1
ATOM 2922 O O . TYR A 1 396 ? 7.174 15.691 -12.247 1.00 94.44 396 TYR A O 1
ATOM 2930 N N . PHE A 1 397 ? 8.073 15.700 -14.305 1.00 96.56 397 PHE A N 1
ATOM 2931 C CA . PHE A 1 397 ? 8.099 14.248 -14.450 1.00 96.56 397 PHE A CA 1
ATOM 2932 C C . PHE A 1 397 ? 9.519 13.730 -14.680 1.00 96.56 397 PHE A C 1
ATOM 2934 O O . PHE A 1 397 ? 10.165 14.031 -15.688 1.00 96.56 397 PHE A O 1
ATOM 2941 N N . GLN A 1 398 ? 10.029 12.938 -13.738 1.00 96.56 398 GLN A N 1
ATOM 2942 C CA . GLN A 1 398 ? 11.315 12.261 -13.852 1.00 96.56 398 GLN A CA 1
ATOM 2943 C C . GLN A 1 398 ? 11.118 10.745 -13.882 1.00 96.56 398 GLN A C 1
ATOM 2945 O O . GLN A 1 398 ? 11.022 10.070 -12.854 1.00 96.56 398 GLN A O 1
ATOM 2950 N N . PHE A 1 399 ? 11.178 10.208 -15.090 1.00 96.19 399 PHE A N 1
ATOM 2951 C CA . PHE A 1 399 ? 11.158 8.790 -15.382 1.00 96.19 399 PHE A CA 1
ATOM 2952 C C . PHE A 1 399 ? 12.591 8.295 -15.606 1.00 96.19 399 PHE A C 1
ATOM 2954 O O . PHE A 1 399 ? 13.306 8.734 -16.505 1.00 96.19 399 PHE A O 1
ATOM 2961 N N . SER A 1 400 ? 13.079 7.415 -14.741 1.00 95.12 400 SER A N 1
ATOM 2962 C CA . SER A 1 400 ? 14.394 6.776 -14.912 1.00 95.12 400 SER A CA 1
ATOM 2963 C C . SER A 1 400 ? 14.301 5.319 -14.470 1.00 95.12 400 SER A C 1
ATOM 2965 O O . SER A 1 400 ? 15.073 4.871 -13.621 1.00 95.12 400 SER A O 1
ATOM 2967 N N . ALA A 1 401 ? 13.297 4.632 -15.019 1.00 96.75 401 ALA A N 1
ATOM 2968 C CA . ALA A 1 401 ? 12.872 3.284 -14.660 1.00 96.75 401 ALA A CA 1
ATOM 2969 C C . ALA A 1 401 ? 13.167 2.268 -15.777 1.00 96.75 401 ALA A C 1
ATOM 2971 O O . ALA A 1 401 ? 13.518 2.631 -16.909 1.00 96.75 401 ALA A O 1
ATOM 2972 N N . THR A 1 402 ? 13.000 0.986 -15.451 1.00 97.75 402 THR A N 1
ATOM 2973 C CA . THR A 1 402 ? 12.968 -0.113 -16.426 1.00 97.75 402 THR A CA 1
ATOM 2974 C C . THR A 1 402 ? 11.544 -0.638 -16.559 1.00 97.75 402 THR A C 1
ATOM 2976 O O . THR A 1 402 ? 10.966 -1.049 -15.561 1.00 97.75 402 THR A O 1
ATOM 2979 N N . VAL A 1 403 ? 10.994 -0.650 -17.776 1.00 98.19 403 VAL A N 1
ATOM 2980 C CA . VAL A 1 403 ? 9.673 -1.226 -18.084 1.00 98.19 403 VAL A CA 1
ATOM 2981 C C . VAL A 1 403 ? 9.860 -2.441 -18.983 1.00 98.19 403 VAL A C 1
ATOM 2983 O O . VAL A 1 403 ? 10.466 -2.335 -20.054 1.00 98.19 403 VAL A O 1
ATOM 2986 N N . HIS A 1 404 ? 9.369 -3.599 -18.547 1.00 95.88 404 HIS A N 1
ATOM 2987 C CA . HIS A 1 404 ? 9.460 -4.847 -19.301 1.00 95.88 404 HIS A CA 1
ATOM 2988 C C . HIS A 1 404 ? 8.310 -5.028 -20.299 1.00 95.88 404 HIS A C 1
ATOM 2990 O O . HIS A 1 404 ? 8.547 -5.532 -21.400 1.00 95.88 404 HIS A O 1
ATOM 2996 N N . GLY A 1 405 ? 7.098 -4.599 -19.940 1.00 95.38 405 GLY A N 1
ATOM 2997 C CA . GLY A 1 405 ? 5.948 -4.540 -20.836 1.00 95.38 405 GLY A CA 1
ATOM 2998 C C . GLY A 1 405 ? 5.939 -3.297 -21.726 1.00 95.38 405 GLY A C 1
ATOM 2999 O O . GLY A 1 405 ? 6.952 -2.615 -21.906 1.00 95.38 405 GLY A O 1
ATOM 3000 N N . ASP A 1 406 ? 4.775 -3.032 -22.315 1.00 98.44 406 ASP A N 1
ATOM 3001 C CA . ASP A 1 406 ? 4.541 -1.825 -23.107 1.00 98.44 406 ASP A CA 1
ATOM 3002 C C . ASP A 1 406 ? 4.375 -0.594 -22.197 1.00 98.44 406 ASP A C 1
ATOM 3004 O O . ASP A 1 406 ? 3.929 -0.723 -21.057 1.00 98.44 406 ASP A O 1
ATOM 3008 N N . ALA A 1 407 ? 4.727 0.590 -22.703 1.00 98.69 407 ALA A N 1
ATOM 3009 C CA . ALA A 1 407 ? 4.582 1.858 -21.998 1.00 98.69 407 ALA A CA 1
ATOM 3010 C C . ALA A 1 407 ? 3.735 2.853 -22.809 1.00 98.69 407 ALA A C 1
ATOM 3012 O O . ALA A 1 407 ? 4.102 3.232 -23.922 1.00 98.69 407 ALA A O 1
ATOM 3013 N N . ASP A 1 408 ? 2.614 3.277 -22.242 1.00 98.81 408 ASP A N 1
ATOM 3014 C CA . ASP A 1 408 ? 1.635 4.165 -22.856 1.00 98.81 408 ASP A CA 1
ATOM 3015 C C . ASP A 1 408 ? 1.690 5.555 -22.202 1.00 98.81 408 ASP A C 1
ATOM 3017 O O . ASP A 1 408 ? 1.389 5.718 -21.020 1.00 98.81 408 ASP A O 1
ATOM 3021 N N . PHE A 1 409 ? 2.123 6.543 -22.985 1.00 98.62 409 PHE A N 1
ATOM 3022 C CA . PHE A 1 409 ? 2.145 7.970 -22.662 1.00 98.62 409 PHE A CA 1
ATOM 3023 C C . PHE A 1 409 ? 1.214 8.751 -23.611 1.00 98.62 409 PHE A C 1
ATOM 3025 O O . PHE A 1 409 ? 1.425 9.945 -23.846 1.00 98.62 409 PHE A O 1
ATOM 3032 N N . GLU A 1 410 ? 0.232 8.087 -24.235 1.00 98.62 410 GLU A N 1
ATOM 3033 C CA . GLU A 1 410 ? -0.668 8.736 -25.184 1.00 98.62 410 GLU A CA 1
ATOM 3034 C C . GLU A 1 410 ? -1.429 9.880 -24.514 1.00 98.62 410 GLU A C 1
ATOM 3036 O O . GLU A 1 410 ? -2.026 9.714 -23.447 1.00 98.62 410 GLU A O 1
ATOM 3041 N N . ARG A 1 411 ? -1.490 11.042 -25.171 1.00 98.31 411 ARG A N 1
ATOM 3042 C CA . ARG A 1 411 ? -2.222 12.224 -24.673 1.00 98.31 411 ARG A CA 1
ATOM 3043 C C . ARG A 1 411 ? -1.770 12.704 -23.287 1.00 98.31 411 ARG A C 1
ATOM 3045 O O . ARG A 1 411 ? -2.535 13.383 -22.610 1.00 98.31 411 ARG A O 1
ATOM 3052 N N . THR A 1 412 ? -0.565 12.346 -22.844 1.00 98.56 412 THR A N 1
ATOM 3053 C CA . THR A 1 412 ? 0.005 12.884 -21.605 1.00 98.56 412 THR A CA 1
ATOM 3054 C C . THR A 1 412 ? 0.473 14.325 -21.826 1.00 98.56 412 THR A C 1
ATOM 3056 O O . THR A 1 412 ? 1.165 14.625 -22.804 1.00 98.56 412 THR A O 1
ATOM 3059 N N . GLU A 1 413 ? 0.131 15.217 -20.901 1.00 98.50 413 GLU A N 1
ATOM 3060 C CA . GLU A 1 413 ? 0.553 16.615 -20.900 1.00 98.50 413 GLU A CA 1
ATOM 3061 C C . GLU A 1 413 ? 1.706 16.823 -19.913 1.00 98.50 413 GLU A C 1
ATOM 3063 O O . GLU A 1 413 ? 1.580 16.608 -18.708 1.00 98.50 413 GLU A O 1
ATOM 3068 N N . PHE A 1 414 ? 2.857 17.256 -20.424 1.00 97.56 414 PHE A N 1
ATOM 3069 C CA . PHE A 1 414 ? 4.024 17.596 -19.621 1.00 97.56 414 PHE A CA 1
ATOM 3070 C C . PHE A 1 414 ? 4.269 19.107 -19.646 1.00 97.56 414 PHE A C 1
ATOM 3072 O O . PHE A 1 414 ? 4.783 19.644 -20.634 1.00 97.56 414 PHE A O 1
ATOM 3079 N N . ILE A 1 415 ? 3.921 19.794 -18.557 1.00 95.31 415 ILE A N 1
ATOM 3080 C CA . ILE A 1 415 ? 3.802 21.261 -18.522 1.00 95.31 415 ILE A CA 1
ATOM 3081 C C . ILE A 1 415 ? 5.151 21.960 -18.318 1.00 95.31 415 ILE A C 1
ATOM 3083 O O . ILE A 1 415 ? 5.442 22.954 -18.986 1.00 95.31 415 ILE A O 1
ATOM 3087 N N . ASP A 1 416 ? 5.993 21.448 -17.422 1.00 92.50 416 ASP A N 1
ATOM 3088 C CA . ASP A 1 416 ? 7.322 21.999 -17.154 1.00 92.50 416 ASP A CA 1
ATOM 3089 C C . ASP A 1 416 ? 8.409 21.000 -17.588 1.00 92.50 416 ASP A C 1
ATOM 3091 O O . ASP A 1 416 ? 8.673 20.818 -18.778 1.00 92.50 416 ASP A O 1
ATOM 3095 N N . LYS A 1 417 ? 9.130 20.383 -16.648 1.00 91.00 417 LYS A N 1
ATOM 3096 C CA . LYS A 1 417 ? 10.353 19.632 -16.951 1.00 91.00 417 LYS A CA 1
ATOM 3097 C C . LYS A 1 417 ? 10.085 18.135 -16.992 1.00 91.00 417 LYS A C 1
ATOM 3099 O O . LYS A 1 417 ? 9.764 17.541 -15.965 1.00 91.00 417 LYS A O 1
ATOM 3104 N N . THR A 1 418 ? 10.445 17.524 -18.120 1.00 96.12 418 THR A N 1
ATOM 3105 C CA . THR A 1 418 ? 10.375 16.070 -18.305 1.00 96.12 418 THR A CA 1
ATOM 3106 C C . THR A 1 418 ? 11.742 15.448 -18.544 1.00 96.12 418 THR A C 1
ATOM 3108 O O . THR A 1 418 ? 12.521 15.902 -19.383 1.00 96.12 418 THR A O 1
ATOM 3111 N N . VAL A 1 419 ? 12.055 14.391 -17.799 1.00 96.75 419 VAL A N 1
ATOM 3112 C CA . VAL A 1 419 ? 13.333 13.678 -17.876 1.00 96.75 419 VAL A CA 1
ATOM 3113 C C . VAL A 1 419 ? 13.066 12.186 -17.977 1.00 96.75 419 VAL A C 1
ATOM 3115 O O . VAL A 1 419 ? 12.562 11.598 -17.032 1.00 96.75 419 VAL A O 1
ATOM 3118 N N . PHE A 1 420 ? 13.486 11.577 -19.081 1.00 97.25 420 PHE A N 1
ATOM 3119 C CA . PHE A 1 420 ? 13.496 10.127 -19.304 1.00 97.25 420 PHE A CA 1
ATOM 3120 C C . PHE A 1 420 ? 14.899 9.516 -19.177 1.00 97.25 420 PHE A C 1
ATOM 3122 O O . PHE A 1 420 ? 15.101 8.328 -19.430 1.00 97.25 420 PHE A O 1
ATOM 3129 N N . THR A 1 421 ? 15.897 10.325 -18.820 1.00 94.06 421 THR A N 1
ATOM 3130 C CA . THR A 1 421 ? 17.313 9.972 -18.916 1.00 94.06 421 THR A CA 1
ATOM 3131 C C . THR A 1 421 ? 17.659 8.622 -18.290 1.00 94.06 421 THR A C 1
ATOM 3133 O O . THR A 1 421 ? 17.403 8.359 -17.122 1.00 94.06 421 THR A O 1
ATOM 3136 N N . SER A 1 422 ? 18.364 7.791 -19.061 1.00 91.75 422 SER A N 1
ATOM 3137 C CA . SER A 1 422 ? 18.792 6.433 -18.680 1.00 91.75 422 SER A CA 1
ATOM 3138 C C . SER A 1 422 ? 17.669 5.415 -18.431 1.00 91.75 422 SER A C 1
ATOM 3140 O O . SER A 1 422 ? 17.964 4.345 -17.900 1.00 91.75 422 SER A O 1
ATOM 3142 N N . SER A 1 423 ? 16.436 5.688 -18.865 1.00 96.06 423 SER A N 1
ATOM 3143 C CA . SER A 1 423 ? 15.347 4.700 -18.835 1.00 96.06 423 SER A CA 1
ATOM 3144 C C . SER A 1 423 ? 15.580 3.548 -19.814 1.00 96.06 423 SER A C 1
ATOM 3146 O O . SER A 1 423 ? 16.302 3.692 -20.811 1.00 96.06 423 SER A O 1
ATOM 3148 N N . THR A 1 424 ? 14.957 2.402 -19.544 1.00 94.94 424 THR A N 1
ATOM 3149 C CA . THR A 1 424 ? 14.957 1.244 -20.449 1.00 94.94 424 THR A CA 1
ATOM 3150 C C . THR A 1 424 ? 13.532 0.751 -20.657 1.00 94.94 424 THR A C 1
ATOM 3152 O O . THR A 1 424 ? 12.872 0.357 -19.706 1.00 94.94 424 THR A O 1
ATOM 3155 N N . PHE A 1 425 ? 13.077 0.754 -21.906 1.00 95.75 425 PHE A N 1
ATOM 3156 C CA . PHE A 1 425 ? 11.774 0.242 -22.313 1.00 95.75 425 PHE A CA 1
ATOM 3157 C C . PHE A 1 425 ? 11.977 -0.993 -23.183 1.00 95.75 425 PHE A C 1
ATOM 3159 O O . PHE A 1 425 ? 12.607 -0.909 -24.248 1.00 95.75 425 PHE A O 1
ATOM 3166 N N . HIS A 1 426 ? 11.478 -2.134 -22.712 1.00 89.12 426 HIS A N 1
ATOM 3167 C CA . HIS A 1 426 ? 11.586 -3.400 -23.426 1.00 89.12 426 HIS A CA 1
ATOM 3168 C C . HIS A 1 426 ? 10.423 -3.657 -24.386 1.00 89.12 426 HIS A C 1
ATOM 3170 O O . HIS A 1 426 ? 10.656 -4.192 -25.475 1.00 89.12 426 HIS A O 1
ATOM 3176 N N . GLY A 1 427 ? 9.204 -3.257 -24.010 1.00 89.75 427 GLY A N 1
ATOM 3177 C CA . GLY A 1 427 ? 8.027 -3.269 -24.875 1.00 89.75 427 GLY A CA 1
ATOM 3178 C C . GLY A 1 427 ? 7.936 -2.047 -25.788 1.00 89.75 427 GLY A C 1
ATOM 3179 O O . GLY A 1 427 ? 8.887 -1.270 -25.930 1.00 89.75 427 GLY A O 1
ATOM 3180 N N . ARG A 1 428 ? 6.788 -1.914 -26.458 1.00 94.88 428 ARG A N 1
ATOM 3181 C CA . ARG A 1 428 ? 6.478 -0.753 -27.302 1.00 94.88 428 ARG A CA 1
ATOM 3182 C C . ARG A 1 428 ? 6.245 0.481 -26.442 1.00 94.88 428 ARG A C 1
ATOM 3184 O O . ARG A 1 428 ? 5.790 0.360 -25.310 1.00 94.88 428 ARG A O 1
ATOM 3191 N N . VAL A 1 429 ? 6.551 1.649 -26.996 1.00 98.06 429 VAL A N 1
ATOM 3192 C CA . VAL A 1 429 ? 6.318 2.931 -26.327 1.00 98.06 429 VAL A CA 1
ATOM 3193 C C . VAL A 1 429 ? 5.502 3.852 -27.222 1.00 98.06 429 VAL A C 1
ATOM 3195 O O . VAL A 1 429 ? 5.884 4.075 -28.371 1.00 98.06 429 VAL A O 1
ATOM 3198 N N . TRP A 1 430 ? 4.418 4.409 -26.697 1.00 98.38 430 TRP A N 1
ATOM 3199 C CA . TRP A 1 430 ? 3.578 5.368 -27.414 1.00 98.38 430 TRP A CA 1
ATOM 3200 C C . TRP A 1 430 ? 3.625 6.717 -26.713 1.00 98.38 430 TRP A C 1
ATOM 3202 O O . TRP A 1 430 ? 3.280 6.807 -25.543 1.00 98.38 430 TRP A O 1
ATOM 3212 N N . PHE A 1 431 ? 4.067 7.754 -27.423 1.00 98.25 431 PHE A N 1
ATOM 3213 C CA . PHE A 1 431 ? 3.933 9.158 -27.015 1.00 98.25 431 PHE A CA 1
ATOM 3214 C C . PHE A 1 431 ? 2.903 9.883 -27.892 1.00 98.25 431 PHE A C 1
ATOM 3216 O O . PHE A 1 431 ? 2.945 11.108 -28.026 1.00 98.25 431 PHE A O 1
ATOM 3223 N N . ASP A 1 432 ? 2.021 9.127 -28.546 1.00 97.94 432 ASP A N 1
ATOM 3224 C CA . ASP A 1 432 ? 1.127 9.659 -29.566 1.00 97.94 432 ASP A CA 1
ATOM 3225 C C . ASP A 1 432 ? 0.170 10.686 -28.943 1.00 97.94 432 ASP A C 1
ATOM 3227 O O . ASP A 1 432 ? -0.346 10.495 -27.840 1.00 97.94 432 ASP A O 1
ATOM 3231 N N . GLU A 1 433 ? -0.019 11.820 -29.614 1.00 97.69 433 GLU A N 1
ATOM 3232 C CA . GLU A 1 433 ? -0.800 12.963 -29.114 1.00 97.69 433 GLU A CA 1
ATOM 3233 C C . GLU A 1 433 ? -0.315 13.550 -27.760 1.00 97.69 433 GLU A C 1
ATOM 3235 O O . GLU A 1 433 ? -1.028 14.349 -27.152 1.00 97.69 433 GLU A O 1
ATOM 3240 N N . ALA A 1 434 ? 0.873 13.189 -27.255 1.00 98.06 434 ALA A N 1
ATOM 3241 C CA . ALA A 1 434 ? 1.442 13.799 -26.048 1.00 98.06 434 ALA A CA 1
ATOM 3242 C C . ALA A 1 434 ? 1.929 15.237 -26.312 1.00 98.06 434 ALA A C 1
ATOM 3244 O O . ALA A 1 434 ? 2.357 15.562 -27.424 1.00 98.06 434 ALA A O 1
ATOM 3245 N N . SER A 1 435 ? 1.941 16.089 -25.281 1.00 97.56 435 SER A N 1
ATOM 3246 C CA . SER A 1 435 ? 2.470 17.460 -25.372 1.00 97.56 435 SER A CA 1
ATOM 3247 C C . SER A 1 435 ? 3.616 17.683 -24.388 1.00 97.56 435 SER A C 1
ATOM 3249 O O . SER A 1 435 ? 3.500 17.411 -23.194 1.00 97.56 435 SER A O 1
ATOM 3251 N N . PHE A 1 436 ? 4.739 18.193 -24.892 1.00 96.81 436 PHE A N 1
ATOM 3252 C CA . PHE A 1 436 ? 5.918 18.559 -24.112 1.00 96.81 436 PHE A CA 1
ATOM 3253 C C . PHE A 1 436 ? 6.139 20.068 -24.178 1.00 96.81 436 PHE A C 1
ATOM 3255 O O . PHE A 1 436 ? 6.685 20.592 -25.158 1.00 96.81 436 PHE A O 1
ATOM 3262 N N . ALA A 1 437 ? 5.757 20.774 -23.114 1.00 92.62 437 ALA A N 1
ATOM 3263 C CA . ALA A 1 437 ? 5.929 22.217 -23.038 1.00 92.62 437 ALA A CA 1
ATOM 3264 C C . ALA A 1 437 ? 7.364 22.639 -22.668 1.00 92.62 437 ALA A C 1
ATOM 3266 O O . ALA A 1 437 ? 7.859 23.658 -23.163 1.00 92.62 437 ALA A O 1
ATOM 3267 N N . GLY A 1 438 ? 8.069 21.842 -21.858 1.00 89.44 438 GLY A N 1
ATOM 3268 C CA . GLY A 1 438 ? 9.511 21.981 -21.633 1.00 89.44 438 GLY A CA 1
ATOM 3269 C C . GLY A 1 438 ? 10.374 21.238 -22.656 1.00 89.44 438 GLY A C 1
ATOM 3270 O O . GLY A 1 438 ? 9.896 20.751 -23.673 1.00 89.44 438 GLY A O 1
ATOM 3271 N N . SER A 1 439 ? 11.685 21.156 -22.392 1.00 89.31 439 SER A N 1
ATOM 3272 C CA . SER A 1 439 ? 12.632 20.373 -23.209 1.00 89.31 439 SER A CA 1
ATOM 3273 C C . SER A 1 439 ? 12.750 18.960 -22.633 1.00 89.31 439 SER A C 1
ATOM 3275 O O . SER A 1 439 ? 13.428 18.798 -21.610 1.00 89.31 439 SER A O 1
ATOM 3277 N N . PRO A 1 440 ? 12.095 17.946 -23.228 1.00 94.81 440 PRO A N 1
ATOM 3278 C CA . PRO A 1 440 ? 12.180 16.588 -22.719 1.00 94.81 440 PRO A CA 1
ATOM 3279 C C . PRO A 1 440 ? 13.567 16.000 -22.991 1.00 94.81 440 PRO A C 1
ATOM 3281 O O . PRO A 1 440 ? 14.102 16.069 -24.104 1.00 94.81 440 PRO A O 1
ATOM 3284 N N . ASP A 1 441 ? 14.156 15.413 -21.952 1.00 95.44 441 ASP A N 1
ATOM 3285 C CA . ASP A 1 441 ? 15.483 14.801 -22.013 1.00 95.44 441 ASP A CA 1
ATOM 3286 C C . ASP A 1 441 ? 15.388 13.272 -22.049 1.00 95.44 441 ASP A C 1
ATOM 3288 O O . ASP A 1 441 ? 15.145 12.628 -21.030 1.00 95.44 441 ASP A O 1
ATOM 3292 N N . PHE A 1 442 ? 15.624 12.686 -23.223 1.00 95.19 442 PHE A N 1
ATOM 3293 C CA . PHE A 1 442 ? 15.701 11.242 -23.450 1.00 95.19 442 PHE A CA 1
ATOM 3294 C C . PHE A 1 442 ? 17.146 10.729 -23.467 1.00 95.19 442 PHE A C 1
ATOM 3296 O O . PHE A 1 442 ? 17.404 9.611 -23.933 1.00 95.19 442 PHE A O 1
ATOM 3303 N N . SER A 1 443 ? 18.119 11.501 -22.980 1.00 89.44 443 SER A N 1
ATOM 3304 C CA . SER A 1 443 ? 19.529 11.123 -23.047 1.00 89.44 443 SER A CA 1
ATOM 3305 C C . SER A 1 443 ? 19.788 9.747 -22.434 1.00 89.44 443 SER A C 1
ATOM 3307 O O . SER A 1 443 ? 19.326 9.418 -21.344 1.00 89.44 443 SER A O 1
ATOM 3309 N N . LYS A 1 444 ? 20.572 8.912 -23.120 1.00 87.38 444 LYS A N 1
ATOM 3310 C CA . LYS A 1 444 ? 20.926 7.542 -22.690 1.00 87.38 444 LYS A CA 1
ATOM 3311 C C . LYS A 1 444 ? 19.734 6.585 -22.506 1.00 87.38 444 LYS A C 1
ATOM 3313 O O . LYS A 1 444 ? 19.947 5.479 -22.006 1.00 87.38 444 LYS A O 1
ATOM 3318 N N . THR A 1 445 ? 18.526 6.973 -22.914 1.00 92.44 445 THR A N 1
ATOM 3319 C CA . THR A 1 445 ? 17.344 6.099 -22.905 1.00 92.44 445 THR A CA 1
ATOM 3320 C C . THR A 1 445 ? 17.507 4.974 -23.915 1.00 92.44 445 THR A C 1
ATOM 3322 O O . THR A 1 445 ? 18.174 5.133 -24.944 1.00 92.44 445 THR A O 1
ATOM 3325 N N . ARG A 1 446 ? 16.918 3.818 -23.619 1.00 89.38 446 ARG A N 1
ATOM 3326 C CA . ARG A 1 446 ? 16.952 2.629 -24.469 1.00 89.38 446 ARG A CA 1
ATOM 3327 C C . ARG A 1 446 ? 15.530 2.204 -24.799 1.00 89.38 446 ARG A C 1
ATOM 3329 O O . ARG A 1 446 ? 14.815 1.747 -23.920 1.00 89.38 446 ARG A O 1
ATOM 3336 N N . PHE A 1 447 ? 15.166 2.319 -26.067 1.00 89.69 447 PHE A N 1
ATOM 3337 C CA . PHE A 1 447 ? 13.934 1.784 -26.634 1.00 89.69 447 PHE A CA 1
ATOM 3338 C C . PHE A 1 447 ? 14.298 0.509 -27.388 1.00 89.69 447 PHE A C 1
ATOM 3340 O O . PHE A 1 447 ? 14.898 0.582 -28.466 1.00 89.69 447 PHE A O 1
ATOM 3347 N N . THR A 1 448 ? 14.040 -0.662 -26.796 1.00 85.12 448 THR A N 1
ATOM 3348 C CA . THR A 1 448 ? 14.421 -1.943 -27.420 1.00 85.12 448 THR A CA 1
ATOM 3349 C C . THR A 1 448 ? 13.354 -2.500 -28.360 1.00 85.12 448 THR A C 1
ATOM 3351 O O . THR A 1 448 ? 13.616 -3.489 -29.038 1.00 85.12 448 THR A O 1
ATOM 3354 N N . ASN A 1 449 ? 12.202 -1.835 -28.445 1.00 82.88 449 ASN A N 1
ATOM 3355 C CA . ASN A 1 449 ? 11.127 -2.096 -29.398 1.00 82.88 449 ASN A CA 1
ATOM 3356 C C . ASN A 1 449 ? 10.706 -0.791 -30.108 1.00 82.88 449 ASN A C 1
ATOM 3358 O O . ASN A 1 449 ? 11.402 0.226 -30.008 1.00 82.88 449 ASN A O 1
ATOM 3362 N N . GLN A 1 450 ? 9.601 -0.831 -30.853 1.00 87.31 450 GLN A N 1
ATOM 3363 C CA . GLN A 1 450 ? 9.034 0.325 -31.537 1.00 87.31 450 GLN A CA 1
ATOM 3364 C C . GLN A 1 450 ? 8.644 1.427 -30.546 1.00 87.31 450 GLN A C 1
ATOM 3366 O O . GLN A 1 450 ? 8.029 1.163 -29.516 1.00 87.31 450 GLN A O 1
ATOM 3371 N N . VAL A 1 451 ? 8.988 2.662 -30.905 1.00 92.81 451 VAL A N 1
ATOM 3372 C CA . VAL A 1 451 ? 8.515 3.881 -30.249 1.00 92.81 451 VAL A CA 1
ATOM 3373 C C . VAL A 1 451 ? 7.805 4.754 -31.276 1.00 92.81 451 VAL A C 1
ATOM 3375 O O . VAL A 1 451 ? 8.278 4.857 -32.413 1.00 92.81 451 VAL A O 1
ATOM 3378 N N . SER A 1 452 ? 6.684 5.338 -30.871 1.00 94.38 452 SER A N 1
ATOM 3379 C CA . SER A 1 452 ? 5.841 6.212 -31.684 1.00 94.38 452 SER A CA 1
ATOM 3380 C C . SER A 1 452 ? 5.763 7.615 -31.074 1.00 94.38 452 SER A C 1
ATOM 3382 O O . SER A 1 452 ? 5.800 7.756 -29.849 1.00 94.38 452 SER A O 1
ATOM 3384 N N . PHE A 1 453 ? 5.732 8.626 -31.943 1.00 94.81 453 PHE A N 1
ATOM 3385 C CA . PHE A 1 453 ? 5.601 10.051 -31.612 1.00 94.81 453 PHE A CA 1
ATOM 3386 C C . PHE A 1 453 ? 4.582 10.710 -32.563 1.00 94.81 453 PHE A C 1
ATOM 3388 O O . PHE A 1 453 ? 4.786 11.833 -33.040 1.00 94.81 453 PHE A O 1
ATOM 3395 N N . ASP A 1 454 ? 3.538 9.965 -32.926 1.00 94.31 454 ASP A N 1
ATOM 3396 C CA . ASP A 1 454 ? 2.555 10.395 -33.914 1.00 94.31 454 ASP A CA 1
ATOM 3397 C C . ASP A 1 454 ? 1.715 11.532 -33.326 1.00 94.31 454 ASP A C 1
ATOM 3399 O O . ASP A 1 454 ? 1.179 11.422 -32.224 1.00 94.31 454 ASP A O 1
ATOM 3403 N N . ASP A 1 455 ? 1.641 12.658 -34.038 1.00 94.50 455 ASP A N 1
ATOM 3404 C CA . ASP A 1 455 ? 0.943 13.867 -33.589 1.00 94.50 455 ASP A CA 1
ATOM 3405 C C . ASP A 1 455 ? 1.417 14.386 -32.202 1.00 94.50 455 ASP A C 1
ATOM 3407 O O . ASP A 1 455 ? 0.706 15.136 -31.535 1.00 94.50 455 ASP A O 1
ATOM 3411 N N . THR A 1 456 ? 2.631 14.020 -31.757 1.00 96.44 456 THR A N 1
ATOM 3412 C CA . THR A 1 456 ? 3.252 14.558 -30.533 1.00 96.44 456 THR A CA 1
ATOM 3413 C C . THR A 1 456 ? 3.667 16.016 -30.735 1.00 96.44 456 THR A C 1
ATOM 3415 O O . THR A 1 456 ? 4.335 16.347 -31.719 1.00 96.44 456 THR A O 1
ATOM 3418 N N . GLU A 1 457 ? 3.378 16.884 -29.765 1.00 95.12 457 GLU A N 1
ATOM 3419 C CA . GLU A 1 457 ? 3.795 18.288 -29.774 1.00 95.12 457 GLU A CA 1
ATOM 3420 C C . GLU A 1 457 ? 5.059 18.512 -28.926 1.00 95.12 457 GLU A C 1
ATOM 3422 O O . GLU A 1 457 ? 5.069 18.311 -27.712 1.00 95.12 457 GLU A O 1
ATOM 3427 N N . PHE A 1 458 ? 6.135 18.998 -29.551 1.00 92.44 458 PHE A N 1
ATOM 3428 C CA . PHE A 1 458 ? 7.357 19.431 -28.867 1.00 92.44 458 PHE A CA 1
ATOM 3429 C C . PHE A 1 458 ? 7.497 20.957 -28.940 1.00 92.44 458 PHE A C 1
ATOM 3431 O O . PHE A 1 458 ? 8.009 21.500 -29.928 1.00 92.44 458 PHE A O 1
ATOM 3438 N N . LEU A 1 459 ? 7.103 21.676 -27.880 1.00 90.06 459 LEU A N 1
ATOM 3439 C CA . LEU A 1 459 ? 7.257 23.140 -27.830 1.00 90.06 459 LEU A CA 1
ATOM 3440 C C . LEU A 1 459 ? 8.730 23.562 -27.761 1.00 90.06 459 LEU A C 1
ATOM 3442 O O . LEU A 1 459 ? 9.119 24.603 -28.309 1.00 90.06 459 LEU A O 1
ATOM 3446 N N . VAL A 1 460 ? 9.558 22.733 -27.123 1.00 88.56 460 VAL A N 1
ATOM 3447 C CA . VAL A 1 460 ? 11.013 22.881 -27.064 1.00 88.56 460 VAL A CA 1
ATOM 3448 C C . VAL A 1 460 ? 11.680 21.618 -27.603 1.00 88.56 460 VAL A C 1
ATOM 3450 O O . VAL A 1 460 ? 11.207 20.505 -27.395 1.00 88.56 460 VAL A O 1
ATOM 3453 N N . GLU A 1 461 ? 12.801 21.791 -28.307 1.00 87.06 461 GLU A N 1
ATOM 3454 C CA . GLU A 1 461 ? 13.511 20.685 -28.952 1.00 87.06 461 GLU A CA 1
ATOM 3455 C C . GLU A 1 461 ? 13.904 19.575 -27.941 1.00 87.06 461 GLU A C 1
ATOM 3457 O O . GLU A 1 461 ? 14.537 19.882 -26.919 1.00 87.06 461 GLU A O 1
ATOM 3462 N N . PRO A 1 462 ? 13.555 18.298 -28.217 1.00 91.62 462 PRO A N 1
ATOM 3463 C CA . PRO A 1 462 ? 13.926 17.159 -27.383 1.00 91.62 462 PRO A CA 1
ATOM 3464 C C . PRO A 1 462 ? 15.422 16.839 -27.483 1.00 91.62 462 PRO A C 1
ATOM 3466 O O . PRO A 1 462 ? 16.072 17.053 -28.517 1.00 91.62 462 PRO A O 1
ATOM 3469 N N . VAL A 1 463 ? 15.969 16.256 -26.414 1.00 89.75 463 VAL A N 1
ATOM 3470 C CA . VAL A 1 463 ? 17.365 15.804 -26.355 1.00 89.75 463 VAL A CA 1
ATOM 3471 C C . VAL A 1 463 ? 17.434 14.281 -26.414 1.00 89.75 463 VAL A C 1
ATOM 3473 O O . VAL A 1 463 ? 16.883 13.590 -25.567 1.00 89.75 463 VAL A O 1
ATOM 3476 N N . PHE A 1 464 ? 18.182 13.750 -27.384 1.00 88.19 464 PHE A N 1
ATOM 3477 C CA . PHE A 1 464 ? 18.402 12.309 -27.575 1.00 88.19 464 PHE A CA 1
ATOM 3478 C C . PHE A 1 464 ? 19.883 11.913 -27.435 1.00 88.19 464 PHE A C 1
ATOM 3480 O O . PHE A 1 464 ? 20.346 10.960 -28.066 1.00 88.19 464 PHE A O 1
ATOM 3487 N N . GLU A 1 465 ? 20.673 12.640 -26.635 1.00 83.94 465 GLU A N 1
ATOM 3488 C CA . GLU A 1 465 ? 22.115 12.388 -26.522 1.00 83.94 465 GLU A CA 1
ATOM 3489 C C . GLU A 1 465 ? 22.388 10.954 -26.043 1.00 83.94 465 GLU A C 1
ATOM 3491 O O . GLU A 1 465 ? 22.001 10.545 -24.948 1.00 83.94 465 GLU A O 1
ATOM 3496 N N . ALA A 1 466 ? 23.072 10.166 -26.876 1.00 79.25 466 ALA A N 1
ATOM 3497 C CA . ALA A 1 466 ? 23.351 8.752 -26.623 1.00 79.25 466 ALA A CA 1
ATOM 3498 C C . ALA A 1 466 ? 22.102 7.876 -26.371 1.00 79.25 466 ALA A C 1
ATOM 3500 O O . ALA A 1 466 ? 22.241 6.765 -25.846 1.00 79.25 466 ALA A O 1
ATOM 3501 N N . ALA A 1 467 ? 20.909 8.344 -26.757 1.00 85.19 467 ALA A N 1
ATOM 3502 C CA . ALA A 1 467 ? 19.705 7.527 -26.786 1.00 85.19 467 ALA A CA 1
ATOM 3503 C C . ALA A 1 467 ? 19.859 6.399 -27.815 1.00 85.19 467 ALA A C 1
ATOM 3505 O O . ALA A 1 467 ? 20.579 6.515 -28.815 1.00 85.19 467 ALA A O 1
ATOM 3506 N N . ARG A 1 468 ? 19.208 5.269 -27.554 1.00 82.12 468 ARG A N 1
ATOM 3507 C CA . ARG A 1 468 ? 19.304 4.077 -28.391 1.00 82.12 468 ARG A CA 1
ATOM 3508 C C . ARG A 1 468 ? 17.915 3.600 -28.754 1.00 82.12 468 ARG A C 1
ATOM 3510 O O . ARG A 1 468 ? 17.120 3.295 -27.876 1.00 82.12 468 ARG A O 1
ATOM 3517 N N . PHE A 1 469 ? 17.690 3.474 -30.051 1.00 80.75 469 PHE A N 1
ATOM 3518 C CA . PHE A 1 469 ? 16.461 2.944 -30.608 1.00 80.75 469 PHE A CA 1
ATOM 3519 C C . PHE A 1 469 ? 16.744 1.611 -31.297 1.00 80.75 469 PHE A C 1
ATOM 3521 O O . PHE A 1 469 ? 17.842 1.408 -31.836 1.00 80.75 469 PHE A O 1
ATOM 3528 N N . ALA A 1 470 ? 15.771 0.711 -31.249 1.00 74.12 470 ALA A N 1
ATOM 3529 C CA . ALA A 1 470 ? 15.764 -0.555 -31.968 1.00 74.12 470 ALA A CA 1
ATOM 3530 C C . ALA A 1 470 ? 15.253 -0.366 -33.409 1.00 74.12 470 ALA A C 1
ATOM 3532 O O . ALA A 1 470 ? 15.871 -0.845 -34.362 1.00 74.12 470 ALA A O 1
ATOM 3533 N N . SER A 1 471 ? 14.190 0.421 -33.582 1.00 74.56 471 SER A N 1
ATOM 3534 C CA . SER A 1 471 ? 13.694 0.922 -34.869 1.00 74.56 471 SER A CA 1
ATOM 3535 C C . SER A 1 471 ? 13.902 2.431 -34.972 1.00 74.56 471 SER A C 1
ATOM 3537 O O . SER A 1 471 ? 13.934 3.130 -33.964 1.00 74.56 471 SER A O 1
ATOM 3539 N N . ARG A 1 472 ? 14.082 2.964 -36.186 1.00 75.38 472 ARG A N 1
ATOM 3540 C CA . ARG A 1 472 ? 14.186 4.419 -36.365 1.00 75.38 472 ARG A CA 1
ATOM 3541 C C . ARG A 1 472 ? 12.818 5.039 -36.025 1.00 75.38 472 ARG A C 1
ATOM 3543 O O . ARG A 1 472 ? 11.857 4.619 -36.665 1.00 75.38 472 ARG A O 1
ATOM 3550 N N . PRO A 1 473 ? 12.720 5.973 -35.061 1.00 81.06 473 PRO A N 1
ATOM 3551 C CA . PRO A 1 473 ? 11.473 6.699 -34.811 1.00 81.06 473 PRO A CA 1
ATOM 3552 C C . PRO A 1 473 ? 11.110 7.571 -36.019 1.00 81.06 473 PRO A C 1
ATOM 3554 O O . PRO A 1 473 ? 12.006 8.131 -36.657 1.00 81.06 473 PRO A O 1
ATOM 3557 N N . ASP A 1 474 ? 9.820 7.672 -36.330 1.00 82.56 474 ASP A N 1
ATOM 3558 C CA . ASP A 1 474 ? 9.303 8.603 -37.334 1.00 82.56 474 ASP A CA 1
ATOM 3559 C C . ASP A 1 474 ? 8.920 9.919 -36.644 1.00 82.56 474 ASP A C 1
ATOM 3561 O O . ASP A 1 474 ? 8.072 9.939 -35.763 1.00 82.56 474 ASP A O 1
ATOM 3565 N N . PHE A 1 475 ? 9.580 11.015 -37.019 1.00 82.88 475 PHE A N 1
ATOM 3566 C CA . PHE A 1 475 ? 9.282 12.358 -36.507 1.00 82.88 475 PHE A CA 1
ATOM 3567 C C . PHE A 1 475 ? 8.585 13.238 -37.552 1.00 82.88 475 PHE A C 1
ATOM 3569 O O . PHE A 1 475 ? 8.411 14.434 -37.329 1.00 82.88 475 PHE A O 1
ATOM 3576 N N . THR A 1 476 ? 8.226 12.693 -38.719 1.00 81.88 476 THR A N 1
ATOM 3577 C CA . THR A 1 476 ? 7.621 13.478 -39.810 1.00 81.88 476 THR A CA 1
ATOM 3578 C C . THR A 1 476 ? 6.191 13.918 -39.511 1.00 81.88 476 THR A C 1
ATOM 3580 O O . THR A 1 476 ? 5.713 14.879 -40.115 1.00 81.88 476 THR A O 1
ATOM 3583 N N . VAL A 1 477 ? 5.545 13.231 -38.572 1.00 85.94 477 VAL A N 1
ATOM 3584 C CA . VAL A 1 477 ? 4.189 13.486 -38.079 1.00 85.94 477 VAL A CA 1
ATOM 3585 C C . VAL A 1 477 ? 4.171 14.131 -36.686 1.00 85.94 477 VAL A C 1
ATOM 3587 O O . VAL A 1 477 ? 3.099 14.376 -36.157 1.00 85.94 477 VAL A O 1
ATOM 3590 N N . ALA A 1 478 ? 5.336 14.451 -36.111 1.00 87.44 478 ALA A N 1
ATOM 3591 C CA . ALA A 1 478 ? 5.434 15.217 -34.868 1.00 87.44 478 ALA A CA 1
ATOM 3592 C C . ALA A 1 478 ? 5.432 16.732 -35.147 1.00 87.44 478 ALA A C 1
ATOM 3594 O O . ALA A 1 478 ? 5.978 17.204 -36.153 1.00 87.44 478 ALA A O 1
ATOM 3595 N N . GLU A 1 479 ? 4.870 17.518 -34.232 1.00 86.44 479 GLU A N 1
ATOM 3596 C CA . GLU A 1 479 ? 4.775 18.971 -34.350 1.00 86.44 479 GLU A CA 1
ATOM 3597 C C . GLU A 1 479 ? 5.917 19.684 -33.605 1.00 86.44 479 GLU A C 1
ATOM 3599 O O . GLU A 1 479 ? 6.172 19.452 -32.424 1.00 86.44 479 GLU A O 1
ATOM 3604 N N . PHE A 1 480 ? 6.600 20.610 -34.294 1.00 85.75 480 PHE A N 1
ATOM 3605 C CA . PHE A 1 480 ? 7.668 21.452 -33.731 1.00 85.75 480 PHE A CA 1
ATOM 3606 C C . PHE A 1 480 ? 7.380 22.941 -33.988 1.00 85.75 480 PHE A C 1
ATOM 3608 O O . PHE A 1 480 ? 7.924 23.522 -34.938 1.00 85.75 480 PHE A O 1
ATOM 3615 N N . PRO A 1 481 ? 6.546 23.601 -33.163 1.00 78.06 481 PRO A N 1
ATOM 3616 C CA . PRO A 1 481 ? 6.056 24.954 -33.447 1.00 78.06 481 PRO A CA 1
ATOM 3617 C C . PRO A 1 481 ? 7.151 26.028 -33.529 1.00 78.06 481 PRO A C 1
ATOM 3619 O O . PRO A 1 481 ? 6.980 27.051 -34.194 1.00 78.06 481 PRO A O 1
ATOM 3622 N N . THR A 1 482 ? 8.280 25.821 -32.849 1.00 67.19 482 THR A N 1
ATOM 3623 C CA . THR A 1 482 ? 9.354 26.816 -32.704 1.00 67.19 482 THR A CA 1
ATOM 3624 C C . THR A 1 482 ? 10.444 26.740 -33.782 1.00 67.19 482 THR A C 1
ATOM 3626 O O . THR A 1 482 ? 11.212 27.692 -33.912 1.00 67.19 482 THR A O 1
ATOM 3629 N N . ASP A 1 483 ? 10.473 25.685 -34.608 1.00 62.00 483 ASP A N 1
ATOM 3630 C CA . ASP A 1 483 ? 11.577 25.370 -35.538 1.00 62.00 483 ASP A CA 1
ATOM 3631 C C . ASP A 1 483 ? 11.097 25.103 -36.986 1.00 62.00 483 ASP A C 1
ATOM 3633 O O . ASP A 1 483 ? 11.575 24.201 -37.673 1.00 62.00 483 ASP A O 1
ATOM 3637 N N . VAL A 1 484 ? 10.163 25.925 -37.481 1.00 57.38 484 VAL A N 1
ATOM 3638 C CA . VAL A 1 484 ? 9.464 25.763 -38.782 1.00 57.38 484 VAL A CA 1
ATOM 3639 C C . VAL A 1 484 ? 10.393 25.721 -40.024 1.00 57.38 484 VAL A C 1
ATOM 3641 O O . VAL A 1 484 ? 9.945 25.368 -41.110 1.00 57.38 484 VAL A O 1
ATOM 3644 N N . ASP A 1 485 ? 11.694 26.004 -39.886 1.00 59.44 485 ASP A N 1
ATOM 3645 C CA . ASP A 1 485 ? 12.656 26.089 -41.000 1.00 59.44 485 ASP A CA 1
ATOM 3646 C C . ASP A 1 485 ? 13.795 25.037 -40.969 1.00 59.44 485 ASP A C 1
ATOM 3648 O O . ASP A 1 485 ? 14.720 25.122 -41.783 1.00 59.44 485 ASP A O 1
ATOM 3652 N N . VAL A 1 486 ? 13.777 24.052 -40.057 1.00 64.31 486 VAL A N 1
ATOM 3653 C CA . VAL A 1 486 ? 14.812 22.995 -40.004 1.00 64.31 486 VAL A CA 1
ATOM 3654 C C . VAL A 1 486 ? 14.351 21.745 -40.757 1.00 64.31 486 VAL A C 1
ATOM 3656 O O . VAL A 1 486 ? 13.327 21.157 -40.421 1.00 64.31 486 VAL A O 1
ATOM 3659 N N . ASP A 1 487 ? 15.133 21.317 -41.754 1.00 70.06 487 ASP A N 1
ATOM 3660 C CA . ASP A 1 487 ? 14.919 20.060 -42.484 1.00 70.06 487 ASP A CA 1
ATOM 3661 C C . ASP A 1 487 ? 14.877 18.867 -41.498 1.00 70.06 487 ASP A C 1
ATOM 3663 O O . ASP A 1 487 ? 15.816 18.720 -40.703 1.00 70.06 487 ASP A O 1
ATOM 3667 N N . PRO A 1 488 ? 13.832 18.012 -41.525 1.00 68.94 488 PRO A N 1
ATOM 3668 C CA . PRO A 1 488 ? 13.756 16.803 -40.705 1.00 68.94 488 PRO A CA 1
ATOM 3669 C C . PRO A 1 488 ? 15.029 15.948 -40.751 1.00 68.94 488 PRO A C 1
ATOM 3671 O O . PRO A 1 488 ? 15.500 15.499 -39.704 1.00 68.94 488 PRO A O 1
ATOM 3674 N N . GLU A 1 489 ? 15.661 15.806 -41.925 1.00 68.31 489 GLU A N 1
ATOM 3675 C CA . GLU A 1 489 ? 16.907 15.039 -42.051 1.00 68.31 489 GLU A CA 1
ATOM 3676 C C . GLU A 1 489 ? 18.058 15.661 -41.244 1.00 68.31 489 GLU A C 1
ATOM 3678 O O . GLU A 1 489 ? 18.904 14.950 -40.693 1.00 68.31 489 GLU A O 1
ATOM 3683 N N . ASP A 1 490 ? 18.117 16.991 -41.161 1.00 69.75 490 ASP A N 1
ATOM 3684 C CA . ASP A 1 490 ? 19.143 17.692 -40.392 1.00 69.75 490 ASP A CA 1
ATOM 3685 C C . ASP A 1 490 ? 18.889 17.586 -38.879 1.00 69.75 490 ASP A C 1
ATOM 3687 O O . ASP A 1 490 ? 19.853 17.497 -38.110 1.00 69.75 490 ASP A O 1
ATOM 3691 N N . ARG A 1 491 ? 17.627 17.499 -38.429 1.00 73.12 491 ARG A N 1
ATOM 3692 C CA . ARG A 1 491 ? 17.291 17.210 -37.018 1.00 73.12 491 ARG A CA 1
ATOM 3693 C C . ARG A 1 491 ? 17.778 15.825 -36.609 1.00 73.12 491 ARG A C 1
ATOM 3695 O O . ARG A 1 491 ? 18.524 15.690 -35.641 1.00 73.12 491 ARG A O 1
ATOM 3702 N N . GLU A 1 492 ? 17.463 14.812 -37.404 1.00 68.12 492 GLU A N 1
ATOM 3703 C CA . GLU A 1 492 ? 17.881 13.435 -37.135 1.00 68.12 492 GLU A CA 1
ATOM 3704 C C . GLU A 1 492 ? 19.409 13.274 -37.169 1.00 68.12 492 GLU A C 1
ATOM 3706 O O . GLU A 1 492 ? 19.983 12.517 -36.377 1.00 68.12 492 GLU A O 1
ATOM 3711 N N . ARG A 1 493 ? 20.101 14.028 -38.039 1.00 65.81 493 ARG A N 1
ATOM 3712 C CA . ARG A 1 493 ? 21.572 14.110 -38.042 1.00 65.81 493 ARG A CA 1
ATOM 3713 C C . ARG A 1 493 ? 22.116 14.719 -36.751 1.00 65.81 493 ARG A C 1
ATOM 3715 O O . ARG A 1 493 ? 23.109 14.202 -36.236 1.00 65.81 493 ARG A O 1
ATOM 3722 N N . ARG A 1 494 ? 21.490 15.778 -36.214 1.00 68.44 494 ARG A N 1
ATOM 3723 C CA . ARG A 1 494 ? 21.870 16.373 -34.914 1.00 68.44 494 ARG A CA 1
ATOM 3724 C C . ARG A 1 494 ? 21.697 15.377 -33.769 1.00 68.44 494 ARG A C 1
ATOM 3726 O O . ARG A 1 494 ? 22.576 15.294 -32.914 1.00 68.44 494 ARG A O 1
ATOM 3733 N N . TRP A 1 495 ? 20.626 14.587 -33.791 1.00 71.19 495 TRP A N 1
ATOM 3734 C CA . TRP A 1 495 ? 20.355 13.543 -32.795 1.00 71.19 495 TRP A CA 1
ATOM 3735 C C . TRP A 1 495 ? 21.216 12.285 -32.959 1.00 71.19 495 TRP A C 1
ATOM 3737 O O . TRP A 1 495 ? 21.221 11.426 -32.082 1.00 71.19 495 TRP A O 1
ATOM 3747 N N . GLN A 1 496 ? 21.981 12.181 -34.053 1.00 64.56 496 GLN A N 1
ATOM 3748 C CA . GLN A 1 496 ? 22.861 11.049 -34.348 1.00 64.56 496 GLN A CA 1
ATOM 3749 C C . GLN A 1 496 ? 22.134 9.696 -34.252 1.00 64.56 496 GLN A C 1
ATOM 3751 O O . GLN A 1 496 ? 22.723 8.722 -33.789 1.00 64.56 496 GLN A O 1
ATOM 3756 N N . LEU A 1 497 ? 20.870 9.603 -34.682 1.00 63.78 497 LEU A N 1
ATOM 3757 C CA . LEU A 1 497 ? 20.069 8.380 -34.545 1.00 63.78 497 LEU A CA 1
ATOM 3758 C C . LEU A 1 497 ? 20.732 7.214 -35.309 1.00 63.78 497 LEU A C 1
ATOM 3760 O O . LEU A 1 497 ? 20.897 7.234 -36.532 1.00 63.78 497 LEU A O 1
ATOM 3764 N N . VAL A 1 498 ? 21.214 6.208 -34.569 1.00 59.53 498 VAL A N 1
ATOM 3765 C CA . VAL A 1 498 ? 22.108 5.161 -35.096 1.00 59.53 498 VAL A CA 1
ATOM 3766 C C . VAL A 1 498 ? 21.351 3.905 -35.530 1.00 59.53 498 VAL A C 1
ATOM 3768 O O . VAL A 1 498 ? 21.433 2.894 -34.843 1.00 59.53 498 VAL A O 1
ATOM 3771 N N . LEU A 1 499 ? 20.649 3.936 -36.669 1.00 64.31 499 LEU A N 1
ATOM 3772 C CA . LEU A 1 499 ? 20.054 2.743 -37.304 1.00 64.31 499 LEU A CA 1
ATOM 3773 C C . LEU A 1 499 ? 20.059 2.839 -38.841 1.00 64.31 499 LEU A C 1
ATOM 3775 O O . LEU A 1 499 ? 20.134 3.938 -39.391 1.00 64.31 499 LEU A O 1
ATOM 3779 N N . VAL A 1 500 ? 20.011 1.691 -39.528 1.00 68.38 500 VAL A N 1
ATOM 3780 C CA . VAL A 1 500 ? 19.735 1.603 -40.978 1.00 68.38 500 VAL A CA 1
ATOM 3781 C C . VAL A 1 500 ? 18.260 1.261 -41.211 1.00 68.38 500 VAL A C 1
ATOM 3783 O O . VAL A 1 500 ? 17.613 0.697 -40.329 1.00 68.38 500 VAL A O 1
ATOM 3786 N N . HIS A 1 501 ? 17.719 1.598 -42.385 1.00 70.25 501 HIS A N 1
ATOM 3787 C CA . HIS A 1 501 ? 16.333 1.268 -42.737 1.00 70.25 501 HIS A CA 1
ATOM 3788 C C . HIS A 1 501 ? 16.156 -0.254 -42.916 1.00 70.25 501 HIS A C 1
ATOM 3790 O O . HIS A 1 501 ? 17.014 -0.864 -43.561 1.00 70.25 501 HIS A O 1
ATOM 3796 N N . PRO A 1 502 ? 15.064 -0.875 -42.426 1.00 77.31 502 PRO A N 1
ATOM 3797 C CA . PRO A 1 502 ? 14.818 -2.316 -42.585 1.00 77.31 502 PRO A CA 1
ATOM 3798 C C . PRO A 1 502 ? 14.858 -2.805 -44.041 1.00 77.31 502 PRO A C 1
ATOM 3800 O O . PRO A 1 502 ? 15.350 -3.893 -44.316 1.00 77.31 502 PRO A O 1
ATOM 3803 N N . GLU A 1 503 ? 14.444 -1.966 -44.994 1.00 77.31 503 GLU A N 1
ATOM 3804 C CA . GLU A 1 503 ? 14.499 -2.258 -46.436 1.00 77.31 503 GLU A CA 1
ATOM 3805 C C . GLU A 1 503 ? 15.926 -2.451 -46.982 1.00 77.31 503 GLU A C 1
ATOM 3807 O O . GLU A 1 503 ? 16.110 -3.010 -48.060 1.00 77.31 503 GLU A O 1
ATOM 3812 N N . SER A 1 504 ? 16.950 -1.993 -46.253 1.00 83.56 504 SER A N 1
ATOM 3813 C CA . SER A 1 504 ? 18.358 -2.194 -46.622 1.00 83.56 504 SER A CA 1
ATOM 3814 C C . SER A 1 504 ? 18.904 -3.571 -46.227 1.00 83.56 504 SER A C 1
ATOM 3816 O O . SER A 1 504 ? 20.021 -3.922 -46.616 1.00 83.56 504 SER A O 1
ATOM 3818 N N . LEU A 1 505 ? 18.140 -4.360 -45.463 1.00 89.62 505 LEU A N 1
ATOM 3819 C CA . LEU A 1 505 ? 18.525 -5.713 -45.081 1.00 89.62 505 LEU A CA 1
ATOM 3820 C C . LEU A 1 505 ? 18.427 -6.656 -46.285 1.00 89.62 505 LEU A C 1
ATOM 3822 O O . LEU A 1 505 ? 17.436 -6.682 -47.012 1.00 89.62 505 LEU A O 1
ATOM 3826 N N . VAL A 1 506 ? 19.462 -7.469 -46.483 1.00 91.31 506 VAL A N 1
ATOM 3827 C CA . VAL A 1 506 ? 19.530 -8.436 -47.581 1.00 91.31 506 VAL A CA 1
ATOM 3828 C C . VAL A 1 506 ? 19.029 -9.791 -47.097 1.00 91.31 506 VAL A C 1
ATOM 3830 O O . VAL A 1 506 ? 19.395 -10.223 -46.003 1.00 91.31 506 VAL A O 1
ATOM 3833 N N . ASN A 1 507 ? 18.210 -10.459 -47.920 1.00 91.38 507 ASN A N 1
ATOM 3834 C CA . ASN A 1 507 ? 17.637 -11.781 -47.634 1.00 91.38 507 ASN A CA 1
ATOM 3835 C C . ASN A 1 507 ? 16.871 -11.850 -46.294 1.00 91.38 507 ASN A C 1
ATOM 3837 O O . ASN A 1 507 ? 16.816 -12.902 -45.658 1.00 91.38 507 ASN A O 1
ATOM 3841 N N . ASN A 1 508 ? 16.286 -10.726 -45.866 1.00 89.88 508 ASN A N 1
ATOM 3842 C CA . ASN A 1 508 ? 15.413 -10.669 -44.697 1.00 89.88 508 ASN A CA 1
ATOM 3843 C C . ASN A 1 508 ? 14.163 -11.542 -44.920 1.00 89.88 508 ASN A C 1
ATOM 3845 O O . ASN A 1 508 ? 13.557 -11.501 -45.993 1.00 89.88 508 ASN A O 1
ATOM 3849 N N . GLY A 1 509 ? 13.800 -12.347 -43.923 1.00 88.69 509 GLY A N 1
ATOM 3850 C CA . GLY A 1 509 ? 12.713 -13.322 -43.975 1.00 88.69 509 GLY A CA 1
ATOM 3851 C C . GLY A 1 509 ? 13.058 -14.637 -44.685 1.00 88.69 509 GLY A C 1
ATOM 3852 O O . GLY A 1 509 ? 12.180 -15.489 -44.823 1.00 88.69 509 GLY A O 1
ATOM 3853 N N . TYR A 1 510 ? 14.303 -14.844 -45.142 1.00 92.88 510 TYR A N 1
ATOM 3854 C CA . TYR A 1 510 ? 14.711 -16.135 -45.709 1.00 92.88 510 TYR A CA 1
ATOM 3855 C C . TYR A 1 510 ? 14.595 -17.235 -44.647 1.00 92.88 510 TYR A C 1
ATOM 3857 O O . TYR A 1 510 ? 15.123 -17.089 -43.546 1.00 92.88 510 TYR A O 1
ATOM 3865 N N . ALA A 1 511 ? 13.925 -18.339 -44.978 1.00 92.12 511 ALA A N 1
ATOM 3866 C CA . ALA A 1 511 ? 13.706 -19.456 -44.066 1.00 92.12 511 ALA A CA 1
ATOM 3867 C C . ALA A 1 511 ? 14.408 -20.719 -44.579 1.00 92.12 511 ALA A C 1
ATOM 3869 O O . ALA A 1 511 ? 14.162 -21.166 -45.698 1.00 92.12 511 ALA A O 1
ATOM 3870 N N . LEU A 1 512 ? 15.251 -21.309 -43.734 1.00 92.44 512 LEU A N 1
ATOM 3871 C CA . LEU A 1 512 ? 15.995 -22.537 -43.994 1.00 92.44 512 LEU A CA 1
ATOM 3872 C C . LEU A 1 512 ? 15.456 -23.674 -43.104 1.00 92.44 512 LEU A C 1
ATOM 3874 O O . LEU A 1 512 ? 15.519 -23.555 -41.876 1.00 92.44 512 LEU A O 1
ATOM 3878 N N . PRO A 1 513 ? 14.938 -24.782 -43.660 1.00 91.50 513 PRO A N 1
ATOM 3879 C CA . PRO A 1 513 ? 14.478 -25.918 -42.861 1.00 91.50 513 PRO A CA 1
ATOM 3880 C C . PRO A 1 513 ? 15.617 -26.558 -42.053 1.00 91.50 513 PRO A C 1
ATOM 3882 O O . PRO A 1 513 ? 16.699 -26.804 -42.583 1.00 91.50 513 PRO A O 1
ATOM 3885 N N . ILE A 1 514 ? 15.376 -26.898 -40.779 1.00 87.44 514 ILE A N 1
ATOM 3886 C CA . ILE A 1 514 ? 16.409 -27.510 -39.916 1.00 87.44 514 ILE A CA 1
ATOM 3887 C C . ILE A 1 514 ? 16.875 -28.869 -40.457 1.00 87.44 514 ILE A C 1
ATOM 3889 O O . ILE A 1 514 ? 18.030 -29.235 -40.253 1.00 87.44 514 ILE A O 1
ATOM 3893 N N . GLU A 1 515 ? 16.025 -29.603 -41.181 1.00 85.88 515 GLU A N 1
ATOM 3894 C CA . GLU A 1 515 ? 16.396 -30.876 -41.816 1.00 85.88 515 GLU A CA 1
ATOM 3895 C C . GLU A 1 515 ? 17.610 -30.727 -42.750 1.00 85.88 515 GLU A C 1
ATOM 3897 O O . GLU A 1 515 ? 18.458 -31.617 -42.796 1.00 85.88 515 GLU A O 1
ATOM 3902 N N . GLU A 1 516 ? 17.762 -29.570 -43.406 1.00 85.12 516 GLU A N 1
ATOM 3903 C CA . GLU A 1 516 ? 18.899 -29.257 -44.284 1.00 85.12 516 GLU A CA 1
ATOM 3904 C C . GLU A 1 516 ? 20.204 -28.984 -43.522 1.00 85.12 516 GLU A C 1
ATOM 3906 O O . GLU A 1 516 ? 21.284 -28.953 -44.112 1.00 85.12 516 GLU A O 1
ATOM 3911 N N . LEU A 1 517 ? 20.113 -28.809 -42.204 1.00 85.69 517 LEU A N 1
ATOM 3912 C CA . LEU A 1 517 ? 21.243 -28.635 -41.295 1.00 85.69 517 LEU A CA 1
ATOM 3913 C C . LEU A 1 517 ? 21.622 -29.938 -40.574 1.00 85.69 517 LEU A C 1
ATOM 3915 O O . LEU A 1 517 ? 22.591 -29.955 -39.815 1.00 85.69 517 LEU A O 1
ATOM 3919 N N . THR A 1 518 ? 20.866 -31.022 -40.780 1.00 76.81 518 THR A N 1
ATOM 3920 C CA . THR A 1 518 ? 21.089 -32.320 -40.128 1.00 76.81 518 THR A CA 1
ATOM 3921 C C . THR A 1 518 ? 21.685 -33.346 -41.094 1.00 76.81 518 THR A C 1
ATOM 3923 O O . THR A 1 518 ? 21.214 -33.507 -42.214 1.00 76.81 518 THR A O 1
ATOM 3926 N N . GLY A 1 519 ? 22.711 -34.087 -40.660 1.00 75.19 519 GLY A N 1
ATOM 3927 C CA . GLY A 1 519 ? 23.383 -35.089 -41.500 1.00 75.19 519 GLY A CA 1
ATOM 3928 C C . GLY A 1 519 ? 24.442 -34.490 -42.436 1.00 75.19 519 GLY A C 1
ATOM 3929 O O . GLY A 1 519 ? 25.228 -33.645 -42.017 1.00 75.19 519 GLY A O 1
ATOM 3930 N N . GLU A 1 520 ? 24.508 -34.963 -43.686 1.00 75.31 520 GLU A N 1
ATOM 3931 C CA . GLU A 1 520 ? 25.415 -34.413 -44.706 1.00 75.31 520 GLU A CA 1
ATOM 3932 C C . GLU A 1 520 ? 24.767 -33.201 -45.392 1.00 75.31 520 GLU A C 1
ATOM 3934 O O . GLU A 1 520 ? 23.786 -33.345 -46.119 1.00 75.31 520 GLU A O 1
ATOM 3939 N N . PHE A 1 521 ? 25.339 -32.015 -45.187 1.00 79.94 521 PHE A N 1
ATOM 3940 C CA . PHE A 1 521 ? 24.910 -30.763 -45.816 1.00 79.94 521 PHE A CA 1
ATOM 3941 C C . PHE A 1 521 ? 25.975 -30.230 -46.786 1.00 79.94 521 PHE A C 1
ATOM 3943 O O . PHE A 1 521 ? 27.160 -30.562 -46.694 1.00 79.94 521 PHE A O 1
ATOM 3950 N N . VAL A 1 522 ? 25.555 -29.397 -47.743 1.00 79.00 522 VAL A N 1
ATOM 3951 C CA . VAL A 1 522 ? 26.431 -28.848 -48.790 1.00 79.00 522 VAL A CA 1
ATOM 3952 C C . VAL A 1 522 ? 26.840 -27.420 -48.437 1.00 79.00 522 VAL A C 1
ATOM 3954 O O . VAL A 1 522 ? 25.996 -26.579 -48.151 1.00 79.00 522 VAL A O 1
ATOM 3957 N N . VAL A 1 523 ? 28.143 -27.140 -48.503 1.00 81.50 523 VAL A N 1
ATOM 3958 C CA . VAL A 1 523 ? 28.713 -25.793 -48.351 1.00 81.50 523 VAL A CA 1
ATOM 3959 C C . VAL A 1 523 ? 29.402 -25.400 -49.663 1.00 81.50 523 VAL A C 1
ATOM 3961 O O . VAL A 1 523 ? 30.132 -26.229 -50.220 1.00 81.50 523 VAL A O 1
ATOM 3964 N N . PRO A 1 524 ? 29.231 -24.164 -50.173 1.00 81.25 524 PRO A N 1
ATOM 3965 C CA . PRO A 1 524 ? 29.893 -23.736 -51.401 1.00 81.25 524 PRO A CA 1
ATOM 3966 C C . PRO A 1 524 ? 31.416 -23.849 -51.312 1.00 81.25 524 PRO A C 1
ATOM 3968 O O . PRO A 1 524 ? 32.037 -23.460 -50.321 1.00 81.25 524 PRO A O 1
ATOM 3971 N N . ALA A 1 525 ? 32.046 -24.323 -52.389 1.00 81.25 525 ALA A N 1
ATOM 3972 C CA . ALA A 1 525 ? 33.497 -24.523 -52.434 1.00 81.25 525 ALA A CA 1
ATOM 3973 C C . ALA A 1 525 ? 34.296 -23.232 -52.159 1.00 81.25 525 ALA A C 1
ATOM 3975 O O . ALA A 1 525 ? 35.394 -23.294 -51.614 1.00 81.25 525 ALA A O 1
ATOM 3976 N N . GLY A 1 526 ? 33.741 -22.064 -52.506 1.00 81.88 526 GLY A N 1
ATOM 3977 C CA . GLY A 1 526 ? 34.363 -20.758 -52.267 1.00 81.88 526 GLY A CA 1
ATOM 3978 C C . GLY A 1 526 ? 34.391 -20.313 -50.801 1.00 81.88 526 GLY A C 1
ATOM 3979 O O . GLY A 1 526 ? 35.132 -19.392 -50.481 1.00 81.88 526 GLY A O 1
ATOM 3980 N N . VAL A 1 527 ? 33.622 -20.959 -49.915 1.00 85.94 527 VAL A N 1
ATOM 3981 C CA . VAL A 1 527 ? 33.546 -20.620 -48.480 1.00 85.94 527 VAL A CA 1
ATOM 3982 C C . VAL A 1 527 ? 33.902 -21.798 -47.571 1.00 85.94 527 VAL A C 1
ATOM 3984 O O . VAL A 1 527 ? 33.861 -21.679 -46.349 1.00 85.94 527 VAL A O 1
ATOM 3987 N N . SER A 1 528 ? 34.321 -22.941 -48.129 1.00 81.62 528 SER A N 1
ATOM 3988 C CA . SER A 1 528 ? 34.671 -24.134 -47.343 1.00 81.62 528 SER A CA 1
ATOM 3989 C C . SER A 1 528 ? 35.846 -23.905 -46.383 1.00 81.62 528 SER A C 1
ATOM 3991 O O . SER A 1 528 ? 36.019 -24.641 -45.411 1.00 81.62 528 SER A O 1
ATOM 3993 N N . HIS A 1 529 ? 36.682 -22.886 -46.625 1.00 81.81 529 HIS A N 1
ATOM 3994 C CA . HIS A 1 529 ? 37.753 -22.505 -45.699 1.00 81.81 529 HIS A CA 1
ATOM 3995 C C . HIS A 1 529 ? 37.224 -21.955 -44.371 1.00 81.81 529 HIS A C 1
ATOM 3997 O O . HIS A 1 529 ? 37.933 -22.078 -43.376 1.00 81.81 529 HIS A O 1
ATOM 4003 N N . LEU A 1 530 ? 36.001 -21.414 -44.335 1.00 84.38 530 LEU A N 1
ATOM 4004 C CA . LEU A 1 530 ? 35.373 -20.853 -43.132 1.00 84.38 530 LEU A CA 1
ATOM 4005 C C . LEU A 1 530 ? 34.888 -21.913 -42.137 1.00 84.38 530 LEU A C 1
ATOM 4007 O O . LEU A 1 530 ? 34.658 -21.596 -40.974 1.00 84.38 530 LEU A O 1
ATOM 4011 N N . VAL A 1 531 ? 34.782 -23.170 -42.571 1.00 75.69 531 VAL A N 1
ATOM 4012 C CA . VAL A 1 531 ? 34.438 -24.312 -41.707 1.00 75.69 531 VAL A CA 1
ATOM 4013 C C . VAL A 1 531 ? 35.669 -24.829 -40.944 1.00 75.69 531 VAL A C 1
ATOM 4015 O O . VAL A 1 531 ? 35.543 -25.508 -39.932 1.00 75.69 531 VAL A O 1
ATOM 4018 N N . ASN A 1 532 ? 36.883 -24.515 -41.410 1.00 71.38 532 ASN A N 1
ATOM 4019 C CA . ASN A 1 532 ? 38.115 -25.110 -40.892 1.00 71.38 532 ASN A CA 1
ATOM 4020 C C . ASN A 1 532 ? 38.764 -24.244 -39.801 1.00 71.38 532 ASN A C 1
ATOM 4022 O O . ASN A 1 532 ? 39.515 -23.309 -40.104 1.00 71.38 532 ASN A O 1
ATOM 4026 N N . ASP A 1 533 ? 38.553 -24.603 -38.533 1.00 65.75 533 ASP A N 1
ATOM 4027 C CA . ASP A 1 533 ? 39.147 -23.876 -37.409 1.00 65.75 533 ASP A CA 1
ATOM 4028 C C . ASP A 1 533 ? 40.661 -24.054 -37.306 1.00 65.75 533 ASP A C 1
ATOM 4030 O O . ASP A 1 533 ? 41.228 -25.144 -37.406 1.00 65.75 533 ASP A O 1
ATOM 4034 N N . ARG A 1 534 ? 41.345 -22.934 -37.064 1.00 73.31 534 ARG A N 1
ATOM 4035 C CA . ARG A 1 534 ? 42.783 -22.898 -36.803 1.00 73.31 534 ARG A CA 1
ATOM 4036 C C . ARG A 1 534 ? 43.011 -22.190 -35.482 1.00 73.31 534 ARG A C 1
ATOM 4038 O O . ARG A 1 534 ? 42.877 -20.972 -35.417 1.00 73.31 534 ARG A O 1
ATOM 4045 N N . LEU A 1 535 ? 43.461 -22.931 -34.466 1.00 79.31 535 LEU A N 1
ATOM 4046 C CA . LEU A 1 535 ? 43.822 -22.385 -33.150 1.00 79.31 535 LEU A CA 1
ATOM 4047 C C . LEU A 1 535 ? 44.734 -21.146 -33.255 1.00 79.31 535 LEU A C 1
ATOM 4049 O O . LEU A 1 535 ? 44.602 -20.203 -32.481 1.00 79.31 535 LEU A O 1
ATOM 4053 N N . SER A 1 536 ? 45.651 -21.120 -34.228 1.00 80.88 536 SER A N 1
ATOM 4054 C CA . SER A 1 536 ? 46.508 -19.959 -34.499 1.00 80.88 536 SER A CA 1
ATOM 4055 C C . SER A 1 536 ? 45.740 -18.730 -35.001 1.00 80.88 536 SER A C 1
ATOM 4057 O O . SER A 1 536 ? 46.075 -17.615 -34.610 1.00 80.88 536 SER A O 1
ATOM 4059 N N . ARG A 1 537 ? 44.702 -18.918 -35.825 1.00 82.56 537 ARG A N 1
ATOM 4060 C CA . ARG A 1 537 ? 43.855 -17.842 -36.359 1.00 82.56 537 ARG A CA 1
ATOM 4061 C C . ARG A 1 537 ? 42.941 -17.267 -35.279 1.00 82.56 537 ARG A C 1
ATOM 4063 O O . ARG A 1 537 ? 42.899 -16.054 -35.130 1.00 82.56 537 ARG A O 1
ATOM 4070 N N . THR A 1 538 ? 42.311 -18.109 -34.464 1.00 85.69 538 THR A N 1
ATOM 4071 C CA . THR A 1 538 ? 41.505 -17.663 -33.313 1.00 85.69 538 THR A CA 1
ATOM 4072 C C . THR A 1 538 ? 42.357 -16.872 -32.309 1.00 85.69 538 THR A C 1
ATOM 4074 O O . THR A 1 538 ? 41.937 -15.820 -31.832 1.00 85.69 538 THR A O 1
ATOM 4077 N N . LYS A 1 539 ? 43.603 -17.305 -32.036 1.00 85.44 539 LYS A N 1
ATOM 4078 C CA . LYS A 1 539 ? 44.544 -16.550 -31.179 1.00 85.44 539 LYS A CA 1
ATOM 4079 C C . LYS A 1 539 ? 44.863 -15.170 -31.752 1.00 85.44 539 LYS A C 1
ATOM 4081 O O . LYS A 1 539 ? 44.860 -14.195 -31.006 1.00 85.44 539 LYS A O 1
ATOM 4086 N N . ALA A 1 540 ? 45.114 -15.097 -33.059 1.00 85.81 540 ALA A N 1
ATOM 4087 C CA . ALA A 1 540 ? 45.376 -13.843 -33.758 1.00 85.81 540 ALA A CA 1
ATOM 4088 C C . ALA A 1 540 ? 44.180 -12.881 -33.695 1.00 85.81 540 ALA A C 1
ATOM 4090 O O . ALA A 1 540 ? 44.353 -11.724 -33.324 1.00 85.81 540 ALA A O 1
ATOM 4091 N N . VAL A 1 541 ? 42.967 -13.371 -33.978 1.00 88.69 541 VAL A N 1
ATOM 4092 C CA . VAL A 1 541 ? 41.727 -12.582 -33.892 1.00 88.69 541 VAL A CA 1
ATOM 4093 C C . VAL A 1 541 ? 41.504 -12.064 -32.470 1.00 88.69 541 VAL A C 1
ATOM 4095 O O . VAL A 1 541 ? 41.223 -10.881 -32.291 1.00 88.69 541 VAL A O 1
ATOM 4098 N N . ASN A 1 542 ? 41.684 -12.904 -31.445 1.00 89.25 542 ASN A N 1
ATOM 4099 C CA . ASN A 1 542 ? 41.503 -12.494 -30.051 1.00 89.25 542 ASN A CA 1
ATOM 4100 C C . ASN A 1 542 ? 42.517 -11.425 -29.599 1.00 89.25 542 ASN A C 1
ATOM 4102 O O . ASN A 1 542 ? 42.142 -10.469 -28.912 1.00 89.25 542 ASN A O 1
ATOM 4106 N N . ALA A 1 543 ? 43.786 -11.569 -30.000 1.00 87.38 543 ALA A N 1
ATOM 4107 C CA . ALA A 1 543 ? 44.833 -10.588 -29.723 1.00 87.38 543 ALA A CA 1
ATOM 4108 C C . ALA A 1 543 ? 44.537 -9.254 -30.423 1.00 87.38 543 ALA A C 1
ATOM 4110 O O . ALA A 1 543 ? 44.482 -8.217 -29.763 1.00 87.38 543 ALA A O 1
ATOM 4111 N N . ALA A 1 544 ? 44.219 -9.291 -31.720 1.00 88.31 544 ALA A N 1
ATOM 4112 C CA . ALA A 1 544 ? 43.869 -8.101 -32.488 1.00 88.31 544 ALA A CA 1
ATOM 4113 C C . ALA A 1 544 ? 42.633 -7.388 -31.910 1.00 88.31 544 ALA A C 1
ATOM 4115 O O . ALA A 1 544 ? 42.656 -6.174 -31.725 1.00 88.31 544 ALA A O 1
ATOM 4116 N N . LEU A 1 545 ? 41.576 -8.123 -31.535 1.00 89.31 545 LEU A N 1
ATOM 4117 C CA . LEU A 1 545 ? 40.406 -7.552 -30.854 1.00 89.31 545 LEU A CA 1
ATOM 4118 C C . LEU A 1 545 ? 40.759 -6.929 -29.500 1.00 89.31 545 LEU A C 1
ATOM 4120 O O . LEU A 1 545 ? 40.056 -6.027 -29.060 1.00 89.31 545 LEU A O 1
ATOM 4124 N N . SER A 1 546 ? 41.811 -7.377 -28.816 1.00 86.75 546 SER A N 1
ATOM 4125 C CA . SER A 1 546 ? 42.226 -6.813 -27.525 1.00 86.75 546 SER A CA 1
ATOM 4126 C C . SER A 1 546 ? 43.059 -5.539 -27.691 1.00 86.75 546 SER A C 1
ATOM 4128 O O . SER A 1 546 ? 42.918 -4.617 -26.894 1.00 86.75 546 SER A O 1
ATOM 4130 N N . GLU A 1 547 ? 43.870 -5.457 -28.747 1.00 85.31 547 GLU A N 1
ATOM 4131 C CA . GLU A 1 547 ? 44.843 -4.375 -28.967 1.00 85.31 547 GLU A CA 1
ATOM 4132 C C . GLU A 1 547 ? 44.326 -3.240 -29.873 1.00 85.31 547 GLU A C 1
ATOM 4134 O O . GLU A 1 547 ? 44.899 -2.155 -29.878 1.00 85.31 547 GLU A O 1
ATOM 4139 N N . LEU A 1 548 ? 43.221 -3.446 -30.604 1.00 84.12 548 LEU A N 1
ATOM 4140 C CA . LEU A 1 548 ? 42.680 -2.464 -31.552 1.00 84.12 548 LEU A CA 1
ATOM 4141 C C . LEU A 1 548 ? 42.299 -1.120 -30.896 1.00 84.12 548 LEU A C 1
ATOM 4143 O O . LEU A 1 548 ? 41.603 -1.078 -29.878 1.00 84.12 548 LEU A O 1
ATOM 4147 N N . GLU A 1 549 ? 42.673 -0.006 -31.520 1.00 83.44 549 GLU A N 1
ATOM 4148 C CA . GLU A 1 549 ? 42.294 1.337 -31.066 1.00 83.44 549 GLU A CA 1
ATOM 4149 C C . GLU A 1 549 ? 40.791 1.626 -31.257 1.00 83.44 549 GLU A C 1
ATOM 4151 O O . GLU A 1 549 ? 40.158 1.151 -32.202 1.00 83.44 549 GLU A O 1
ATOM 4156 N N . GLN A 1 550 ? 40.207 2.443 -30.371 1.00 78.19 550 GLN A N 1
ATOM 4157 C CA . GLN A 1 550 ? 38.761 2.718 -30.347 1.00 78.19 550 GLN A CA 1
ATOM 4158 C C . GLN A 1 550 ? 38.243 3.417 -31.616 1.00 78.19 550 GLN A C 1
ATOM 4160 O O . GLN A 1 550 ? 37.142 3.101 -32.063 1.00 78.19 550 GLN A O 1
ATOM 4165 N N . GLY A 1 551 ? 39.022 4.337 -32.201 1.00 79.62 551 GLY A N 1
ATOM 4166 C CA . GLY A 1 551 ? 38.645 5.041 -33.435 1.00 79.62 551 GLY A CA 1
ATOM 4167 C C . GLY A 1 551 ? 38.524 4.085 -34.622 1.00 79.62 551 GLY A C 1
ATOM 4168 O O . GLY A 1 551 ? 37.452 3.958 -35.203 1.00 79.62 551 GLY A O 1
ATOM 4169 N N . ARG A 1 552 ? 39.586 3.310 -34.885 1.00 85.06 552 ARG A N 1
ATOM 4170 C CA . ARG A 1 552 ? 39.608 2.290 -35.946 1.00 85.06 552 ARG A CA 1
ATOM 4171 C C . ARG A 1 552 ? 38.542 1.213 -35.757 1.00 85.06 552 ARG A C 1
ATOM 4173 O O . ARG A 1 552 ? 37.998 0.715 -36.736 1.00 85.06 552 ARG A O 1
ATOM 4180 N N . TRP A 1 553 ? 38.253 0.830 -34.513 1.00 89.69 553 TRP A N 1
ATOM 4181 C CA . TRP A 1 553 ? 37.148 -0.084 -34.231 1.00 89.69 553 TRP A CA 1
ATOM 4182 C C . TRP A 1 553 ? 35.813 0.490 -34.710 1.00 89.69 553 TRP A C 1
ATOM 4184 O O . TRP A 1 553 ? 35.079 -0.212 -35.392 1.00 89.69 553 TRP A O 1
ATOM 4194 N N . GLY A 1 554 ? 35.533 1.762 -34.407 1.00 83.50 554 GLY A N 1
ATOM 4195 C CA . GLY A 1 554 ? 34.329 2.445 -34.885 1.00 83.50 554 GLY A CA 1
ATOM 4196 C C . GLY A 1 554 ? 34.192 2.407 -36.404 1.00 83.50 554 GLY A C 1
ATOM 4197 O O . GLY A 1 554 ? 33.154 1.974 -36.894 1.00 83.50 554 GLY A O 1
ATOM 4198 N N . ASP A 1 555 ? 35.259 2.752 -37.127 1.00 85.50 555 ASP A N 1
ATOM 4199 C CA . ASP A 1 555 ? 35.260 2.757 -38.596 1.00 85.50 555 ASP A CA 1
ATOM 4200 C C . ASP A 1 555 ? 34.958 1.372 -39.197 1.00 85.50 555 ASP A C 1
ATOM 4202 O O . ASP A 1 555 ? 34.284 1.274 -40.219 1.00 85.50 555 ASP A O 1
ATOM 4206 N N . LEU A 1 556 ? 35.437 0.297 -38.559 1.00 90.00 556 LEU A N 1
ATOM 4207 C CA . LEU A 1 556 ? 35.237 -1.077 -39.030 1.00 90.00 556 LEU A CA 1
ATOM 4208 C C . LEU A 1 556 ? 33.831 -1.614 -38.762 1.00 90.00 556 LEU A C 1
ATOM 4210 O O . LEU A 1 556 ? 33.333 -2.407 -39.554 1.00 90.00 556 LEU A O 1
ATOM 4214 N N . VAL A 1 557 ? 33.207 -1.250 -37.635 1.00 90.44 557 VAL A N 1
ATOM 4215 C CA . VAL A 1 557 ? 31.948 -1.890 -37.219 1.00 90.44 557 VAL A CA 1
ATOM 4216 C C . VAL A 1 557 ? 30.718 -1.019 -37.310 1.00 90.44 557 VAL A C 1
ATOM 4218 O O . VAL A 1 557 ? 29.636 -1.547 -37.115 1.00 90.44 557 VAL A O 1
ATOM 4221 N N . ASP A 1 558 ? 30.816 0.275 -37.598 1.00 84.12 558 ASP A N 1
ATOM 4222 C CA . ASP A 1 558 ? 29.643 1.152 -37.545 1.00 84.12 558 ASP A CA 1
ATOM 4223 C C . ASP A 1 558 ? 28.493 0.708 -38.442 1.00 84.12 558 ASP A C 1
ATOM 4225 O O . ASP A 1 558 ? 27.358 0.583 -37.977 1.00 84.12 558 ASP A O 1
ATOM 4229 N N . ASN A 1 559 ? 28.781 0.426 -39.710 1.00 86.00 559 ASN A N 1
ATOM 4230 C CA . ASN A 1 559 ? 27.756 -0.010 -40.655 1.00 86.00 559 ASN A CA 1
ATOM 4231 C C . ASN A 1 559 ? 27.229 -1.403 -40.298 1.00 86.00 559 ASN A C 1
ATOM 4233 O O . ASN A 1 559 ? 26.021 -1.644 -40.312 1.00 86.00 559 ASN A O 1
ATOM 4237 N N . SER A 1 560 ? 28.125 -2.307 -39.912 1.00 90.81 560 SER A N 1
ATOM 4238 C CA . SER A 1 560 ? 27.782 -3.693 -39.597 1.00 90.81 560 SER A CA 1
ATOM 4239 C C . SER A 1 560 ? 27.025 -3.818 -38.281 1.00 90.81 560 SER A C 1
ATOM 4241 O O . SER A 1 560 ? 26.065 -4.568 -38.200 1.00 90.81 560 SER A O 1
ATOM 4243 N N . LEU A 1 561 ? 27.369 -3.036 -37.262 1.00 89.25 561 LEU A N 1
ATOM 4244 C CA . LEU A 1 561 ? 26.631 -2.981 -36.005 1.00 89.25 561 LEU A CA 1
ATOM 4245 C C . LEU A 1 561 ? 25.236 -2.387 -36.216 1.00 89.25 561 LEU A C 1
ATOM 4247 O O . LEU A 1 561 ? 24.281 -2.920 -35.664 1.00 89.25 561 LEU A O 1
ATOM 4251 N N . ARG A 1 562 ? 25.090 -1.336 -37.036 1.00 85.44 562 ARG A N 1
ATOM 4252 C CA . ARG A 1 562 ? 23.760 -0.816 -37.406 1.00 85.44 562 ARG A CA 1
ATOM 4253 C C . ARG A 1 562 ? 22.928 -1.883 -38.117 1.00 85.44 562 ARG A C 1
ATOM 4255 O O . ARG A 1 562 ? 21.797 -2.116 -37.720 1.00 85.44 562 ARG A O 1
ATOM 4262 N N . THR A 1 563 ? 23.509 -2.560 -39.108 1.00 89.62 563 THR A N 1
ATOM 4263 C CA . THR A 1 563 ? 22.845 -3.638 -39.862 1.00 89.62 563 THR A CA 1
ATOM 4264 C C . THR A 1 563 ? 22.427 -4.781 -38.943 1.00 89.62 563 THR A C 1
ATOM 4266 O O . THR A 1 563 ? 21.290 -5.229 -38.993 1.00 89.62 563 THR A O 1
ATOM 4269 N N . ALA A 1 564 ? 23.327 -5.217 -38.063 1.00 91.06 564 ALA A N 1
ATOM 4270 C CA . ALA A 1 564 ? 23.077 -6.265 -37.086 1.00 91.06 564 ALA A CA 1
ATOM 4271 C C . ALA A 1 564 ? 21.942 -5.895 -36.124 1.00 91.06 564 ALA A C 1
ATOM 4273 O O . ALA A 1 564 ? 21.044 -6.700 -35.912 1.00 91.06 564 ALA A O 1
ATOM 4274 N N . ARG A 1 565 ? 21.961 -4.673 -35.579 1.00 88.31 565 ARG A N 1
ATOM 4275 C CA . ARG A 1 565 ? 20.911 -4.156 -34.692 1.00 88.31 565 ARG A CA 1
ATOM 4276 C C . ARG A 1 565 ? 19.558 -4.121 -35.388 1.00 88.31 565 ARG A C 1
ATOM 4278 O O . ARG A 1 565 ? 18.610 -4.673 -34.849 1.00 88.31 565 ARG A O 1
ATOM 4285 N N . THR A 1 566 ? 19.490 -3.551 -36.593 1.00 85.25 566 THR A N 1
ATOM 4286 C CA . THR A 1 566 ? 18.256 -3.529 -37.388 1.00 85.25 566 THR A CA 1
ATOM 4287 C C . THR A 1 566 ? 17.789 -4.946 -37.735 1.00 85.25 566 THR A C 1
ATOM 4289 O O . THR A 1 566 ? 16.600 -5.202 -37.712 1.00 85.25 566 THR A O 1
ATOM 4292 N N . ALA A 1 567 ? 18.689 -5.893 -38.012 1.00 89.12 567 ALA A N 1
ATOM 4293 C CA . ALA A 1 567 ? 18.309 -7.276 -38.304 1.00 89.12 567 ALA A CA 1
ATOM 4294 C C . ALA A 1 567 ? 17.747 -8.022 -37.082 1.00 89.12 567 ALA A C 1
ATOM 4296 O O . ALA A 1 567 ? 16.838 -8.830 -37.237 1.00 89.12 567 ALA A O 1
ATOM 4297 N N . VAL A 1 568 ? 18.262 -7.743 -35.877 1.00 89.38 568 VAL A N 1
ATOM 4298 C CA . VAL A 1 568 ? 17.732 -8.303 -34.620 1.00 89.38 568 VAL A CA 1
ATOM 4299 C C . VAL A 1 568 ? 16.273 -7.896 -34.407 1.00 89.38 568 VAL A C 1
ATOM 4301 O O . VAL A 1 568 ? 15.496 -8.704 -33.924 1.00 89.38 568 VAL A O 1
ATOM 4304 N N . THR A 1 569 ? 15.873 -6.685 -34.805 1.00 82.56 569 THR A N 1
ATOM 4305 C CA . THR A 1 569 ? 14.489 -6.209 -34.617 1.00 82.56 569 THR A CA 1
ATOM 4306 C C . THR A 1 569 ? 13.489 -6.744 -35.632 1.00 82.56 569 THR A C 1
ATOM 4308 O O . THR A 1 569 ? 12.303 -6.465 -35.509 1.00 82.56 569 THR A O 1
ATOM 4311 N N . GLN A 1 570 ? 13.945 -7.470 -36.656 1.00 86.06 570 GLN A N 1
ATOM 4312 C CA . GLN A 1 570 ? 13.067 -8.111 -37.644 1.00 86.06 570 GLN A CA 1
ATOM 4313 C C . GLN A 1 570 ? 12.713 -9.558 -37.280 1.00 86.06 570 GLN A C 1
ATOM 4315 O O . GLN A 1 570 ? 12.081 -10.246 -38.076 1.00 86.06 570 GLN A O 1
ATOM 4320 N N . LEU A 1 571 ? 13.189 -10.034 -36.132 1.00 86.25 571 LEU A N 1
ATOM 4321 C CA . LEU A 1 571 ? 13.049 -11.405 -35.657 1.00 86.25 571 LEU A CA 1
ATOM 4322 C C . LEU A 1 571 ? 12.289 -11.398 -34.322 1.00 86.25 571 LEU A C 1
ATOM 4324 O O . LEU A 1 571 ? 12.274 -10.377 -33.632 1.00 86.25 571 LEU A O 1
ATOM 4328 N N . ASP A 1 572 ? 11.680 -12.523 -33.954 1.00 81.00 572 ASP A N 1
ATOM 4329 C CA . ASP A 1 572 ? 10.658 -12.564 -32.902 1.00 81.00 572 ASP A CA 1
ATOM 4330 C C . ASP A 1 572 ? 11.230 -13.027 -31.543 1.00 81.00 572 ASP A C 1
ATOM 4332 O O . ASP A 1 572 ? 11.053 -12.350 -30.528 1.00 81.00 572 ASP A O 1
ATOM 4336 N N . GLU A 1 573 ? 11.972 -14.142 -31.484 1.00 81.69 573 GLU A N 1
ATOM 4337 C CA . GLU A 1 573 ? 12.482 -14.714 -30.223 1.00 81.69 573 GLU A CA 1
ATOM 4338 C C . GLU A 1 573 ? 13.973 -14.414 -29.992 1.00 81.69 573 GLU A C 1
ATOM 4340 O O . GLU A 1 573 ? 14.867 -15.139 -30.438 1.00 81.69 573 GLU A O 1
ATOM 4345 N N . THR A 1 574 ? 14.272 -13.372 -29.205 1.00 76.69 574 THR A N 1
ATOM 4346 C CA . THR A 1 574 ? 15.663 -12.921 -28.953 1.00 76.69 574 THR A CA 1
ATOM 4347 C C . THR A 1 574 ? 16.557 -14.013 -28.349 1.00 76.69 574 THR A C 1
ATOM 4349 O O . THR A 1 574 ? 17.747 -14.082 -28.666 1.00 76.69 574 THR A O 1
ATOM 4352 N N . GLU A 1 575 ? 16.009 -14.912 -27.526 1.00 82.25 575 GLU A N 1
ATOM 4353 C CA . GLU A 1 575 ? 16.764 -16.022 -26.917 1.00 82.25 575 GLU A CA 1
ATOM 4354 C C . GLU A 1 575 ? 17.317 -17.024 -27.939 1.00 82.25 575 GLU A C 1
ATOM 4356 O O . GLU A 1 575 ? 18.353 -17.651 -27.702 1.00 82.25 575 GLU A O 1
ATOM 4361 N N . MET A 1 576 ? 16.668 -17.133 -29.099 1.00 86.06 576 MET A N 1
ATOM 4362 C CA . MET A 1 576 ? 17.037 -18.048 -30.175 1.00 86.06 576 MET A CA 1
ATOM 4363 C C . MET A 1 576 ? 17.907 -17.388 -31.253 1.00 86.06 576 MET A C 1
ATOM 4365 O O . MET A 1 576 ? 18.307 -18.048 -32.223 1.00 86.06 576 MET A O 1
ATOM 4369 N N . MET A 1 577 ? 18.221 -16.098 -31.100 1.00 93.44 577 MET A N 1
ATOM 4370 C CA . MET A 1 577 ? 18.945 -15.326 -32.104 1.00 93.44 577 MET A CA 1
ATOM 4371 C C . MET A 1 577 ? 20.465 -15.475 -31.994 1.00 93.44 577 MET A C 1
ATOM 4373 O O . MET A 1 577 ? 21.071 -15.419 -30.920 1.00 93.44 577 MET A O 1
ATOM 4377 N N . THR A 1 578 ? 21.119 -15.597 -33.146 1.00 94.62 578 THR A N 1
ATOM 4378 C CA . THR A 1 578 ? 22.578 -15.554 -33.283 1.00 94.62 578 THR A CA 1
ATOM 4379 C C . THR A 1 578 ? 22.974 -14.499 -34.310 1.00 94.62 578 THR A C 1
ATOM 4381 O O . THR A 1 578 ? 22.513 -14.520 -35.450 1.00 94.62 578 THR A O 1
ATOM 4384 N N . LEU A 1 579 ? 23.885 -13.610 -33.919 1.00 96.12 579 LEU A N 1
ATOM 4385 C CA . LEU A 1 579 ? 24.518 -12.630 -34.790 1.00 96.12 579 LEU A CA 1
ATOM 4386 C C . LEU A 1 579 ? 25.866 -13.177 -35.251 1.00 96.12 579 LEU A C 1
ATOM 4388 O O . LEU A 1 579 ? 26.749 -13.420 -34.433 1.00 96.12 579 LEU A O 1
ATOM 4392 N N . VAL A 1 580 ? 26.057 -13.358 -36.552 1.00 95.88 580 VAL A N 1
ATOM 4393 C CA . VAL A 1 580 ? 27.305 -13.870 -37.122 1.00 95.88 580 VAL A CA 1
ATOM 4394 C C . VAL A 1 580 ? 28.008 -12.758 -37.884 1.00 95.88 580 VAL A C 1
ATOM 4396 O O . VAL A 1 580 ? 27.526 -12.285 -38.912 1.00 95.88 580 VAL A O 1
ATOM 4399 N N . PHE A 1 581 ? 29.182 -12.364 -37.400 1.00 96.00 581 PHE A N 1
ATOM 4400 C CA . PHE A 1 581 ? 30.022 -11.358 -38.044 1.00 96.00 581 PHE A CA 1
ATOM 4401 C C . PHE A 1 581 ? 31.102 -12.023 -38.894 1.00 96.00 581 PHE A C 1
ATOM 4403 O O . PHE A 1 581 ? 31.842 -12.885 -38.415 1.00 96.00 581 PHE A O 1
ATOM 4410 N N . GLY A 1 582 ? 31.191 -11.607 -40.154 1.00 94.12 582 GLY A N 1
ATOM 4411 C CA . GLY A 1 582 ? 32.260 -11.967 -41.074 1.00 94.12 582 GLY A CA 1
ATOM 4412 C C . GLY A 1 582 ? 33.398 -10.969 -40.988 1.00 94.12 582 GLY A C 1
ATOM 4413 O O . GLY A 1 582 ? 33.180 -9.763 -41.019 1.00 94.12 582 GLY A O 1
ATOM 4414 N N . VAL A 1 583 ? 34.618 -11.475 -40.872 1.00 93.06 583 VAL A N 1
ATOM 4415 C CA . VAL A 1 583 ? 35.821 -10.670 -40.719 1.00 93.06 583 VAL A CA 1
ATOM 4416 C C . VAL A 1 583 ? 36.802 -10.983 -41.840 1.00 93.06 583 VAL A C 1
ATOM 4418 O O . VAL A 1 583 ? 37.175 -12.140 -42.049 1.00 93.06 583 VAL A O 1
ATOM 4421 N N . THR A 1 584 ? 37.258 -9.933 -42.513 1.00 92.06 584 THR A N 1
ATOM 4422 C CA . THR A 1 584 ? 38.340 -9.987 -43.500 1.00 92.06 584 THR A CA 1
ATOM 4423 C C . THR A 1 584 ? 39.642 -9.603 -42.809 1.00 92.06 584 THR A C 1
ATOM 4425 O O . THR A 1 584 ? 39.733 -8.521 -42.213 1.00 92.06 584 THR A O 1
ATOM 4428 N N . VAL A 1 585 ? 40.653 -10.476 -42.863 1.00 86.62 585 VAL A N 1
ATOM 4429 C CA . VAL A 1 585 ? 41.914 -10.284 -42.131 1.00 86.62 585 VAL A CA 1
ATOM 4430 C C . VAL A 1 585 ? 43.132 -10.173 -43.042 1.00 86.62 585 VAL A C 1
ATOM 4432 O O . VAL A 1 585 ? 43.157 -10.658 -44.171 1.00 86.62 585 VAL A O 1
ATOM 4435 N N . ASP A 1 586 ? 44.191 -9.533 -42.552 1.00 82.00 586 ASP A N 1
ATOM 4436 C CA . ASP A 1 586 ? 45.504 -9.608 -43.185 1.00 82.00 586 ASP A CA 1
ATOM 4437 C C . ASP A 1 586 ? 46.288 -10.814 -42.664 1.00 82.00 586 ASP A C 1
ATOM 4439 O O . ASP A 1 586 ? 46.762 -10.817 -41.528 1.00 82.00 586 ASP A O 1
ATOM 4443 N N . THR A 1 587 ? 46.427 -11.861 -43.481 1.00 64.88 587 THR A N 1
ATOM 4444 C CA . THR A 1 587 ? 47.086 -13.110 -43.061 1.00 64.88 587 THR A CA 1
ATOM 4445 C C . THR A 1 587 ? 48.606 -13.000 -42.923 1.00 64.88 587 THR A C 1
ATOM 4447 O O . THR A 1 587 ? 49.203 -13.871 -42.292 1.00 64.88 587 THR A O 1
ATOM 4450 N N . ASP A 1 588 ? 49.211 -11.942 -43.474 1.00 63.44 588 ASP A N 1
ATOM 4451 C CA . ASP A 1 588 ? 50.664 -11.720 -43.529 1.00 63.44 588 ASP A CA 1
ATOM 4452 C C . ASP A 1 588 ? 51.132 -10.468 -42.742 1.00 63.44 588 ASP A C 1
ATOM 4454 O O . ASP A 1 588 ? 52.320 -10.139 -42.756 1.00 63.44 588 ASP A O 1
ATOM 4458 N N . GLY A 1 589 ? 50.214 -9.754 -42.074 1.00 57.25 589 GLY A N 1
ATOM 4459 C CA . GLY A 1 589 ? 50.454 -8.449 -41.436 1.00 57.25 589 GLY A CA 1
ATOM 4460 C C . GLY A 1 589 ? 50.756 -8.485 -39.926 1.00 57.25 589 GLY A C 1
ATOM 4461 O O . GLY A 1 589 ? 50.574 -9.499 -39.256 1.00 57.25 589 GLY A O 1
ATOM 4462 N N . ASP A 1 590 ? 51.211 -7.348 -39.382 1.00 57.06 590 ASP A N 1
ATOM 4463 C CA . ASP A 1 590 ? 51.418 -7.129 -37.938 1.00 57.06 590 ASP A CA 1
ATOM 4464 C C . ASP A 1 590 ? 50.069 -7.057 -37.187 1.00 57.06 590 ASP A C 1
ATOM 4466 O O . ASP A 1 590 ? 49.117 -6.419 -37.653 1.00 57.06 590 ASP A O 1
ATOM 4470 N N . PHE A 1 591 ? 49.984 -7.691 -36.012 1.00 59.34 591 PHE A N 1
ATOM 4471 C CA . PHE A 1 591 ? 48.753 -7.812 -35.217 1.00 59.34 591 PHE A CA 1
ATOM 4472 C C . PHE A 1 591 ? 48.262 -6.467 -34.653 1.00 59.34 591 PHE A C 1
ATOM 4474 O O . PHE A 1 591 ? 47.086 -6.351 -34.312 1.00 59.34 591 PHE A O 1
ATOM 4481 N N . ALA A 1 592 ? 49.123 -5.442 -34.613 1.00 53.97 592 ALA A N 1
ATOM 4482 C CA . ALA A 1 592 ? 48.829 -4.170 -33.956 1.00 53.97 592 ALA A CA 1
ATOM 4483 C C . ALA A 1 592 ? 48.083 -3.137 -34.832 1.00 53.97 592 ALA A C 1
ATOM 4485 O O . ALA A 1 592 ? 47.245 -2.399 -34.321 1.00 53.97 592 ALA A O 1
ATOM 4486 N N . THR A 1 593 ? 48.355 -3.035 -36.144 1.00 55.31 593 THR A N 1
ATOM 4487 C CA . THR A 1 593 ? 47.800 -1.939 -36.981 1.00 55.31 593 THR A CA 1
ATOM 4488 C C . THR A 1 593 ? 47.495 -2.342 -38.426 1.00 55.31 593 THR A C 1
ATOM 4490 O O . THR A 1 593 ? 47.811 -1.647 -39.383 1.00 55.31 593 THR A O 1
ATOM 4493 N N . GLY A 1 594 ? 46.780 -3.437 -38.641 1.00 66.81 594 GLY A N 1
ATOM 4494 C CA . GLY A 1 594 ? 46.468 -3.867 -40.014 1.00 66.81 594 GLY A CA 1
ATOM 4495 C C . GLY A 1 594 ? 45.561 -5.076 -40.107 1.00 66.81 594 GLY A C 1
ATOM 4496 O O . GLY A 1 594 ? 44.906 -5.260 -41.125 1.00 66.81 594 GLY A O 1
ATOM 4497 N N . PHE A 1 595 ? 45.507 -5.848 -39.022 1.00 83.31 595 PHE A N 1
ATOM 4498 C CA . PHE A 1 595 ? 44.923 -7.174 -39.011 1.00 83.31 595 PHE A CA 1
ATOM 4499 C C . PHE A 1 595 ? 43.468 -7.223 -39.483 1.00 83.31 595 PHE A C 1
ATOM 4501 O O . PHE A 1 595 ? 43.168 -8.039 -40.342 1.00 83.31 595 PHE A O 1
ATOM 4508 N N . PHE A 1 596 ? 42.580 -6.351 -38.993 1.00 87.69 596 PHE A N 1
ATOM 4509 C CA . PHE A 1 596 ? 41.210 -6.252 -39.510 1.00 87.69 596 PHE A CA 1
ATOM 4510 C C . PHE A 1 596 ? 41.150 -5.291 -40.698 1.00 87.69 596 PHE A C 1
ATOM 4512 O O . PHE A 1 596 ? 41.470 -4.103 -40.546 1.00 87.69 596 PHE A O 1
ATOM 4519 N N . LYS A 1 597 ? 40.748 -5.819 -41.860 1.00 89.12 597 LYS A N 1
ATOM 4520 C CA . LYS A 1 597 ? 40.518 -5.048 -43.090 1.00 89.12 597 LYS A CA 1
ATOM 4521 C C . LYS A 1 597 ? 39.074 -4.583 -43.192 1.00 89.12 597 LYS A C 1
ATOM 4523 O O . LYS A 1 597 ? 38.851 -3.428 -43.530 1.00 89.12 597 LYS A O 1
ATOM 4528 N N . ASP A 1 598 ? 38.137 -5.475 -42.892 1.00 91.19 598 ASP A N 1
ATOM 4529 C CA . ASP A 1 598 ? 36.706 -5.197 -42.963 1.00 91.19 598 ASP A CA 1
ATOM 4530 C C . ASP A 1 598 ? 35.921 -6.146 -42.051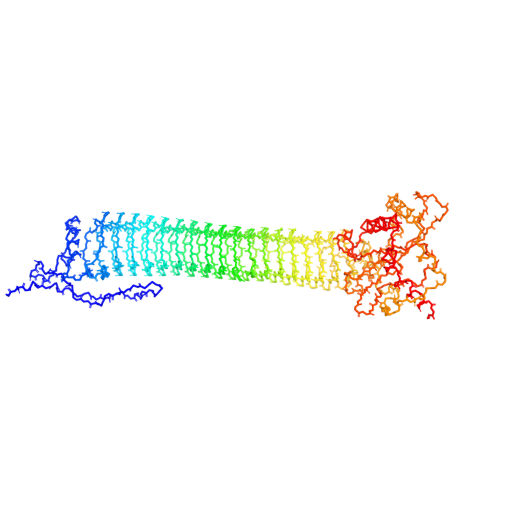 1.00 91.19 598 ASP A C 1
ATOM 4532 O O . ASP A 1 598 ? 36.379 -7.262 -41.768 1.00 91.19 598 ASP A O 1
ATOM 4536 N N . ILE A 1 599 ? 34.756 -5.699 -41.588 1.00 94.12 599 ILE A N 1
ATOM 4537 C CA . ILE A 1 599 ? 33.821 -6.493 -40.789 1.00 94.12 599 ILE A CA 1
ATOM 4538 C C . ILE A 1 599 ? 32.428 -6.296 -41.365 1.00 94.12 599 ILE A C 1
ATOM 4540 O O . ILE A 1 599 ? 31.921 -5.181 -41.377 1.00 94.12 599 ILE A O 1
ATOM 4544 N N . VAL A 1 600 ? 31.783 -7.390 -41.756 1.00 94.94 600 VAL A N 1
ATOM 4545 C CA . VAL A 1 600 ? 30.412 -7.427 -42.281 1.00 94.94 600 VAL A CA 1
ATOM 4546 C C . VAL A 1 600 ? 29.512 -8.266 -41.378 1.00 94.94 600 VAL A C 1
ATOM 4548 O O . VAL A 1 600 ? 29.983 -9.114 -40.617 1.00 94.94 600 VAL A O 1
ATOM 4551 N N . VAL A 1 601 ? 28.200 -8.064 -41.462 1.00 96.25 601 VAL A N 1
ATOM 4552 C CA . VAL A 1 601 ? 27.230 -8.997 -40.874 1.00 96.25 601 VAL A CA 1
ATOM 4553 C C . VAL A 1 601 ? 27.068 -10.150 -41.849 1.00 96.25 601 VAL A C 1
ATOM 4555 O O . VAL A 1 601 ? 26.475 -9.965 -42.898 1.00 96.25 601 VAL A O 1
ATOM 4558 N N . ALA A 1 602 ? 27.614 -11.323 -41.534 1.00 95.50 602 ALA A N 1
ATOM 4559 C CA . ALA A 1 602 ? 27.478 -12.500 -42.391 1.00 95.50 602 ALA A CA 1
ATOM 4560 C C . ALA A 1 602 ? 26.043 -13.045 -42.353 1.00 95.50 602 ALA A C 1
ATOM 4562 O O . ALA A 1 602 ? 25.498 -13.445 -43.379 1.00 95.50 602 ALA A O 1
ATOM 4563 N N . GLY A 1 603 ? 25.414 -13.002 -41.180 1.00 95.75 603 GLY A N 1
ATOM 4564 C CA . GLY A 1 603 ? 23.986 -13.241 -41.033 1.00 95.75 603 GLY A CA 1
ATOM 4565 C C . GLY A 1 603 ? 23.507 -12.987 -39.610 1.00 95.75 603 GLY A C 1
ATOM 4566 O O . GLY A 1 603 ? 24.280 -13.099 -38.662 1.00 95.75 603 GLY A O 1
ATOM 4567 N N . VAL A 1 604 ? 22.231 -12.653 -39.463 1.00 96.31 604 VAL A N 1
ATOM 4568 C CA . VAL A 1 604 ? 21.511 -12.653 -38.187 1.00 96.31 604 VAL A CA 1
ATOM 4569 C C . VAL A 1 604 ? 20.311 -13.556 -38.376 1.00 96.31 604 VAL A C 1
ATOM 4571 O O . VAL A 1 604 ? 19.520 -13.338 -39.294 1.00 96.31 604 VAL A O 1
ATOM 4574 N N . TYR A 1 605 ? 20.209 -14.588 -37.549 1.00 95.50 605 TYR A N 1
ATOM 4575 C CA . TYR A 1 605 ? 19.147 -15.574 -37.667 1.00 95.50 605 TYR A CA 1
ATOM 4576 C C . TYR A 1 605 ? 18.582 -15.949 -36.304 1.00 95.50 605 TYR A C 1
ATOM 4578 O O . TYR A 1 605 ? 19.278 -15.866 -35.293 1.00 95.50 605 TYR A O 1
ATOM 4586 N N . GLU A 1 606 ? 17.358 -16.450 -36.319 1.00 94.12 606 GLU A N 1
ATOM 4587 C CA . GLU A 1 606 ? 16.637 -17.038 -35.198 1.00 94.12 606 GLU A CA 1
ATOM 4588 C C . GLU A 1 606 ? 16.341 -18.515 -35.488 1.00 94.12 606 GLU A C 1
ATOM 4590 O O . GLU A 1 606 ? 16.083 -18.894 -36.635 1.00 94.12 606 GLU A O 1
ATOM 4595 N N . ARG A 1 607 ? 16.406 -19.375 -34.466 1.00 89.19 607 ARG A N 1
ATOM 4596 C CA . ARG A 1 607 ? 16.029 -20.793 -34.579 1.00 89.19 607 ARG A CA 1
ATOM 4597 C C . ARG A 1 607 ? 14.693 -21.050 -33.900 1.00 89.19 607 ARG A C 1
ATOM 4599 O O . ARG A 1 607 ? 14.643 -21.132 -32.681 1.00 89.19 607 ARG A O 1
ATOM 4606 N N . SER A 1 608 ? 13.659 -21.296 -34.691 1.00 82.25 608 SER A N 1
ATOM 4607 C CA . SER A 1 608 ? 12.342 -21.701 -34.202 1.00 82.25 608 SER A CA 1
ATOM 4608 C C . SER A 1 608 ? 12.107 -23.203 -34.419 1.00 82.25 608 SER A C 1
ATOM 4610 O O . SER A 1 608 ? 12.943 -23.915 -34.989 1.00 82.25 608 SER A O 1
ATOM 4612 N N . SER A 1 609 ? 10.981 -23.731 -33.930 1.00 76.94 609 SER A N 1
ATOM 4613 C CA . SER A 1 609 ? 10.657 -25.165 -34.016 1.00 76.94 609 SER A CA 1
ATOM 4614 C C . SER A 1 609 ? 10.525 -25.671 -35.469 1.00 76.94 609 SER A C 1
ATOM 4616 O O . SER A 1 609 ? 9.454 -25.685 -36.063 1.00 76.94 609 SER A O 1
ATOM 4618 N N . GLY A 1 610 ? 11.645 -26.128 -36.041 1.00 85.12 610 GLY A N 1
ATOM 4619 C CA . GLY A 1 610 ? 11.734 -26.747 -37.372 1.00 85.12 610 GLY A CA 1
ATOM 4620 C C . GLY A 1 610 ? 12.387 -25.887 -38.463 1.00 85.12 610 GLY A C 1
ATOM 4621 O O . GLY A 1 610 ? 12.727 -26.424 -39.520 1.00 85.12 610 GLY A O 1
ATOM 4622 N N . THR A 1 611 ? 12.634 -24.596 -38.221 1.00 92.00 611 THR A N 1
ATOM 4623 C CA . THR A 1 611 ? 13.180 -23.657 -39.222 1.00 92.00 611 THR A CA 1
ATOM 4624 C C . THR A 1 611 ? 14.190 -22.677 -38.632 1.00 92.00 611 THR A C 1
ATOM 4626 O O . THR A 1 611 ? 14.116 -22.312 -37.462 1.00 92.00 611 THR A O 1
ATOM 4629 N N . VAL A 1 612 ? 15.126 -22.219 -39.462 1.00 93.44 612 VAL A N 1
ATOM 4630 C CA . VAL A 1 612 ? 16.002 -21.078 -39.187 1.00 93.44 612 VAL A CA 1
ATOM 4631 C C . VAL A 1 612 ? 15.550 -19.904 -40.047 1.00 93.44 612 VAL A C 1
ATOM 4633 O O . VAL A 1 612 ? 15.555 -20.019 -41.270 1.00 93.44 612 VAL A O 1
ATOM 4636 N N . VAL A 1 613 ? 15.169 -18.791 -39.426 1.00 94.44 613 VAL A N 1
ATOM 4637 C CA . VAL A 1 613 ? 14.708 -17.580 -40.122 1.00 94.44 613 VAL A CA 1
ATOM 4638 C C . VAL A 1 613 ? 15.791 -16.513 -40.041 1.00 94.44 613 VAL A C 1
ATOM 4640 O O . VAL A 1 613 ? 16.353 -16.278 -38.974 1.00 94.44 613 VAL A O 1
ATOM 4643 N N . PHE A 1 614 ? 16.116 -15.879 -41.164 1.00 95.19 614 PHE A N 1
ATOM 4644 C CA . PHE A 1 614 ? 17.150 -14.851 -41.245 1.00 95.19 614 PHE A CA 1
ATOM 4645 C C . PHE A 1 614 ? 16.537 -13.453 -41.252 1.00 95.19 614 PHE A C 1
ATOM 4647 O O . PHE A 1 614 ? 15.786 -13.115 -42.160 1.00 95.19 614 PHE A O 1
ATOM 4654 N N . GLY A 1 615 ? 16.933 -12.614 -40.294 1.00 90.94 615 GLY A N 1
ATOM 4655 C CA . GLY A 1 615 ? 16.671 -11.170 -40.322 1.00 90.94 615 GLY A CA 1
ATOM 4656 C C . GLY A 1 615 ? 17.632 -10.446 -41.272 1.00 90.94 615 GLY A C 1
ATOM 4657 O O . GLY A 1 615 ? 17.341 -9.389 -41.822 1.00 90.94 615 GLY A O 1
ATOM 4658 N N . HIS A 1 616 ? 18.805 -11.042 -41.501 1.00 95.19 616 HIS A N 1
ATOM 4659 C CA . HIS A 1 616 ? 19.774 -10.610 -42.502 1.00 95.19 616 HIS A CA 1
ATOM 4660 C C . HIS A 1 616 ? 20.646 -11.791 -42.919 1.00 95.19 616 HIS A C 1
ATOM 4662 O O . HIS A 1 616 ? 21.102 -12.551 -42.064 1.00 95.19 616 HIS A O 1
ATOM 4668 N N . LEU A 1 617 ? 20.954 -11.911 -44.207 1.00 94.81 617 LEU A N 1
ATOM 4669 C CA . LEU A 1 617 ? 21.940 -12.863 -44.713 1.00 94.81 617 LEU A CA 1
ATOM 4670 C C . LEU A 1 617 ? 22.748 -12.226 -45.844 1.00 94.81 617 LEU A C 1
ATOM 4672 O O . LEU A 1 617 ? 22.203 -11.862 -46.890 1.00 94.81 617 LEU A O 1
ATOM 4676 N N . HIS A 1 618 ? 24.061 -12.121 -45.635 1.00 92.94 618 HIS A N 1
ATOM 4677 C CA . HIS A 1 618 ? 24.965 -11.509 -46.600 1.00 92.94 618 HIS A CA 1
ATOM 4678 C C . HIS A 1 618 ? 25.033 -12.347 -47.886 1.00 92.94 618 HIS A C 1
ATOM 4680 O O . HIS A 1 618 ? 25.214 -13.563 -47.807 1.00 92.94 618 HIS A O 1
ATOM 4686 N N . PRO A 1 619 ? 24.935 -11.728 -49.076 1.00 84.25 619 PRO A N 1
ATOM 4687 C CA . PRO A 1 619 ? 24.797 -12.467 -50.331 1.00 84.25 619 PRO A CA 1
ATOM 4688 C C . PRO A 1 619 ? 26.096 -13.140 -50.803 1.00 84.25 619 PRO A C 1
ATOM 4690 O O . PRO A 1 619 ? 26.043 -14.096 -51.570 1.00 84.25 619 PRO A O 1
ATOM 4693 N N . ASP A 1 620 ? 27.260 -12.651 -50.363 1.00 87.69 620 ASP A N 1
ATOM 4694 C CA . ASP A 1 620 ? 28.570 -13.185 -50.757 1.00 87.69 620 ASP A CA 1
ATOM 4695 C C . ASP A 1 620 ? 29.557 -13.198 -49.582 1.00 87.69 620 ASP A C 1
ATOM 4697 O O . ASP A 1 620 ? 29.917 -12.154 -49.046 1.00 87.69 620 ASP A O 1
ATOM 4701 N N . LEU A 1 621 ? 30.019 -14.380 -49.180 1.00 90.31 621 LEU A N 1
ATOM 4702 C CA . LEU A 1 621 ? 30.980 -14.554 -48.084 1.00 90.31 621 LEU A CA 1
ATOM 4703 C C . LEU A 1 621 ? 32.381 -14.950 -48.572 1.00 90.31 621 LEU A C 1
ATOM 4705 O O . LEU A 1 621 ? 33.242 -15.268 -47.756 1.00 90.31 621 LEU A O 1
ATOM 4709 N N . THR A 1 622 ? 32.646 -14.939 -49.881 1.00 86.75 622 THR A N 1
ATOM 4710 C CA . THR A 1 622 ? 33.930 -15.400 -50.442 1.00 86.75 622 THR A CA 1
ATOM 4711 C C . THR A 1 622 ? 35.124 -14.548 -50.010 1.00 86.75 622 THR A C 1
ATOM 4713 O O . THR A 1 622 ? 36.235 -15.067 -49.900 1.00 86.75 622 THR A O 1
ATOM 4716 N N . ALA A 1 623 ? 34.902 -13.262 -49.728 1.00 87.38 623 ALA A N 1
ATOM 4717 C CA . ALA A 1 623 ? 35.922 -12.344 -49.223 1.00 87.38 623 ALA A CA 1
ATOM 4718 C C . ALA A 1 623 ? 36.166 -12.457 -47.706 1.00 87.38 623 ALA A C 1
ATOM 4720 O O . ALA A 1 623 ? 37.132 -11.886 -47.207 1.00 87.38 623 ALA A O 1
ATOM 4721 N N . VAL A 1 624 ? 35.310 -13.177 -46.972 1.00 91.38 624 VAL A N 1
ATOM 4722 C CA . VAL A 1 624 ? 35.424 -13.341 -45.519 1.00 91.38 624 VAL A CA 1
ATOM 4723 C C . VAL A 1 624 ? 36.462 -14.415 -45.191 1.00 91.38 624 VAL A C 1
ATOM 4725 O O . VAL A 1 624 ? 36.486 -15.495 -45.784 1.00 91.38 624 VAL A O 1
ATOM 4728 N N . ASP A 1 625 ? 37.302 -14.148 -44.192 1.00 89.75 625 ASP A N 1
ATOM 4729 C CA . ASP A 1 625 ? 38.373 -15.050 -43.750 1.00 89.75 625 ASP A CA 1
ATOM 4730 C C . ASP A 1 625 ? 38.069 -15.770 -42.427 1.00 89.75 625 ASP A C 1
ATOM 4732 O O . ASP A 1 625 ? 38.711 -16.783 -42.100 1.00 89.75 625 ASP A O 1
ATOM 4736 N N . TYR A 1 626 ? 37.146 -15.215 -41.634 1.00 90.31 626 TYR A N 1
ATOM 4737 C CA . TYR A 1 626 ? 36.803 -15.689 -40.296 1.00 90.31 626 TYR A CA 1
ATOM 4738 C C . TYR A 1 626 ? 35.373 -15.298 -39.889 1.00 90.31 626 TYR A C 1
ATOM 4740 O O . TYR A 1 626 ? 34.932 -14.192 -40.192 1.00 90.31 626 TYR A O 1
ATOM 4748 N N . LEU A 1 627 ? 34.665 -16.181 -39.174 1.00 92.06 627 LEU A N 1
ATOM 4749 C CA . LEU A 1 627 ? 33.310 -15.937 -38.660 1.00 92.06 627 LEU A CA 1
ATOM 4750 C C . LEU A 1 627 ? 33.290 -15.933 -37.129 1.00 92.06 627 LEU A C 1
ATOM 4752 O O . LEU A 1 627 ? 33.846 -16.835 -36.491 1.00 92.06 627 LEU A O 1
ATOM 4756 N N . ILE A 1 628 ? 32.601 -14.942 -36.563 1.00 92.88 628 ILE A N 1
ATOM 4757 C CA . ILE A 1 628 ? 32.397 -14.768 -35.123 1.00 92.88 628 ILE A CA 1
ATOM 4758 C C . ILE A 1 628 ? 30.888 -14.785 -34.840 1.00 92.88 628 ILE A C 1
ATOM 4760 O O . ILE A 1 628 ? 30.229 -13.763 -35.052 1.00 92.88 628 ILE A O 1
ATOM 4764 N N . PRO A 1 629 ? 30.318 -15.923 -34.404 1.00 93.00 629 PRO A N 1
ATOM 4765 C CA . PRO A 1 629 ? 28.943 -15.972 -33.926 1.00 93.00 629 PRO A CA 1
ATOM 4766 C C . PRO A 1 629 ? 28.848 -15.398 -32.506 1.00 93.00 629 PRO A C 1
ATOM 4768 O O . PRO A 1 629 ? 29.732 -15.600 -31.679 1.00 93.00 629 PRO A O 1
ATOM 4771 N N . ILE A 1 630 ? 27.768 -14.684 -32.216 1.00 93.69 630 ILE A N 1
ATOM 4772 C CA . ILE A 1 630 ? 27.479 -14.087 -30.913 1.00 93.69 630 ILE A CA 1
ATOM 4773 C C . ILE A 1 630 ? 25.989 -14.301 -30.631 1.00 93.69 630 ILE A C 1
ATOM 4775 O O . ILE A 1 630 ? 25.161 -13.829 -31.413 1.00 93.69 630 ILE A O 1
ATOM 4779 N N . PRO A 1 631 ? 25.611 -14.994 -29.546 1.00 92.62 631 PRO A N 1
ATOM 4780 C CA . PRO A 1 631 ? 24.214 -15.063 -29.124 1.00 92.62 631 PRO A CA 1
ATOM 4781 C C . PRO A 1 631 ? 23.664 -13.661 -28.831 1.00 92.62 631 PRO A C 1
ATOM 4783 O O . PRO A 1 631 ? 24.351 -12.855 -28.201 1.00 92.62 631 PRO A O 1
ATOM 4786 N N . ALA A 1 632 ? 22.426 -13.364 -29.233 1.00 91.06 632 ALA A N 1
ATOM 4787 C CA . ALA A 1 632 ? 21.812 -12.061 -28.939 1.00 91.06 632 ALA A CA 1
ATOM 4788 C C . ALA A 1 632 ? 21.631 -11.811 -27.429 1.00 91.06 632 ALA A C 1
ATOM 4790 O O . ALA A 1 632 ? 21.620 -10.665 -26.986 1.00 91.06 632 ALA A O 1
ATOM 4791 N N . ILE A 1 633 ? 21.574 -12.890 -26.643 1.00 90.88 633 ILE A N 1
ATOM 4792 C CA . ILE A 1 633 ? 21.516 -12.892 -25.175 1.00 90.88 633 ILE A CA 1
ATOM 4793 C C . ILE A 1 633 ? 22.896 -12.894 -24.492 1.00 90.88 633 ILE A C 1
ATOM 4795 O O . ILE A 1 633 ? 22.996 -13.187 -23.297 1.00 90.88 633 ILE A O 1
ATOM 4799 N N . ASP A 1 634 ? 23.998 -12.641 -25.215 1.00 91.88 634 ASP A N 1
ATOM 4800 C CA . ASP A 1 634 ? 25.311 -12.561 -24.565 1.00 91.88 634 ASP A CA 1
ATOM 4801 C C . ASP A 1 634 ? 25.288 -11.481 -23.475 1.00 91.88 634 ASP A C 1
ATOM 4803 O O . ASP A 1 634 ? 24.927 -10.335 -23.723 1.00 91.88 634 ASP A O 1
ATOM 4807 N N . LYS A 1 635 ? 25.756 -11.832 -22.271 1.00 88.38 635 LYS A N 1
ATOM 4808 C CA . LYS A 1 635 ? 25.848 -10.935 -21.102 1.00 88.38 635 LYS A CA 1
ATOM 4809 C C . LYS A 1 635 ? 26.705 -9.681 -21.321 1.00 88.38 635 LYS A C 1
ATOM 4811 O O . LYS A 1 635 ? 26.876 -8.898 -20.397 1.00 88.38 635 LYS A O 1
ATOM 4816 N N . ALA A 1 636 ? 27.376 -9.540 -22.460 1.00 90.38 636 ALA A N 1
ATOM 4817 C CA . ALA A 1 636 ? 28.020 -8.297 -22.855 1.00 90.38 636 ALA A CA 1
ATOM 4818 C C . ALA A 1 636 ? 27.052 -7.267 -23.449 1.00 90.38 636 ALA A C 1
ATOM 4820 O O . ALA A 1 636 ? 27.399 -6.089 -23.446 1.00 90.38 636 ALA A O 1
ATOM 4821 N N . PHE A 1 637 ? 25.890 -7.685 -23.953 1.00 87.56 637 PHE A N 1
ATOM 4822 C CA . PHE A 1 637 ? 24.810 -6.809 -24.388 1.00 87.56 637 PHE A CA 1
ATOM 4823 C C . PHE A 1 637 ? 23.920 -6.467 -23.194 1.00 87.56 637 PHE A C 1
ATOM 4825 O O . PHE A 1 637 ? 22.792 -6.936 -23.097 1.00 87.56 637 PHE A O 1
ATOM 4832 N N . ASP A 1 638 ? 24.439 -5.632 -22.289 1.00 73.19 638 ASP A N 1
ATOM 4833 C CA . ASP A 1 638 ? 23.771 -5.255 -21.031 1.00 73.19 638 ASP A CA 1
ATOM 4834 C C . ASP A 1 638 ? 22.342 -4.700 -21.253 1.00 73.19 638 ASP A C 1
ATOM 4836 O O . ASP A 1 638 ? 21.500 -4.779 -20.370 1.00 73.19 638 ASP A O 1
ATOM 4840 N N . ALA A 1 639 ? 22.073 -4.156 -22.444 1.00 67.00 639 ALA A N 1
ATOM 4841 C CA . ALA A 1 639 ? 20.805 -3.563 -22.869 1.00 67.00 639 ALA A CA 1
ATOM 4842 C C . ALA A 1 639 ? 20.067 -4.352 -23.973 1.00 67.00 639 ALA A C 1
ATOM 4844 O O . ALA A 1 639 ? 19.101 -3.853 -24.543 1.00 67.00 639 ALA A O 1
ATOM 4845 N N . GLY A 1 640 ? 20.557 -5.540 -24.334 1.00 83.19 640 GLY A N 1
ATOM 4846 C CA . GLY A 1 640 ? 20.077 -6.313 -25.480 1.00 83.19 640 GLY A CA 1
ATOM 4847 C C . GLY A 1 640 ? 20.780 -5.974 -26.802 1.00 83.19 640 GLY A C 1
ATOM 4848 O O . GLY A 1 640 ? 21.289 -4.870 -27.023 1.00 83.19 640 GLY A O 1
ATOM 4849 N N . ALA A 1 641 ? 20.829 -6.958 -27.704 1.00 85.44 641 ALA A N 1
ATOM 4850 C CA . ALA A 1 641 ? 21.582 -6.866 -28.957 1.00 85.44 641 ALA A CA 1
ATOM 4851 C C . ALA A 1 641 ? 21.053 -5.787 -29.923 1.00 85.44 641 ALA A C 1
ATOM 4853 O O . ALA A 1 641 ? 21.849 -5.176 -30.638 1.00 85.44 641 ALA A O 1
ATOM 4854 N N . ALA A 1 642 ? 19.745 -5.496 -29.907 1.00 84.31 642 ALA A N 1
ATOM 4855 C CA . ALA A 1 642 ? 19.103 -4.483 -30.757 1.00 84.31 642 ALA A CA 1
ATOM 4856 C C . ALA A 1 642 ? 19.609 -3.050 -30.497 1.00 84.31 642 ALA A C 1
ATOM 4858 O O . ALA A 1 642 ? 19.567 -2.187 -31.376 1.00 84.31 642 ALA A O 1
ATOM 4859 N N . VAL A 1 643 ? 20.153 -2.789 -29.307 1.00 81.94 643 VAL A N 1
ATOM 4860 C CA . VAL A 1 643 ? 20.686 -1.481 -28.893 1.00 81.94 643 VAL A CA 1
ATOM 4861 C C . VAL A 1 643 ? 22.147 -1.564 -28.439 1.00 81.94 643 VAL A C 1
ATOM 4863 O O . VAL A 1 643 ? 22.633 -0.712 -27.688 1.00 81.94 643 VAL A O 1
ATOM 4866 N N . ALA A 1 644 ? 22.871 -2.580 -28.915 1.00 86.00 644 ALA A N 1
ATOM 4867 C CA . ALA A 1 644 ? 24.253 -2.821 -28.528 1.00 86.00 644 ALA A CA 1
ATOM 4868 C C . ALA A 1 644 ? 25.207 -1.685 -28.951 1.00 86.00 644 ALA A C 1
ATOM 4870 O O . ALA A 1 644 ? 25.120 -1.138 -30.056 1.00 86.00 644 ALA A O 1
ATOM 4871 N N . THR A 1 645 ? 26.180 -1.354 -28.101 1.00 86.00 645 THR A N 1
ATOM 4872 C CA . THR A 1 645 ? 27.282 -0.441 -28.453 1.00 86.00 645 THR A CA 1
ATOM 4873 C C . THR A 1 645 ? 28.441 -1.151 -29.135 1.00 86.00 645 THR A C 1
ATOM 4875 O O . THR A 1 645 ? 28.642 -2.356 -29.002 1.00 86.00 645 THR A O 1
ATOM 4878 N N . ARG A 1 646 ? 29.318 -0.363 -29.769 1.00 89.06 646 ARG A N 1
ATOM 4879 C CA . ARG A 1 646 ? 30.635 -0.823 -30.239 1.00 89.06 646 ARG A CA 1
ATOM 4880 C C . ARG A 1 646 ? 31.431 -1.519 -29.128 1.00 89.06 646 ARG A C 1
ATOM 4882 O O . ARG A 1 646 ? 32.133 -2.489 -29.398 1.00 89.06 646 ARG A O 1
ATOM 4889 N N . ALA A 1 647 ? 31.363 -1.004 -27.899 1.00 87.88 647 ALA A N 1
ATOM 4890 C CA . ALA A 1 647 ? 32.098 -1.550 -26.761 1.00 87.88 647 ALA A CA 1
ATOM 4891 C C . ALA A 1 647 ? 31.500 -2.883 -26.290 1.00 87.88 647 ALA A C 1
ATOM 4893 O O . ALA A 1 647 ? 32.247 -3.835 -26.067 1.00 87.88 647 ALA A O 1
ATOM 4894 N N . GLU A 1 648 ? 30.171 -2.963 -26.205 1.00 90.88 648 GLU A N 1
ATOM 4895 C CA . GLU A 1 648 ? 29.420 -4.180 -25.873 1.00 90.88 648 GLU A CA 1
ATOM 4896 C C . GLU A 1 648 ? 29.664 -5.268 -26.932 1.00 90.88 648 GLU A C 1
ATOM 4898 O O . GLU A 1 648 ? 30.058 -6.375 -26.575 1.00 90.88 648 GLU A O 1
ATOM 4903 N N . LEU A 1 649 ? 29.596 -4.936 -28.230 1.00 93.56 649 LEU A N 1
ATOM 4904 C CA . LEU A 1 649 ? 29.936 -5.856 -29.325 1.00 93.56 649 LEU A CA 1
ATOM 4905 C C . LEU A 1 649 ? 31.373 -6.375 -29.216 1.00 93.56 649 LEU A C 1
ATOM 4907 O O . LEU A 1 649 ? 31.610 -7.579 -29.296 1.00 93.56 649 LEU A O 1
ATOM 4911 N N . ARG A 1 650 ? 32.349 -5.487 -28.995 1.00 93.94 650 ARG A N 1
ATOM 4912 C CA . ARG A 1 650 ? 33.756 -5.887 -28.844 1.00 93.94 650 ARG A CA 1
ATOM 4913 C C . ARG A 1 650 ? 33.955 -6.804 -27.639 1.00 93.94 650 ARG A C 1
ATOM 4915 O O . ARG A 1 650 ? 34.693 -7.784 -27.727 1.00 93.94 650 ARG A O 1
ATOM 4922 N N . LYS A 1 651 ? 33.297 -6.499 -26.517 1.00 93.88 651 LYS A N 1
ATOM 4923 C CA . LYS A 1 651 ? 33.299 -7.321 -25.300 1.00 93.88 651 LYS A CA 1
ATOM 4924 C C . LYS A 1 651 ? 32.667 -8.690 -25.572 1.00 93.88 651 LYS A C 1
ATOM 4926 O O . LYS A 1 651 ? 33.253 -9.687 -25.156 1.00 93.88 651 LYS A O 1
ATOM 4931 N N . ALA A 1 652 ? 31.552 -8.747 -26.299 1.00 94.06 652 ALA A N 1
ATOM 4932 C CA . ALA A 1 652 ? 30.882 -9.983 -26.702 1.00 94.06 652 ALA A CA 1
ATOM 4933 C C . ALA A 1 652 ? 31.787 -10.841 -27.601 1.00 94.06 652 ALA A C 1
ATOM 4935 O O . ALA A 1 652 ? 32.066 -11.993 -27.275 1.00 94.06 652 ALA A O 1
ATOM 4936 N N . MET A 1 653 ? 32.372 -10.253 -28.653 1.00 94.12 653 MET A N 1
ATOM 4937 C CA . MET A 1 653 ? 33.337 -10.931 -29.529 1.00 94.12 653 MET A CA 1
ATOM 4938 C C . MET A 1 653 ? 34.545 -11.464 -28.751 1.00 94.12 653 MET A C 1
ATOM 4940 O O . MET A 1 653 ? 34.945 -12.610 -28.927 1.00 94.12 653 MET A O 1
ATOM 4944 N N . LEU A 1 654 ? 35.123 -10.669 -27.845 1.00 93.38 654 LEU A N 1
ATOM 4945 C CA . LEU A 1 654 ? 36.250 -11.107 -27.017 1.00 93.38 654 LEU A CA 1
ATOM 4946 C C . LEU A 1 654 ? 35.877 -12.251 -26.069 1.00 93.38 654 LEU A C 1
ATOM 4948 O O . LEU A 1 654 ? 36.682 -13.166 -25.885 1.00 93.38 654 LEU A O 1
ATOM 4952 N N . ARG A 1 655 ? 34.691 -12.197 -25.449 1.00 92.06 655 ARG A N 1
ATOM 4953 C CA . ARG A 1 655 ? 34.175 -13.262 -24.575 1.00 92.06 655 ARG A CA 1
ATOM 4954 C C . ARG A 1 655 ? 33.977 -14.550 -25.361 1.00 92.06 655 ARG A C 1
ATOM 4956 O O . ARG A 1 655 ? 34.512 -15.578 -24.947 1.00 92.06 655 ARG A O 1
ATOM 4963 N N . HIS A 1 656 ? 33.295 -14.466 -26.500 1.00 90.25 656 HIS A N 1
ATOM 4964 C CA . HIS A 1 656 ? 33.068 -15.595 -27.390 1.00 90.25 656 HIS A CA 1
ATOM 4965 C C . HIS A 1 656 ? 34.389 -16.218 -27.861 1.00 90.25 656 HIS A C 1
ATOM 4967 O O . HIS A 1 656 ? 34.614 -17.414 -27.695 1.00 90.25 656 HIS A O 1
ATOM 4973 N N . GLU A 1 657 ? 35.328 -15.411 -28.359 1.00 89.81 657 GLU A N 1
ATOM 4974 C CA . GLU A 1 657 ? 36.596 -15.934 -28.871 1.00 89.81 657 GLU A CA 1
ATOM 4975 C C . GLU A 1 657 ? 37.489 -16.514 -27.764 1.00 89.81 657 GLU A C 1
ATOM 4977 O O . GLU A 1 657 ? 38.207 -17.483 -28.000 1.00 89.81 657 GLU A O 1
ATOM 4982 N N . ARG A 1 658 ? 37.429 -15.994 -26.530 1.00 90.50 658 ARG A N 1
ATOM 4983 C CA . ARG A 1 658 ? 38.110 -16.615 -25.377 1.00 90.50 658 ARG A CA 1
ATOM 4984 C C . ARG A 1 658 ? 37.502 -17.966 -25.015 1.00 90.50 658 ARG A C 1
ATOM 4986 O O . ARG A 1 658 ? 38.250 -18.895 -24.720 1.00 90.50 658 ARG A O 1
ATOM 4993 N N . PHE A 1 659 ? 36.176 -18.076 -25.056 1.00 87.12 659 PHE A N 1
ATOM 4994 C CA . PHE A 1 659 ? 35.476 -19.341 -24.854 1.00 87.12 659 PHE A CA 1
ATOM 4995 C C . PHE A 1 659 ? 35.864 -20.364 -25.932 1.00 87.12 659 PHE A C 1
ATOM 4997 O O . PHE A 1 659 ? 36.294 -21.471 -25.607 1.00 87.12 659 PHE A O 1
ATOM 5004 N N . ARG A 1 660 ? 35.853 -19.954 -27.206 1.00 85.38 660 ARG A N 1
ATOM 5005 C CA . ARG A 1 660 ? 36.298 -20.773 -28.343 1.00 85.38 660 ARG A CA 1
ATOM 5006 C C . ARG A 1 660 ? 37.757 -21.221 -28.211 1.00 85.38 660 ARG A C 1
ATOM 5008 O O . ARG A 1 660 ? 38.073 -22.378 -28.474 1.00 85.38 660 ARG A O 1
ATOM 5015 N N . LEU A 1 661 ? 38.656 -20.339 -27.760 1.00 87.00 661 LEU A N 1
ATOM 5016 C CA . LEU A 1 661 ? 40.064 -20.677 -27.501 1.00 87.00 661 LEU A CA 1
ATOM 5017 C C . LEU A 1 661 ? 40.242 -21.728 -26.405 1.00 87.00 661 LEU A C 1
ATOM 5019 O O . LEU A 1 661 ? 41.126 -22.576 -26.538 1.00 87.00 661 LEU A O 1
ATOM 5023 N N . ALA A 1 662 ? 39.444 -21.664 -25.336 1.00 84.25 662 ALA A N 1
ATOM 5024 C CA . ALA A 1 662 ? 39.481 -22.659 -24.270 1.00 84.25 662 ALA A CA 1
ATOM 5025 C C . ALA A 1 662 ? 39.106 -24.044 -24.817 1.00 84.25 662 ALA A C 1
ATOM 5027 O O . ALA A 1 662 ? 39.871 -24.991 -24.654 1.00 84.25 662 ALA A O 1
ATOM 5028 N N . GLN A 1 663 ? 38.011 -24.135 -25.577 1.00 80.38 663 GLN A N 1
ATOM 5029 C CA . GLN A 1 663 ? 37.550 -25.403 -26.149 1.00 80.38 663 GLN A CA 1
ATOM 5030 C C . GLN A 1 663 ? 38.522 -25.986 -27.191 1.00 80.38 663 GLN A C 1
ATOM 5032 O O . GLN A 1 663 ? 38.857 -27.168 -27.131 1.00 80.38 663 GLN A O 1
ATOM 5037 N N . LEU A 1 664 ? 39.056 -25.163 -28.105 1.00 77.94 664 LEU A N 1
ATOM 5038 C CA . LEU A 1 664 ? 40.039 -25.613 -29.105 1.00 77.94 664 LEU A CA 1
ATOM 5039 C C . LEU A 1 664 ? 41.394 -26.017 -28.487 1.00 77.94 664 LEU A C 1
ATOM 5041 O O . LEU A 1 664 ? 42.153 -26.771 -29.098 1.00 77.94 664 LEU A O 1
ATOM 5045 N N . GLY A 1 665 ? 41.736 -25.488 -27.308 1.00 72.38 665 GLY A N 1
ATOM 5046 C CA . GLY A 1 665 ? 42.989 -25.774 -26.605 1.00 72.38 665 GLY A CA 1
ATOM 5047 C C . GLY A 1 665 ? 42.994 -27.087 -25.816 1.00 72.38 665 GLY A C 1
ATOM 5048 O O . GLY A 1 665 ? 44.069 -27.648 -25.600 1.00 72.38 665 GLY A O 1
ATOM 5049 N N . GLU A 1 666 ? 41.823 -27.587 -25.411 1.00 65.25 666 GLU A N 1
ATOM 5050 C CA . GLU A 1 666 ? 41.670 -28.794 -24.581 1.00 65.25 666 GLU A CA 1
ATOM 5051 C C . GLU A 1 666 ? 41.693 -30.111 -25.383 1.00 65.25 666 GLU A C 1
ATOM 5053 O O . GLU A 1 666 ? 41.785 -31.187 -24.795 1.00 65.25 666 GLU A O 1
ATOM 5058 N N . GLY A 1 667 ? 41.681 -30.052 -26.721 1.00 58.94 667 GLY A N 1
ATOM 5059 C CA . GLY A 1 667 ? 41.796 -31.232 -27.592 1.00 58.94 667 GLY A CA 1
ATOM 5060 C C . GLY A 1 667 ? 40.621 -32.217 -27.508 1.00 58.94 667 GLY A C 1
ATOM 5061 O O . GLY A 1 667 ? 40.788 -33.379 -27.877 1.00 58.94 667 GLY A O 1
ATOM 5062 N N . GLY A 1 668 ? 39.465 -31.780 -26.998 1.00 50.97 668 GLY A N 1
ATOM 5063 C CA . GLY A 1 668 ? 38.256 -32.595 -26.858 1.00 50.97 668 GLY A CA 1
ATOM 5064 C C . GLY A 1 668 ? 37.465 -32.768 -28.161 1.00 50.97 668 GLY A C 1
ATOM 5065 O O . GLY A 1 668 ? 37.548 -31.946 -29.069 1.00 50.97 668 GLY A O 1
ATOM 5066 N N . ASP A 1 669 ? 36.654 -33.828 -28.206 1.00 47.03 669 ASP A N 1
ATOM 5067 C CA . ASP A 1 669 ? 35.760 -34.247 -29.309 1.00 47.03 669 ASP A CA 1
ATOM 5068 C C . ASP A 1 669 ? 34.538 -33.309 -29.512 1.00 47.03 669 ASP A C 1
ATOM 5070 O O . ASP A 1 669 ? 33.618 -33.610 -30.261 1.00 47.03 669 ASP A O 1
ATOM 5074 N N . ASP A 1 670 ? 34.518 -32.147 -28.847 1.00 45.03 670 ASP A N 1
ATOM 5075 C CA . ASP A 1 670 ? 33.405 -31.178 -28.809 1.00 45.03 670 ASP A CA 1
ATOM 5076 C C . ASP A 1 670 ? 33.434 -30.158 -29.973 1.00 45.03 670 ASP A C 1
ATOM 5078 O O . ASP A 1 670 ? 32.733 -29.142 -29.949 1.00 45.03 670 ASP A O 1
ATOM 5082 N N . GLY A 1 671 ? 34.234 -30.416 -31.016 1.00 48.97 671 GLY A N 1
ATOM 5083 C CA . GLY A 1 671 ? 34.355 -29.545 -32.193 1.00 48.97 671 GLY A CA 1
ATOM 5084 C C . GLY A 1 671 ? 33.012 -29.254 -32.879 1.00 48.97 671 GLY A C 1
ATOM 5085 O O . GLY A 1 671 ? 32.795 -28.135 -33.336 1.00 48.97 671 GLY A O 1
ATOM 5086 N N . GLU A 1 672 ? 32.066 -30.202 -32.866 1.00 48.25 672 GLU A N 1
ATOM 5087 C CA . GLU A 1 672 ? 30.715 -30.022 -33.427 1.00 48.25 672 GLU A CA 1
ATOM 5088 C C . GLU A 1 672 ? 29.939 -28.857 -32.782 1.00 48.25 672 GLU A C 1
ATOM 5090 O O . GLU A 1 672 ? 29.218 -28.136 -33.471 1.00 48.25 672 GLU A O 1
ATOM 5095 N N . ARG A 1 673 ? 30.111 -28.594 -31.477 1.00 52.50 673 ARG A N 1
ATOM 5096 C CA . ARG A 1 673 ? 29.352 -27.545 -30.767 1.00 52.50 673 ARG A CA 1
ATOM 5097 C C . ARG A 1 673 ? 29.788 -26.122 -31.118 1.00 52.50 673 ARG A C 1
ATOM 5099 O O . ARG A 1 673 ? 28.941 -25.232 -31.129 1.00 52.50 673 ARG A O 1
ATOM 5106 N N . ILE A 1 674 ? 31.067 -25.911 -31.436 1.00 58.91 674 ILE A N 1
ATOM 5107 C CA . ILE A 1 674 ? 31.630 -24.588 -31.776 1.00 58.91 674 ILE A CA 1
ATOM 5108 C C . ILE A 1 674 ? 31.093 -24.091 -33.125 1.00 58.91 674 ILE A C 1
ATOM 5110 O O . ILE A 1 674 ? 30.864 -22.896 -33.315 1.00 58.91 674 ILE A O 1
ATOM 5114 N N . HIS A 1 675 ? 30.874 -25.012 -34.065 1.00 64.75 675 HIS A N 1
ATOM 5115 C CA . HIS A 1 675 ? 30.534 -24.692 -35.451 1.00 64.75 675 HIS A CA 1
ATOM 5116 C C . HIS A 1 675 ? 29.037 -24.603 -35.719 1.00 64.75 675 HIS A C 1
ATOM 5118 O O . HIS A 1 675 ? 28.628 -23.931 -36.667 1.00 64.75 675 HIS A O 1
ATOM 5124 N N . ASN A 1 676 ? 28.213 -25.216 -34.869 1.00 77.06 676 ASN A N 1
ATOM 5125 C CA . ASN A 1 676 ? 26.767 -25.231 -35.054 1.00 77.06 676 ASN A CA 1
ATOM 5126 C C . ASN A 1 676 ? 26.183 -23.830 -35.247 1.00 77.06 676 ASN A C 1
ATOM 5128 O O . ASN A 1 676 ? 25.248 -23.689 -36.024 1.00 77.06 676 ASN A O 1
ATOM 5132 N N . ALA A 1 677 ? 26.735 -22.798 -34.604 1.00 84.69 677 ALA A N 1
ATOM 5133 C CA . ALA A 1 677 ? 26.242 -21.424 -34.700 1.00 84.69 677 ALA A CA 1
ATOM 5134 C C . ALA A 1 677 ? 26.547 -20.716 -36.041 1.00 84.69 677 ALA A C 1
ATOM 5136 O O . ALA A 1 677 ? 25.900 -19.729 -36.367 1.00 84.69 677 ALA A O 1
ATOM 5137 N N . VAL A 1 678 ? 27.507 -21.196 -36.841 1.00 88.81 678 VAL A N 1
ATOM 5138 C CA . VAL A 1 678 ? 27.834 -20.596 -38.155 1.00 88.81 678 VAL A CA 1
ATOM 5139 C C . VAL A 1 678 ? 27.296 -21.401 -39.336 1.00 88.81 678 VAL A C 1
ATOM 5141 O O . VAL A 1 678 ? 27.117 -20.848 -40.418 1.00 88.81 678 VAL A O 1
ATOM 5144 N N . VAL A 1 679 ? 27.005 -22.691 -39.132 1.00 89.00 679 VAL A N 1
ATOM 5145 C CA . VAL A 1 679 ? 26.498 -23.605 -40.170 1.00 89.00 679 VAL A CA 1
ATOM 5146 C C . VAL A 1 679 ? 25.265 -23.058 -40.909 1.00 89.00 679 VAL A C 1
ATOM 5148 O O . VAL A 1 679 ? 25.301 -23.084 -42.139 1.00 89.00 679 VAL A O 1
ATOM 5151 N N . PRO A 1 680 ? 24.227 -22.495 -40.247 1.00 91.62 680 PRO A N 1
ATOM 5152 C CA . PRO A 1 680 ? 23.067 -21.968 -40.965 1.00 91.62 680 PRO A CA 1
ATOM 5153 C C . PRO A 1 680 ? 23.433 -20.908 -42.003 1.00 91.62 680 PRO A C 1
ATOM 5155 O O . PRO A 1 680 ? 22.955 -20.964 -43.130 1.00 91.62 680 PRO A O 1
ATOM 5158 N N . VAL A 1 681 ? 24.327 -19.980 -41.644 1.00 92.00 681 VAL A N 1
ATOM 5159 C CA . VAL A 1 681 ? 24.783 -18.902 -42.534 1.00 92.00 681 VAL A CA 1
ATOM 5160 C C . VAL A 1 681 ? 25.499 -19.476 -43.758 1.00 92.00 681 VAL A C 1
ATOM 5162 O O . VAL A 1 681 ? 25.275 -19.023 -44.876 1.00 92.00 681 VAL A O 1
ATOM 5165 N N . LEU A 1 682 ? 26.337 -20.498 -43.562 1.00 89.31 682 LEU A N 1
ATOM 5166 C CA . LEU A 1 682 ? 27.122 -21.113 -44.636 1.00 89.31 682 LEU A CA 1
ATOM 5167 C C . LEU A 1 682 ? 26.268 -21.931 -45.613 1.00 89.31 682 LEU A C 1
ATOM 5169 O O . LEU A 1 682 ? 26.524 -21.885 -46.816 1.00 89.31 682 LEU A O 1
ATOM 5173 N N . VAL A 1 683 ? 25.276 -22.671 -45.107 1.00 89.00 683 VAL A N 1
ATOM 5174 C CA . VAL A 1 683 ? 24.344 -23.446 -45.942 1.00 89.00 683 VAL A CA 1
ATOM 5175 C C . VAL A 1 683 ? 23.418 -22.501 -46.707 1.00 89.00 683 VAL A C 1
ATOM 5177 O O . VAL A 1 683 ? 23.318 -22.608 -47.929 1.00 89.00 683 VAL A O 1
ATOM 5180 N N . ALA A 1 684 ? 22.818 -21.521 -46.021 1.00 88.12 684 ALA A N 1
ATOM 5181 C CA . ALA A 1 684 ? 21.904 -20.564 -46.640 1.00 88.12 684 ALA A CA 1
ATOM 5182 C C . ALA A 1 684 ? 22.589 -19.727 -47.731 1.00 88.12 684 ALA A C 1
ATOM 5184 O O . ALA A 1 684 ? 22.060 -19.620 -48.835 1.00 88.12 684 ALA A O 1
ATOM 5185 N N . ALA A 1 685 ? 23.804 -19.221 -47.478 1.00 82.69 685 ALA A N 1
ATOM 5186 C CA . ALA A 1 685 ? 24.566 -18.455 -48.469 1.00 82.69 685 ALA A CA 1
ATOM 5187 C C . ALA A 1 685 ? 24.825 -19.246 -49.767 1.00 82.69 685 ALA A C 1
ATOM 5189 O O . ALA A 1 685 ? 24.933 -18.659 -50.843 1.00 82.69 685 ALA A O 1
ATOM 5190 N N . GLY A 1 686 ? 24.911 -20.578 -49.689 1.00 75.44 686 GLY A N 1
ATOM 5191 C CA . GLY A 1 686 ? 25.059 -21.443 -50.858 1.00 75.44 686 GLY A CA 1
ATOM 5192 C C . GLY A 1 686 ? 23.795 -21.643 -51.681 1.00 75.44 686 GLY A C 1
ATOM 5193 O O . GLY A 1 686 ? 23.892 -21.932 -52.866 1.00 75.44 686 GLY A O 1
ATOM 5194 N N . GLN A 1 687 ? 22.624 -21.473 -51.077 1.00 79.06 687 GLN A N 1
ATOM 5195 C CA . GLN A 1 687 ? 21.337 -21.648 -51.750 1.00 79.06 687 GLN A CA 1
ATOM 5196 C C . GLN A 1 687 ? 20.817 -20.338 -52.338 1.00 79.06 687 GLN A C 1
ATOM 5198 O O . GLN A 1 687 ? 20.205 -20.341 -53.402 1.00 79.06 687 GLN A O 1
ATOM 5203 N N . THR A 1 688 ? 21.109 -19.212 -51.685 1.00 74.31 688 THR A N 1
ATOM 5204 C CA . THR A 1 688 ? 20.725 -17.873 -52.155 1.00 74.31 688 THR A CA 1
ATOM 5205 C C . THR A 1 688 ? 21.654 -17.314 -53.236 1.00 74.31 688 THR A C 1
ATOM 5207 O O . THR A 1 688 ? 21.338 -16.298 -53.842 1.00 74.31 688 THR A O 1
ATOM 5210 N N . SER A 1 689 ? 22.819 -17.930 -53.466 1.00 59.31 689 SER A N 1
ATOM 5211 C CA . SER A 1 689 ? 23.766 -17.527 -54.522 1.00 59.31 689 SER A CA 1
ATOM 5212 C C . SER A 1 689 ? 23.501 -18.194 -55.882 1.00 59.31 689 SER A C 1
ATOM 5214 O O . SER A 1 689 ? 24.043 -17.737 -56.888 1.00 59.31 689 SER A O 1
ATOM 5216 N N . ASP A 1 690 ? 22.636 -19.217 -55.922 1.00 50.38 690 ASP A N 1
ATOM 5217 C CA . ASP A 1 690 ? 22.221 -19.952 -57.130 1.00 50.38 690 ASP A CA 1
ATOM 5218 C C . ASP A 1 690 ? 20.849 -19.492 -57.696 1.00 50.38 690 ASP A C 1
ATOM 5220 O O . ASP A 1 690 ? 20.349 -20.088 -58.657 1.00 50.38 690 ASP A O 1
ATOM 5224 N N . SER A 1 691 ? 20.239 -18.434 -57.131 1.00 39.84 691 SER A N 1
ATOM 5225 C CA . SER A 1 691 ? 18.928 -17.874 -57.526 1.00 39.84 691 SER A CA 1
ATOM 5226 C C . SER A 1 691 ? 19.003 -16.580 -58.331 1.00 39.84 691 SER A C 1
ATOM 5228 O O . SER A 1 691 ? 19.696 -15.649 -57.860 1.00 39.84 691 SER A O 1
#

Radius of gyration: 39.83 Å; chains: 1; bounding box: 96×62×116 Å